Protein 1MG7 (pdb70)

Nearest PDB structures (foldseek):
  1mg7-assembly1_B  TM=1.003E+00  e=4.770E-79  Caenorhabditis elegans
  1mg7-assembly1_A  TM=1.002E+00  e=6.577E-77  Caenorhabditis elegans
  5wat-assembly1_B  TM=5.831E-01  e=3.145E-06  Corynebacterium glutamicum
  6cyz-assembly1_B  TM=5.630E-01  e=4.790E-06  Mycobacteroides abscessus ATCC 19977
  5wat-assembly1_A-4  TM=5.206E-01  e=3.275E-05  Corynebacterium glutamicum

Structure (mmCIF, N/CA/C/O backbone):
data_1MG7
#
_entry.id   1MG7
#
_cell.length_a   116.071
_cell.length_b   86.023
_cell.length_c   80.240
_cell.angle_alpha   90.00
_cell.angle_beta   90.00
_cell.angle_gamma   90.00
#
_symmetry.space_group_name_H-M   'P 21 21 2'
#
loop_
_entity.id
_entity.type
_entity.pdbx_description
1 polymer 'early switch protein xol-1 2.2k splice form'
2 water water
#
loop_
_atom_site.group_PDB
_atom_site.id
_atom_site.type_symbol
_atom_site.label_atom_id
_atom_site.label_alt_id
_atom_site.label_comp_id
_atom_site.label_asym_id
_atom_site.label_entity_id
_atom_site.label_seq_id
_atom_site.pdbx_PDB_ins_code
_atom_site.Cartn_x
_atom_site.Cartn_y
_atom_site.Cartn_z
_atom_site.occupancy
_atom_site.B_iso_or_equiv
_atom_site.auth_seq_id
_atom_site.auth_comp_id
_atom_site.auth_asym_id
_atom_site.auth_atom_id
_atom_site.pdbx_PDB_model_num
ATOM 1 N N . GLU A 1 8 ? 82.492 19.628 18.181 1.00 38.49 14 GLU A N 1
ATOM 2 C CA . GLU A 1 8 ? 81.097 19.140 18.381 1.00 37.05 14 GLU A CA 1
ATOM 3 C C . GLU A 1 8 ? 80.286 20.155 19.179 1.00 34.37 14 GLU A C 1
ATOM 4 O O . GLU A 1 8 ? 80.751 21.265 19.440 1.00 32.18 14 GLU A O 1
ATOM 10 N N . ARG A 1 9 ? 79.074 19.769 19.565 1.00 31.87 15 ARG A N 1
ATOM 11 C CA . ARG A 1 9 ? 78.201 20.654 20.328 1.00 30.28 15 ARG A CA 1
ATOM 12 C C . ARG A 1 9 ? 77.563 19.949 21.512 1.00 28.94 15 ARG A C 1
ATOM 13 O O . ARG A 1 9 ? 77.344 18.740 21.488 1.00 30.34 15 ARG A O 1
ATOM 21 N N . ARG A 1 10 ? 77.259 20.724 22.545 1.00 26.91 16 ARG A N 1
ATOM 22 C CA . ARG A 1 10 ? 76.628 20.198 23.744 1.00 26.37 16 ARG A CA 1
ATOM 23 C C . ARG A 1 10 ? 75.241 20.817 23.890 1.00 24.68 16 ARG A C 1
ATOM 24 O O . ARG A 1 10 ? 75.100 22.038 23.864 1.00 24.45 16 ARG A O 1
ATOM 32 N N . VAL A 1 11 ? 74.222 19.974 24.027 1.00 22.68 17 VAL A N 1
ATOM 33 C CA . VAL A 1 11 ? 72.852 20.452 24.199 1.00 21.49 17 VAL A CA 1
ATOM 34 C C . VAL A 1 11 ? 72.486 20.317 25.669 1.00 21.28 17 VAL A C 1
ATOM 35 O O . VAL A 1 11 ? 72.605 19.238 26.253 1.00 21.05 17 VAL A O 1
ATOM 39 N N . LYS A 1 12 ? 72.047 21.413 26.271 1.00 20.37 18 LYS A N 1
ATOM 40 C CA . LYS A 1 12 ? 71.685 21.388 27.679 1.00 21.53 18 LYS A CA 1
ATOM 41 C C . LYS A 1 12 ? 70.325 22.020 27.905 1.00 19.70 18 LYS A C 1
ATOM 42 O O . LYS A 1 12 ? 70.030 23.082 27.361 1.00 19.34 18 LYS A O 1
ATOM 48 N N . ILE A 1 13 ? 69.492 21.355 28.698 1.00 18.86 19 ILE A N 1
ATOM 49 C CA . ILE A 1 13 ? 68.167 21.875 29.010 1.00 18.76 19 ILE A CA 1
ATOM 50 C C . ILE A 1 13 ? 68.308 22.786 30.230 1.00 19.00 19 ILE A C 1
ATOM 51 O O . ILE A 1 13 ? 68.737 22.346 31.300 1.00 19.72 19 ILE A O 1
ATOM 56 N N . LEU A 1 14 ? 67.952 24.056 30.056 1.00 18.64 20 LEU A N 1
ATOM 57 C CA . LEU A 1 14 ? 68.069 25.053 31.117 1.00 19.60 20 LEU A CA 1
ATOM 58 C C . LEU A 1 14 ? 66.751 25.360 31.806 1.00 18.83 20 LEU A C 1
ATOM 59 O O . LEU A 1 14 ? 66.704 26.169 32.729 1.00 20.43 20 LEU A O 1
ATOM 64 N N . GLY A 1 15 ? 65.679 24.729 31.347 1.00 18.64 21 GLY A N 1
ATOM 65 C CA . GLY A 1 15 ? 64.390 24.973 31.956 1.00 17.80 21 GLY A CA 1
ATOM 66 C C . GLY A 1 15 ? 63.254 24.262 31.260 1.00 17.74 21 GLY A C 1
ATOM 67 O O . GLY A 1 15 ? 63.282 24.046 30.050 1.00 16.62 21 GLY A O 1
ATOM 68 N N . ILE A 1 16 ? 62.256 23.876 32.045 1.00 16.83 22 ILE A N 1
ATOM 69 C CA . ILE A 1 16 ? 61.070 23.210 31.534 1.00 15.81 22 ILE A CA 1
ATOM 70 C C . ILE A 1 16 ? 59.924 23.932 32.216 1.00 16.27 22 ILE A C 1
ATOM 71 O O . ILE A 1 16 ? 59.700 23.779 33.418 1.00 16.74 22 ILE A O 1
ATOM 76 N N . ASP A 1 17 ? 59.209 24.740 31.451 1.00 15.37 23 ASP A N 1
ATOM 77 C CA . ASP A 1 17 ? 58.119 25.507 32.010 1.00 15.02 23 ASP A CA 1
ATOM 78 C C . ASP A 1 17 ? 56.781 25.191 31.366 1.00 14.84 23 ASP A C 1
ATOM 79 O O . ASP A 1 17 ? 56.541 25.514 30.200 1.00 14.91 23 ASP A O 1
ATOM 84 N N . ARG A 1 18 ? 55.915 24.541 32.135 1.00 12.17 24 ARG A N 1
ATOM 85 C CA . ARG A 1 18 ? 54.580 24.199 31.667 1.00 12.55 24 ARG A CA 1
ATOM 86 C C . ARG A 1 18 ? 53.588 25.236 32.159 1.00 13.18 24 ARG A C 1
ATOM 87 O O . ARG A 1 18 ? 53.774 25.847 33.217 1.00 13.58 24 ARG A O 1
ATOM 95 N N . SER A 1 19 ? 52.535 25.442 31.381 1.00 13.47 25 SER A N 1
ATOM 96 C CA . SER A 1 19 ? 51.503 26.388 31.762 1.00 14.12 25 SER A CA 1
ATOM 97 C C . SER A 1 19 ? 50.159 25.965 31.198 1.00 14.33 25 SER A C 1
ATOM 98 O O . SER A 1 19 ? 50.079 25.243 30.208 1.00 14.00 25 SER A O 1
ATOM 101 N N . GLU A 1 20 ? 49.106 26.403 31.872 1.00 13.74 26 GLU A N 1
ATOM 102 C CA . GLU A 1 20 ? 47.737 26.151 31.454 1.00 14.81 26 GLU A CA 1
ATOM 103 C C . GLU A 1 20 ? 47.019 27.423 31.847 1.00 15.61 26 GLU A C 1
ATOM 104 O O . GLU A 1 20 ? 47.104 27.853 32.997 1.00 15.36 26 GLU A O 1
ATOM 110 N N . ASN A 1 21 ? 46.337 28.047 30.895 1.00 13.96 27 ASN A N 1
ATOM 111 C CA . ASN A 1 21 ? 45.625 29.280 31.188 1.00 14.05 27 ASN A CA 1
ATOM 112 C C . ASN A 1 21 ? 44.275 29.320 30.490 1.00 14.17 27 ASN A C 1
ATOM 113 O O . ASN A 1 21 ? 44.074 28.653 29.474 1.00 14.53 27 ASN A O 1
ATOM 118 N N . SER A 1 22 ? 43.356 30.101 31.051 1.00 13.93 28 SER A N 1
ATOM 119 C CA . SER A 1 22 ? 42.014 30.264 30.498 1.00 14.73 28 SER A CA 1
ATOM 120 C C . SER A 1 22 ? 41.839 31.764 30.262 1.00 15.47 28 SER A C 1
ATOM 121 O O . SER A 1 22 ? 41.159 32.460 31.018 1.00 14.31 28 SER A O 1
ATOM 124 N N . PRO A 1 23 ? 42.451 32.281 29.188 1.00 16.56 29 PRO A N 1
ATOM 125 C CA . PRO A 1 23 ? 42.409 33.699 28.812 1.00 16.56 29 PRO A CA 1
ATOM 126 C C . PRO A 1 23 ? 41.051 34.394 28.741 1.00 17.96 29 PRO A C 1
ATOM 127 O O . PRO A 1 23 ? 40.938 35.563 29.107 1.00 19.22 29 PRO A O 1
ATOM 131 N N . VAL A 1 24 ? 40.023 33.686 28.291 1.00 15.74 30 VAL A N 1
ATOM 132 C CA . VAL A 1 24 ? 38.706 34.298 28.176 1.00 16.81 30 VAL A CA 1
ATOM 133 C C . VAL A 1 24 ? 38.168 34.804 29.516 1.00 18.32 30 VAL A C 1
ATOM 134 O O . VAL A 1 24 ? 37.500 35.838 29.571 1.00 19.27 30 VAL A O 1
ATOM 138 N N . LEU A 1 25 ? 38.472 34.089 30.595 1.00 19.87 31 LEU A N 1
ATOM 139 C CA . LEU A 1 25 ? 38.002 34.472 31.925 1.00 20.01 31 LEU A CA 1
ATOM 140 C C . LEU A 1 25 ? 38.538 35.832 32.361 1.00 21.77 31 LEU A C 1
ATOM 141 O O . LEU A 1 25 ? 37.893 36.554 33.122 1.00 22.34 31 LEU A O 1
ATOM 146 N N . THR A 1 26 ? 39.723 36.174 31.873 1.00 23.48 32 THR A N 1
ATOM 147 C CA . THR A 1 26 ? 40.360 37.437 32.217 1.00 26.98 32 THR A CA 1
ATOM 148 C C . THR A 1 26 ? 39.540 38.649 31.789 1.00 29.64 32 THR A C 1
ATOM 149 O O . THR A 1 26 ? 39.583 39.694 32.439 1.00 29.55 32 THR A O 1
ATOM 153 N N . TYR A 1 27 ? 38.790 38.509 30.702 1.00 32.23 33 TYR A N 1
ATOM 154 C CA . TYR A 1 27 ? 37.986 39.616 30.202 1.00 36.05 33 TYR A CA 1
ATOM 155 C C . TYR A 1 27 ? 36.504 39.453 30.510 1.00 39.24 33 TYR A C 1
ATOM 156 O O . TYR A 1 27 ? 35.656 40.076 29.872 1.00 40.21 33 TYR A O 1
ATOM 165 N N . MET A 1 28 ? 36.199 38.623 31.501 1.00 42.73 34 MET A N 1
ATOM 166 C CA . MET A 1 28 ? 34.819 38.381 31.906 1.00 45.78 34 MET A CA 1
ATOM 167 C C . MET A 1 28 ? 34.501 39.118 33.201 1.00 46.65 34 MET A C 1
ATOM 168 O O . MET A 1 28 ? 35.350 39.231 34.085 1.00 48.49 34 MET A O 1
ATOM 173 N N . SER A 1 39 ? 29.499 46.769 27.489 1.00 27.78 45 SER A N 1
ATOM 174 C CA . SER A 1 39 ? 30.297 46.445 26.310 1.00 27.01 45 SER A CA 1
ATOM 175 C C . SER A 1 39 ? 30.076 44.999 25.881 1.00 25.04 45 SER A C 1
ATOM 176 O O . SER A 1 39 ? 29.399 44.235 26.568 1.00 26.64 45 SER A O 1
ATOM 179 N N . LYS A 1 40 ? 30.650 44.627 24.742 1.00 20.46 46 LYS A N 1
ATOM 180 C CA . LYS A 1 40 ? 30.509 43.270 24.232 1.00 17.61 46 LYS A CA 1
ATOM 181 C C . LYS A 1 40 ? 31.881 42.662 23.973 1.00 15.39 46 LYS A C 1
ATOM 182 O O . LYS A 1 40 ? 32.817 43.365 23.593 1.00 15.87 46 LYS A O 1
ATOM 188 N N . LEU A 1 41 ? 31.993 41.355 24.194 1.00 14.29 47 LEU A N 1
ATOM 189 C CA . LEU A 1 41 ? 33.245 40.628 23.988 1.00 13.85 47 LEU A CA 1
ATOM 190 C C . LEU A 1 41 ? 32.962 39.461 23.053 1.00 13.86 47 LEU A C 1
ATOM 191 O O . LEU A 1 41 ? 32.050 38.673 23.300 1.00 13.08 47 LEU A O 1
ATOM 196 N N . ALA A 1 42 ? 33.738 39.350 21.978 1.00 11.98 48 ALA A N 1
ATOM 197 C CA . ALA A 1 42 ? 33.542 38.265 21.029 1.00 13.24 48 ALA A CA 1
ATOM 198 C C . ALA A 1 42 ? 34.858 37.554 20.777 1.00 12.58 48 ALA A C 1
ATOM 199 O O . ALA A 1 42 ? 35.931 38.127 20.962 1.00 13.10 48 ALA A O 1
ATOM 201 N N . ALA A 1 43 ? 34.761 36.300 20.354 1.00 11.58 49 ALA A N 1
ATOM 202 C CA . ALA A 1 43 ? 35.942 35.493 20.090 1.00 12.23 49 ALA A CA 1
ATOM 203 C C . ALA A 1 43 ? 35.878 34.840 18.722 1.00 11.89 49 ALA A C 1
ATOM 204 O O . ALA A 1 43 ? 34.805 34.493 18.241 1.00 13.43 49 ALA A O 1
ATOM 206 N N . ALA A 1 44 ? 37.044 34.674 18.102 1.00 10.76 50 ALA A N 1
ATOM 207 C CA . ALA A 1 44 ? 37.141 33.999 16.811 1.00 10.49 50 ALA A CA 1
ATOM 208 C C . ALA A 1 44 ? 38.373 33.115 16.941 1.00 10.66 50 ALA A C 1
ATOM 209 O O . ALA A 1 44 ? 39.448 33.588 17.312 1.00 11.52 50 ALA A O 1
ATOM 211 N N . PRO A 1 45 ? 38.238 31.817 16.637 1.00 11.11 51 PRO A N 1
ATOM 212 C CA . PRO A 1 45 ? 39.376 30.906 16.752 1.00 10.93 51 PRO A CA 1
ATOM 213 C C . PRO A 1 45 ? 40.463 31.066 15.711 1.00 11.29 51 PRO A C 1
ATOM 214 O O . PRO A 1 45 ? 40.211 31.467 14.571 1.00 11.97 51 PRO A O 1
ATOM 218 N N . HIS A 1 46 ? 41.678 30.748 16.134 1.00 10.67 52 HIS A N 1
ATOM 219 C CA . HIS A 1 46 ? 42.830 30.749 15.253 1.00 11.49 52 HIS A CA 1
ATOM 220 C C . HIS A 1 46 ? 42.778 29.379 14.601 1.00 11.75 52 HIS A C 1
ATOM 221 O O . HIS A 1 46 ? 42.030 28.504 15.047 1.00 11.11 52 HIS A O 1
ATOM 228 N N . THR A 1 47 ? 43.568 29.185 13.553 1.00 11.00 53 THR A N 1
ATOM 229 C CA . THR A 1 47 ? 43.588 27.901 12.865 1.00 11.41 53 THR A CA 1
ATOM 230 C C . THR A 1 47 ? 45.002 27.435 12.579 1.00 10.00 53 THR A C 1
ATOM 231 O O . THR A 1 47 ? 45.964 28.206 12.677 1.00 11.41 53 THR A O 1
ATOM 235 N N . VAL A 1 48 ? 45.111 26.151 12.262 1.00 10.30 54 VAL A N 1
ATOM 236 C CA . VAL A 1 48 ? 46.368 25.560 11.823 1.00 9.64 54 VAL A CA 1
ATOM 237 C C . VAL A 1 48 ? 45.945 24.788 10.580 1.00 11.09 54 VAL A C 1
ATOM 238 O O . VAL A 1 48 ? 44.758 24.502 10.389 1.00 11.25 54 VAL A O 1
ATOM 242 N N . HIS A 1 49 ? 46.901 24.465 9.723 1.00 10.28 55 HIS A N 1
ATOM 243 C CA . HIS A 1 49 ? 46.578 23.745 8.503 1.00 11.74 55 HIS A CA 1
ATOM 244 C C . HIS A 1 49 ? 47.384 22.468 8.350 1.00 11.71 55 HIS A C 1
ATOM 245 O O . HIS A 1 49 ? 48.474 22.331 8.915 1.00 11.79 55 HIS A O 1
ATOM 252 N N . MET A 1 50 ? 46.820 21.529 7.594 1.00 12.05 56 MET A N 1
ATOM 253 C CA . MET A 1 50 ? 47.464 20.247 7.324 1.00 10.90 56 MET A CA 1
ATOM 254 C C . MET A 1 50 ? 47.465 20.022 5.823 1.00 11.30 56 MET A C 1
ATOM 255 O O . MET A 1 50 ? 46.475 20.308 5.147 1.00 11.37 56 MET A O 1
ATOM 260 N N . MET A 1 51 ? 48.580 19.505 5.321 1.00 12.38 57 MET A N 1
ATOM 261 C CA . MET A 1 51 ? 48.744 19.201 3.906 1.00 13.31 57 MET A CA 1
ATOM 262 C C . MET A 1 51 ? 48.374 20.369 2.993 1.00 12.85 57 MET A C 1
ATOM 263 O O . MET A 1 51 ? 47.966 20.165 1.848 1.00 14.14 57 MET A O 1
ATOM 268 N N . ASP A 1 52 ? 48.547 21.583 3.515 1.00 13.41 58 ASP A N 1
ATOM 269 C CA . ASP A 1 52 ? 48.256 22.833 2.806 1.00 13.30 58 ASP A CA 1
ATOM 270 C C . ASP A 1 52 ? 46.846 22.901 2.232 1.00 13.69 58 ASP A C 1
ATOM 271 O O . ASP A 1 52 ? 46.536 23.817 1.468 1.00 14.30 58 ASP A O 1
ATOM 276 N N . SER A 1 53 ? 45.980 21.971 2.626 1.00 12.51 59 SER A N 1
ATOM 277 C CA . SER A 1 53 ? 44.643 21.919 2.052 1.00 13.77 59 SER A CA 1
ATOM 278 C C . SER A 1 53 ? 43.474 21.801 3.018 1.00 14.42 59 SER A C 1
ATOM 279 O O . SER A 1 53 ? 42.318 21.816 2.593 1.00 14.22 59 SER A O 1
ATOM 282 N N . GLY A 1 54 ? 43.766 21.666 4.306 1.00 12.95 60 GLY A N 1
ATOM 283 C CA . GLY A 1 54 ? 42.702 21.546 5.289 1.00 13.43 60 GLY A CA 1
ATOM 284 C C . GLY A 1 54 ? 43.002 22.429 6.478 1.00 13.15 60 GLY A C 1
ATOM 285 O O . GLY A 1 54 ? 44.167 22.597 6.841 1.00 12.46 60 GLY A O 1
ATOM 286 N N . PHE A 1 55 ? 41.960 22.985 7.091 1.00 12.36 61 PHE A N 1
ATOM 287 C CA . PHE A 1 55 ? 42.148 23.874 8.226 1.00 12.86 61 PHE A CA 1
ATOM 288 C C . PHE A 1 55 ? 41.340 23.494 9.447 1.00 12.52 61 PHE A C 1
ATOM 289 O O . PHE A 1 55 ? 40.156 23.168 9.350 1.00 12.94 61 PHE A O 1
ATOM 297 N N . LEU A 1 56 ? 42.003 23.543 10.598 1.00 11.09 62 LEU A N 1
ATOM 298 C CA . LEU A 1 56 ? 41.384 23.211 11.873 1.00 11.82 62 LEU A CA 1
ATOM 299 C C . LEU A 1 56 ? 41.344 24.423 12.788 1.00 10.86 62 LEU A C 1
ATOM 300 O O . LEU A 1 56 ? 42.372 25.053 13.029 1.00 11.05 62 LEU A O 1
ATOM 305 N N . ALA A 1 57 ? 40.155 24.748 13.287 1.00 11.62 63 ALA A N 1
ATOM 306 C CA . ALA A 1 57 ? 40.008 25.840 14.242 1.00 10.73 63 ALA A CA 1
ATOM 307 C C . ALA A 1 57 ? 40.473 25.211 15.553 1.00 12.58 63 ALA A C 1
ATOM 308 O O . ALA A 1 57 ? 40.064 24.097 15.885 1.00 13.10 63 ALA A O 1
ATOM 310 N N . ILE A 1 58 ? 41.329 25.917 16.287 1.00 11.37 64 ILE A N 1
ATOM 311 C CA . ILE A 1 58 ? 41.884 25.398 17.534 1.00 12.72 64 ILE A CA 1
ATOM 312 C C . ILE A 1 58 ? 41.479 26.199 18.764 1.00 11.42 64 ILE A C 1
ATOM 313 O O . ILE A 1 58 ? 40.831 27.235 18.648 1.00 10.92 64 ILE A O 1
ATOM 318 N N . ASN A 1 59 ? 41.885 25.721 19.941 1.00 11.98 65 ASN A N 1
ATOM 319 C CA . ASN A 1 59 ? 41.547 26.399 21.186 1.00 12.22 65 ASN A CA 1
ATOM 320 C C . ASN A 1 59 ? 42.486 27.547 21.565 1.00 12.82 65 ASN A C 1
ATOM 321 O O . ASN A 1 59 ? 43.049 27.590 22.655 1.00 13.58 65 ASN A O 1
ATOM 326 N N . ARG A 1 60 ? 42.653 28.465 20.621 1.00 11.93 66 ARG A N 1
ATOM 327 C CA . ARG A 1 60 ? 43.427 29.687 20.794 1.00 11.64 66 ARG A CA 1
ATOM 328 C C . ARG A 1 60 ? 42.505 30.623 20.031 1.00 11.60 66 ARG A C 1
ATOM 329 O O . ARG A 1 60 ? 41.976 30.242 18.986 1.00 12.64 66 ARG A O 1
ATOM 337 N N . GLN A 1 61 ? 42.284 31.829 20.536 1.00 11.19 67 GLN A N 1
ATOM 338 C CA . GLN A 1 61 ? 41.374 32.724 19.841 1.00 12.99 67 GLN A CA 1
ATOM 339 C C . GLN A 1 61 ? 41.662 34.199 20.004 1.00 12.85 67 GLN A C 1
ATOM 340 O O . GLN A 1 61 ? 42.245 34.631 20.992 1.00 14.25 67 GLN A O 1
ATOM 346 N N . CYS A 1 62 ? 41.249 34.967 19.005 1.00 12.04 68 CYS A N 1
ATOM 347 C CA . CYS A 1 62 ? 41.403 36.407 19.050 1.00 12.32 68 CYS A CA 1
ATOM 348 C C . CYS A 1 62 ? 40.153 36.882 19.776 1.00 13.23 68 CYS A C 1
ATOM 349 O O . CYS A 1 62 ? 39.053 36.396 19.509 1.00 12.95 68 CYS A O 1
ATOM 352 N N . LEU A 1 63 ? 40.324 37.807 20.708 1.00 12.83 69 LEU A N 1
ATOM 353 C CA . LEU A 1 63 ? 39.193 38.330 21.451 1.00 13.98 69 LEU A CA 1
ATOM 354 C C . LEU A 1 63 ? 39.076 39.810 21.142 1.00 13.99 69 LEU A C 1
ATOM 355 O O . LEU A 1 63 ? 40.080 40.516 21.056 1.00 15.28 69 LEU A O 1
ATOM 360 N N . VAL A 1 64 ? 37.847 40.278 20.956 1.00 12.91 70 VAL A N 1
ATOM 361 C CA . VAL A 1 64 ? 37.622 41.682 20.676 1.00 13.10 70 VAL A CA 1
ATOM 362 C C . VAL A 1 64 ? 36.580 42.218 21.637 1.00 13.67 70 VAL A C 1
ATOM 363 O O . VAL A 1 64 ? 35.490 41.660 21.762 1.00 15.20 70 VAL A O 1
ATOM 367 N N . LYS A 1 65 ? 36.930 43.293 22.327 1.00 14.18 71 LYS A N 1
ATOM 368 C CA . LYS A 1 65 ? 36.017 43.930 23.263 1.00 15.39 71 LYS A CA 1
ATOM 369 C C . LYS A 1 65 ? 35.643 45.275 22.657 1.00 15.15 71 LYS A C 1
ATOM 370 O O . LYS A 1 65 ? 36.512 46.032 22.229 1.00 16.08 71 LYS A O 1
ATOM 376 N N . GLY A 1 66 ? 34.349 45.571 22.612 1.00 14.02 72 GLY A N 1
ATOM 377 C CA . GLY A 1 66 ? 33.912 46.827 22.034 1.00 15.34 72 GLY A CA 1
ATOM 378 C C . GLY A 1 66 ? 32.861 47.528 22.866 1.00 16.32 72 GLY A C 1
ATOM 379 O O . GLY A 1 66 ? 31.943 46.899 23.394 1.00 15.61 72 GLY A O 1
ATOM 380 N N . LYS A 1 67 ? 33.005 48.840 22.991 1.00 17.10 73 LYS A N 1
ATOM 381 C CA . LYS A 1 67 ? 32.054 49.636 23.751 1.00 19.06 73 LYS A CA 1
ATOM 382 C C . LYS A 1 67 ? 31.787 50.920 22.990 1.00 18.10 73 LYS A C 1
ATOM 383 O O . LYS A 1 67 ? 32.718 51.560 22.504 1.00 17.23 73 LYS A O 1
ATOM 389 N N . ALA A 1 68 ? 30.517 51.296 22.870 1.00 17.41 74 ALA A N 1
ATOM 390 C CA . ALA A 1 68 ? 30.183 52.523 22.168 1.00 19.19 74 ALA A CA 1
ATOM 391 C C . ALA A 1 68 ? 30.521 53.683 23.094 1.00 20.04 74 ALA A C 1
ATOM 392 O O . ALA A 1 68 ? 30.154 53.668 24.272 1.00 21.36 74 ALA A O 1
ATOM 394 N N . ILE A 1 69 ? 31.238 54.674 22.574 1.00 19.49 75 ILE A N 1
ATOM 395 C CA . ILE A 1 69 ? 31.605 55.832 23.376 1.00 20.21 75 ILE A CA 1
ATOM 396 C C . ILE A 1 69 ? 30.796 57.067 22.984 1.00 20.77 75 ILE A C 1
ATOM 397 O O . ILE A 1 69 ? 30.705 58.025 23.751 1.00 22.11 75 ILE A O 1
ATOM 402 N N . LEU A 1 70 ? 30.210 57.037 21.788 1.00 20.07 76 LEU A N 1
ATOM 403 C CA . LEU A 1 70 ? 29.369 58.133 21.300 1.00 20.24 76 LEU A CA 1
ATOM 404 C C . LEU A 1 70 ? 28.226 57.561 20.477 1.00 20.78 76 LEU A C 1
ATOM 405 O O . LEU A 1 70 ? 28.448 56.783 19.549 1.00 18.92 76 LEU A O 1
ATOM 410 N N . ALA A 1 71 ? 27.000 57.955 20.815 1.00 20.02 77 ALA A N 1
ATOM 411 C CA . ALA A 1 71 ? 25.824 57.476 20.102 1.00 20.74 77 ALA A CA 1
ATOM 412 C C . ALA A 1 71 ? 25.517 58.325 18.874 1.00 21.79 77 ALA A C 1
ATOM 413 O O . ALA A 1 71 ? 24.433 58.904 18.760 1.00 22.26 77 ALA A O 1
ATOM 415 N N . ARG A 1 72 ? 26.476 58.412 17.960 1.00 20.58 78 ARG A N 1
ATOM 416 C CA . ARG A 1 72 ? 26.270 59.169 16.738 1.00 21.82 78 ARG A CA 1
ATOM 417 C C . ARG A 1 72 ? 27.077 58.566 15.606 1.00 20.78 78 ARG A C 1
ATOM 418 O O . ARG A 1 72 ? 28.034 57.824 15.831 1.00 19.98 78 ARG A O 1
ATOM 426 N N . GLU A 1 73 ? 26.665 58.884 14.386 1.00 21.54 79 GLU A N 1
ATOM 427 C CA . GLU A 1 73 ? 27.324 58.419 13.175 1.00 22.76 79 GLU A CA 1
ATOM 428 C C . GLU A 1 73 ? 28.798 58.824 13.189 1.00 21.50 79 GLU A C 1
ATOM 429 O O . GLU A 1 73 ? 29.124 59.986 13.410 1.00 20.05 79 GLU A O 1
ATOM 435 N N . PRO A 1 74 ? 29.710 57.867 12.960 1.00 21.06 80 PRO A N 1
ATOM 436 C CA . PRO A 1 74 ? 31.132 58.231 12.965 1.00 22.18 80 PRO A CA 1
ATOM 437 C C . PRO A 1 74 ? 31.464 59.170 11.809 1.00 22.37 80 PRO A C 1
ATOM 438 O O . PRO A 1 74 ? 30.926 59.022 10.712 1.00 24.10 80 PRO A O 1
ATOM 442 N N . LYS A 1 75 ? 32.352 60.128 12.056 1.00 23.55 81 LYS A N 1
ATOM 443 C CA . LYS A 1 75 ? 32.759 61.079 11.025 1.00 25.15 81 LYS A CA 1
ATOM 444 C C . LYS A 1 75 ? 33.554 60.352 9.942 1.00 23.93 81 LYS A C 1
ATOM 445 O O . LYS A 1 75 ? 33.573 60.762 8.782 1.00 24.93 81 LYS A O 1
ATOM 451 N N . SER A 1 76 ? 34.209 59.268 10.343 1.00 20.85 82 SER A N 1
ATOM 452 C CA . SER A 1 76 ? 34.997 58.427 9.445 1.00 18.68 82 SER A CA 1
ATOM 453 C C . SER A 1 76 ? 35.452 57.254 10.299 1.00 17.86 82 SER A C 1
ATOM 454 O O . SER A 1 76 ? 35.292 57.283 11.521 1.00 15.13 82 SER A O 1
ATOM 457 N N . SER A 1 77 ? 36.012 56.228 9.668 1.00 16.20 83 SER A N 1
ATOM 458 C CA . SER A 1 77 ? 36.476 55.064 10.412 1.00 15.64 83 SER A CA 1
ATOM 459 C C . SER A 1 77 ? 37.663 55.394 11.320 1.00 15.58 83 SER A C 1
ATOM 460 O O . SER A 1 77 ? 38.008 54.607 12.202 1.00 15.89 83 SER A O 1
ATOM 463 N N . ASN A 1 78 ? 38.283 56.553 11.113 1.00 15.28 84 ASN A N 1
ATOM 464 C CA . ASN A 1 78 ? 39.416 56.953 11.946 1.00 15.04 84 ASN A CA 1
ATOM 465 C C . ASN A 1 78 ? 38.984 57.458 13.314 1.00 15.59 84 ASN A C 1
ATOM 466 O O . ASN A 1 78 ? 39.821 57.655 14.194 1.00 15.47 84 ASN A O 1
ATOM 471 N N . GLU A 1 79 ? 37.685 57.672 13.498 1.00 14.75 85 GLU A N 1
ATOM 472 C CA . GLU A 1 79 ? 37.207 58.194 14.771 1.00 15.47 85 GLU A CA 1
ATOM 473 C C . GLU A 1 79 ? 37.216 57.189 15.916 1.00 14.49 85 GLU A C 1
ATOM 474 O O . GLU A 1 79 ? 37.396 57.565 17.078 1.00 15.81 85 GLU A O 1
ATOM 480 N N . HIS A 1 80 ? 37.022 55.915 15.595 1.00 13.35 86 HIS A N 1
ATOM 481 C CA . HIS A 1 80 ? 37.000 54.878 16.621 1.00 12.16 86 HIS A CA 1
ATOM 482 C C . HIS A 1 80 ? 38.341 54.765 17.320 1.00 13.47 86 HIS A C 1
ATOM 483 O O . HIS A 1 80 ? 39.392 54.908 16.699 1.00 14.72 86 HIS A O 1
ATOM 490 N N . MET A 1 81 ? 38.300 54.517 18.622 1.00 14.03 87 MET A N 1
ATOM 491 C CA . MET A 1 81 ? 39.524 54.359 19.382 1.00 16.09 87 MET A CA 1
ATOM 492 C C . MET A 1 81 ? 39.910 52.888 19.363 1.00 16.79 87 MET A C 1
ATOM 493 O O . MET A 1 81 ? 39.185 52.038 19.872 1.00 18.56 87 MET A O 1
ATOM 498 N N . ILE A 1 82 ? 41.042 52.589 18.739 1.00 16.42 88 ILE A N 1
ATOM 499 C CA . ILE A 1 82 ? 41.526 51.221 18.680 1.00 19.31 88 ILE A CA 1
ATOM 500 C C . ILE A 1 82 ? 42.695 51.185 19.649 1.00 22.31 88 ILE A C 1
ATOM 501 O O . ILE A 1 82 ? 43.775 51.690 19.349 1.00 22.55 88 ILE A O 1
ATOM 506 N N . ASP A 1 83 ? 42.461 50.609 20.824 1.00 27.10 89 ASP A N 1
ATOM 507 C CA . ASP A 1 83 ? 43.487 50.542 21.854 1.00 33.81 89 ASP A CA 1
ATOM 508 C C . ASP A 1 83 ? 44.760 49.865 21.378 1.00 36.27 89 ASP A C 1
ATOM 509 O O . ASP A 1 83 ? 44.781 49.211 20.335 1.00 36.78 89 ASP A O 1
ATOM 514 N N . ASP A 1 84 ? 45.823 50.042 22.155 1.00 39.41 90 ASP A N 1
ATOM 515 C CA . ASP A 1 84 ? 47.122 49.472 21.836 1.00 41.56 90 ASP A CA 1
ATOM 516 C C . ASP A 1 84 ? 47.028 48.039 21.333 1.00 41.26 90 ASP A C 1
ATOM 517 O O . ASP A 1 84 ? 46.911 47.100 22.123 1.00 42.62 90 ASP A O 1
ATOM 522 N N . LEU A 1 85 ? 47.065 47.876 20.015 1.00 40.83 91 LEU A N 1
ATOM 523 C CA . LEU A 1 85 ? 47.022 46.549 19.419 1.00 39.21 91 LEU A CA 1
ATOM 524 C C . LEU A 1 85 ? 48.299 45.857 19.843 1.00 37.88 91 LEU A C 1
ATOM 525 O O . LEU A 1 85 ? 49.349 46.493 19.943 1.00 37.04 91 LEU A O 1
ATOM 530 N N . PRO A 1 86 ? 48.232 44.547 20.105 1.00 37.16 92 PRO A N 1
ATOM 531 C CA . PRO A 1 86 ? 49.439 43.831 20.513 1.00 36.11 92 PRO A CA 1
ATOM 532 C C . PRO A 1 86 ? 50.564 44.144 19.533 1.00 35.85 92 PRO A C 1
ATOM 533 O O . PRO A 1 86 ? 50.353 44.161 18.320 1.00 34.87 92 PRO A O 1
ATOM 537 N N . LYS A 1 87 ? 51.752 44.401 20.067 1.00 35.14 93 LYS A N 1
ATOM 538 C CA . LYS A 1 87 ? 52.909 44.729 19.248 1.00 33.57 93 LYS A CA 1
ATOM 539 C C . LYS A 1 87 ? 53.278 43.614 18.272 1.00 31.82 93 LYS A C 1
ATOM 540 O O . LYS A 1 87 ? 53.393 42.453 18.658 1.00 32.81 93 LYS A O 1
ATOM 546 N N . HIS A 1 88 ? 53.452 43.973 17.003 1.00 28.01 94 HIS A N 1
ATOM 547 C CA . HIS A 1 88 ? 53.834 43.011 15.972 1.00 25.44 94 HIS A CA 1
ATOM 548 C C . HIS A 1 88 ? 54.364 43.740 14.742 1.00 24.92 94 HIS A C 1
ATOM 549 O O . HIS A 1 88 ? 54.186 44.950 14.601 1.00 24.93 94 HIS A O 1
ATOM 556 N N . ALA A 1 89 ? 55.018 43.001 13.854 1.00 24.54 95 ALA A N 1
ATOM 557 C CA . ALA A 1 89 ? 55.589 43.586 12.646 1.00 24.92 95 ALA A CA 1
ATOM 558 C C . ALA A 1 89 ? 54.560 44.313 11.784 1.00 25.48 95 ALA A C 1
ATOM 559 O O . ALA A 1 89 ? 53.471 43.799 11.529 1.00 25.84 95 ALA A O 1
ATOM 561 N N . HIS A 1 90 ? 54.927 45.508 11.331 1.00 25.59 96 HIS A N 1
ATOM 562 C CA . HIS A 1 90 ? 54.066 46.327 10.486 1.00 25.87 96 HIS A CA 1
ATOM 563 C C . HIS A 1 90 ? 52.666 46.503 11.063 1.00 24.26 96 HIS A C 1
ATOM 564 O O . HIS A 1 90 ? 51.671 46.405 10.340 1.00 23.04 96 HIS A O 1
ATOM 571 N N . ASP A 1 91 ? 52.590 46.775 12.361 1.00 23.17 97 ASP A N 1
ATOM 572 C CA . ASP A 1 91 ? 51.300 46.954 13.008 1.00 23.48 97 ASP A CA 1
ATOM 573 C C . ASP A 1 91 ? 50.519 48.168 12.512 1.00 22.28 97 ASP A C 1
ATOM 574 O O . ASP A 1 91 ? 49.318 48.260 12.749 1.00 21.97 97 ASP A O 1
ATOM 579 N N . GLN A 1 92 ? 51.182 49.105 11.836 1.00 21.71 98 GLN A N 1
ATOM 580 C CA . GLN A 1 92 ? 50.457 50.267 11.319 1.00 20.97 98 GLN A CA 1
ATOM 581 C C . GLN A 1 92 ? 49.625 49.803 10.131 1.00 20.15 98 GLN A C 1
ATOM 582 O O . GLN A 1 92 ? 48.537 50.327 9.873 1.00 20.27 98 GLN A O 1
ATOM 588 N N . HIS A 1 93 ? 50.148 48.818 9.407 1.00 19.43 99 HIS A N 1
ATOM 589 C CA . HIS A 1 93 ? 49.456 48.272 8.249 1.00 19.42 99 HIS A CA 1
ATOM 590 C C . HIS A 1 93 ? 48.211 47.559 8.751 1.00 18.72 99 HIS A C 1
ATOM 591 O O . HIS A 1 93 ? 47.146 47.639 8.140 1.00 18.01 99 HIS A O 1
ATOM 598 N N . THR A 1 94 ? 48.352 46.867 9.878 1.00 16.81 100 THR A N 1
ATOM 599 C CA . THR A 1 94 ? 47.227 46.155 10.470 1.00 16.28 100 THR A CA 1
ATOM 600 C C . THR A 1 94 ? 46.141 47.169 10.801 1.00 15.69 100 THR A C 1
ATOM 601 O O . THR A 1 94 ? 44.956 46.915 10.595 1.00 16.45 100 THR A O 1
ATOM 605 N N . LEU A 1 95 ? 46.549 48.323 11.315 1.00 16.49 101 LEU A N 1
ATOM 606 C CA . LEU A 1 95 ? 45.593 49.365 11.661 1.00 15.53 101 LEU A CA 1
ATOM 607 C C . LEU A 1 95 ? 44.841 49.822 10.412 1.00 16.00 101 LEU A C 1
ATOM 608 O O . LEU A 1 95 ? 43.629 50.028 10.457 1.00 16.03 101 LEU A O 1
ATOM 613 N N . SER A 1 96 ? 45.556 49.967 9.298 1.00 15.19 102 SER A N 1
ATOM 614 C CA . SER A 1 96 ? 44.926 50.390 8.048 1.00 15.69 102 SER A CA 1
ATOM 615 C C . SER A 1 96 ? 43.866 49.384 7.608 1.00 14.26 102 SER A C 1
ATOM 616 O O . SER A 1 96 ? 42.800 49.762 7.126 1.00 14.50 102 SER A O 1
ATOM 619 N N . ILE A 1 97 ? 44.170 48.100 7.773 1.00 13.54 103 ILE A N 1
ATOM 620 C CA . ILE A 1 97 ? 43.240 47.042 7.399 1.00 12.97 103 ILE A CA 1
ATOM 621 C C . ILE A 1 97 ? 41.983 47.143 8.255 1.00 12.75 103 ILE A C 1
ATOM 622 O O . ILE A 1 97 ? 40.865 47.055 7.745 1.00 11.77 103 ILE A O 1
ATOM 627 N N . LEU A 1 98 ? 42.168 47.329 9.560 1.00 12.55 104 LEU A N 1
ATOM 628 C CA . LEU A 1 98 ? 41.031 47.450 10.462 1.00 13.20 104 LEU A CA 1
ATOM 629 C C . LEU A 1 98 ? 40.158 48.648 10.103 1.00 13.40 104 LEU A C 1
ATOM 630 O O . LEU A 1 98 ? 38.929 48.541 10.096 1.00 14.88 104 LEU A O 1
ATOM 635 N N . ARG A 1 99 ? 40.787 49.786 9.809 1.00 14.84 105 ARG A N 1
ATOM 636 C CA . ARG A 1 99 ? 40.036 50.990 9.457 1.00 15.13 105 ARG A CA 1
ATOM 637 C C . ARG A 1 99 ? 39.176 50.739 8.221 1.00 15.78 105 ARG A C 1
ATOM 638 O O . ARG A 1 99 ? 38.023 51.169 8.161 1.00 15.06 105 ARG A O 1
ATOM 646 N N . ASP A 1 100 ? 39.732 50.038 7.237 1.00 14.71 106 ASP A N 1
ATOM 647 C CA . ASP A 1 100 ? 38.982 49.760 6.014 1.00 15.56 106 ASP A CA 1
ATOM 648 C C . ASP A 1 100 ? 37.822 48.806 6.274 1.00 14.88 106 ASP A C 1
ATOM 649 O O . ASP A 1 100 ? 36.712 49.011 5.776 1.00 16.10 106 ASP A O 1
ATOM 654 N N . PHE A 1 101 ? 38.083 47.755 7.043 1.00 13.08 107 PHE A N 1
ATOM 655 C CA . PHE A 1 101 ? 37.041 46.793 7.366 1.00 12.96 107 PHE A CA 1
ATOM 656 C C . PHE A 1 101 ? 35.906 47.496 8.106 1.00 14.13 107 PHE A C 1
ATOM 657 O O . PHE A 1 101 ? 34.731 47.300 7.792 1.00 14.89 107 PHE A O 1
ATOM 665 N N . ILE A 1 102 ? 36.264 48.309 9.097 1.00 13.82 108 ILE A N 1
ATOM 666 C CA . ILE A 1 102 ? 35.268 49.039 9.877 1.00 14.81 108 ILE A CA 1
ATOM 667 C C . ILE A 1 102 ? 34.437 49.949 8.972 1.00 14.98 108 ILE A C 1
ATOM 668 O O . ILE A 1 102 ? 33.223 50.058 9.138 1.00 15.55 108 ILE A O 1
ATOM 673 N N . ASP A 1 103 ? 35.095 50.593 8.016 1.00 15.70 109 ASP A N 1
ATOM 674 C CA . ASP A 1 103 ? 34.403 51.479 7.088 1.00 17.72 109 ASP A CA 1
ATOM 675 C C . ASP A 1 103 ? 33.327 50.701 6.334 1.00 18.47 109 ASP A C 1
ATOM 676 O O . ASP A 1 103 ? 32.220 51.199 6.114 1.00 18.39 109 ASP A O 1
ATOM 681 N N . GLN A 1 104 ? 33.647 49.469 5.953 1.00 17.81 110 GLN A N 1
ATOM 682 C CA . GLN A 1 104 ? 32.695 48.647 5.215 1.00 18.27 110 GLN A CA 1
ATOM 683 C C . GLN A 1 104 ? 31.545 48.108 6.065 1.00 18.83 110 GLN A C 1
ATOM 684 O O . GLN A 1 104 ? 30.510 47.717 5.526 1.00 18.58 110 GLN A O 1
ATOM 690 N N . LEU A 1 105 ? 31.716 48.098 7.386 1.00 18.09 111 LEU A N 1
ATOM 691 C CA . LEU A 1 105 ? 30.663 47.621 8.278 1.00 17.85 111 LEU A CA 1
ATOM 692 C C . LEU A 1 105 ? 29.562 48.668 8.442 1.00 18.66 111 LEU A C 1
ATOM 693 O O . LEU A 1 105 ? 28.480 48.366 8.945 1.00 18.74 111 LEU A O 1
ATOM 698 N N . LYS A 1 106 ? 29.851 49.898 8.025 1.00 19.12 112 LYS A N 1
ATOM 699 C CA . LYS A 1 106 ? 28.892 51.000 8.103 1.00 20.18 112 LYS A CA 1
ATOM 700 C C . LYS A 1 106 ? 28.269 51.140 9.489 1.00 19.93 112 LYS A C 1
ATOM 701 O O . LYS A 1 106 ? 27.050 51.061 9.650 1.00 20.38 112 LYS A O 1
ATOM 707 N N . LEU A 1 107 ? 29.120 51.357 10.484 1.00 18.37 113 LEU A N 1
ATOM 708 C CA . LEU A 1 107 ? 28.681 51.505 11.868 1.00 18.37 113 LEU A CA 1
ATOM 709 C C . LEU A 1 107 ? 27.942 52.815 12.094 1.00 18.25 113 LEU A C 1
ATOM 710 O O . LEU A 1 107 ? 28.195 53.805 11.407 1.00 18.02 113 LEU A O 1
ATOM 715 N N . HIS A 1 108 ? 27.039 52.822 13.070 1.00 17.61 114 HIS A N 1
ATOM 716 C CA . HIS A 1 108 ? 26.257 54.017 13.369 1.00 19.69 114 HIS A CA 1
ATOM 717 C C . HIS A 1 108 ? 26.556 54.614 14.737 1.00 19.67 114 HIS A C 1
ATOM 718 O O . HIS A 1 108 ? 25.823 55.474 15.225 1.00 19.27 114 HIS A O 1
ATOM 725 N N . ASN A 1 109 ? 27.641 54.148 15.350 1.00 16.70 115 ASN A N 1
ATOM 726 C CA . ASN A 1 109 ? 28.082 54.639 16.652 1.00 16.41 115 ASN A CA 1
ATOM 727 C C . ASN A 1 109 ? 29.607 54.677 16.622 1.00 15.19 115 ASN A C 1
ATOM 728 O O . ASN A 1 109 ? 30.224 54.054 15.756 1.00 14.71 115 ASN A O 1
ATOM 733 N N . VAL A 1 110 ? 30.204 55.429 17.543 1.00 15.40 116 VAL A N 1
ATOM 734 C CA . VAL A 1 110 ? 31.655 55.527 17.643 1.00 15.22 116 VAL A CA 1
ATOM 735 C C . VAL A 1 110 ? 32.050 54.594 18.778 1.00 15.15 116 VAL A C 1
ATOM 736 O O . VAL A 1 110 ? 31.470 54.652 19.860 1.00 14.24 116 VAL A O 1
ATOM 740 N N . TYR A 1 111 ? 33.035 53.737 18.532 1.00 12.03 117 TYR A N 1
ATOM 741 C CA . TYR A 1 111 ? 33.466 52.764 19.530 1.00 13.83 117 TYR A CA 1
ATOM 742 C C . TYR A 1 111 ? 34.903 52.860 20.005 1.00 13.96 117 TYR A C 1
ATOM 743 O O . TYR A 1 111 ? 35.751 53.493 19.378 1.00 15.42 117 TYR A O 1
ATOM 752 N N . GLU A 1 112 ? 35.145 52.204 21.136 1.00 15.03 118 GLU A N 1
ATOM 753 C CA . GLU A 1 112 ? 36.478 52.060 21.694 1.00 16.18 118 GLU A CA 1
ATOM 754 C C . GLU A 1 112 ? 36.603 50.542 21.533 1.00 16.73 118 GLU A C 1
ATOM 755 O O . GLU A 1 112 ? 35.760 49.779 22.016 1.00 17.87 118 GLU A O 1
ATOM 761 N N . ILE A 1 113 ? 37.624 50.109 20.806 1.00 13.78 119 ILE A N 1
ATOM 762 C CA . ILE A 1 113 ? 37.808 48.692 20.527 1.00 14.10 119 ILE A CA 1
ATOM 763 C C . ILE A 1 113 ? 39.152 48.173 21.022 1.00 14.15 119 ILE A C 1
ATOM 764 O O . ILE A 1 113 ? 40.179 48.817 20.828 1.00 16.51 119 ILE A O 1
ATOM 769 N N . ASN A 1 114 ? 39.134 47.010 21.663 1.00 14.54 120 ASN A N 1
ATOM 770 C CA . ASN A 1 114 ? 40.360 46.401 22.171 1.00 14.95 120 ASN A CA 1
ATOM 771 C C . ASN A 1 114 ? 40.526 45.010 21.584 1.00 14.86 120 ASN A C 1
ATOM 772 O O . ASN A 1 114 ? 39.575 44.233 21.543 1.00 15.74 120 ASN A O 1
ATOM 777 N N . PHE A 1 115 ? 41.733 44.701 21.118 1.00 15.48 121 PHE A N 1
ATOM 778 C CA . PHE A 1 115 ? 42.015 43.384 20.557 1.00 16.51 121 PHE A CA 1
ATOM 779 C C . PHE A 1 115 ? 42.947 42.629 21.496 1.00 16.39 121 PHE A C 1
ATOM 780 O O . PHE A 1 115 ? 43.890 43.209 22.039 1.00 18.11 121 PHE A O 1
ATOM 788 N N . TYR A 1 116 ? 42.676 41.341 21.685 1.00 16.14 122 TYR A N 1
ATOM 789 C CA . TYR A 1 116 ? 43.499 40.496 22.543 1.00 17.16 122 TYR A CA 1
ATOM 790 C C . TYR A 1 116 ? 43.858 39.204 21.813 1.00 17.51 122 TYR A C 1
ATOM 791 O O . TYR A 1 116 ? 43.030 38.622 21.111 1.00 16.71 122 TYR A O 1
ATOM 800 N N . ASP A 1 117 ? 45.102 38.766 21.983 1.00 17.78 123 ASP A N 1
ATOM 801 C CA . ASP A 1 117 ? 45.607 37.538 21.364 1.00 17.56 123 ASP A CA 1
ATOM 802 C C . ASP A 1 117 ? 45.351 37.390 19.864 1.00 17.61 123 ASP A C 1
ATOM 803 O O . ASP A 1 117 ? 44.789 36.387 19.423 1.00 17.72 123 ASP A O 1
ATOM 808 N N . PRO A 1 118 ? 45.781 38.372 19.056 1.00 16.06 124 PRO A N 1
ATOM 809 C CA . PRO A 1 118 ? 45.578 38.313 17.606 1.00 17.68 124 PRO A CA 1
ATOM 810 C C . PRO A 1 118 ? 46.646 37.526 16.849 1.00 15.95 124 PRO A C 1
ATOM 811 O O . PRO A 1 118 ? 46.545 37.353 15.638 1.00 15.62 124 PRO A O 1
ATOM 815 N N . LEU A 1 119 ? 47.668 37.051 17.557 1.00 16.18 125 LEU A N 1
ATOM 816 C CA . LEU A 1 119 ? 48.745 36.307 16.906 1.00 17.01 125 LEU A CA 1
ATOM 817 C C . LEU A 1 119 ? 48.468 34.806 16.893 1.00 16.19 125 LEU A C 1
ATOM 818 O O . LEU A 1 119 ? 47.997 34.249 17.883 1.00 17.74 125 LEU A O 1
ATOM 823 N N . ASP A 1 120 ? 48.772 34.156 15.773 1.00 15.62 126 ASP A N 1
ATOM 824 C CA . ASP A 1 120 ? 48.534 32.723 15.646 1.00 16.53 126 ASP A CA 1
ATOM 825 C C . ASP A 1 120 ? 49.656 31.891 16.260 1.00 16.94 126 ASP A C 1
ATOM 826 O O . ASP A 1 120 ? 50.549 32.424 16.923 1.00 16.34 126 ASP A O 1
ATOM 831 N N . SER A 1 121 ? 49.596 30.582 16.036 1.00 17.99 127 SER A N 1
ATOM 832 C CA . SER A 1 121 ? 50.584 29.658 16.584 1.00 18.77 127 SER A CA 1
ATOM 833 C C . SER A 1 121 ? 52.009 29.971 16.151 1.00 20.15 127 SER A C 1
ATOM 834 O O . SER A 1 121 ? 52.961 29.686 16.882 1.00 19.43 127 SER A O 1
ATOM 837 N N . SER A 1 122 ? 52.152 30.554 14.966 1.00 21.13 128 SER A N 1
ATOM 838 C CA . SER A 1 122 ? 53.466 30.897 14.437 1.00 23.27 128 SER A CA 1
ATOM 839 C C . SER A 1 122 ? 53.932 32.252 14.967 1.00 23.04 128 SER A C 1
ATOM 840 O O . SER A 1 122 ? 55.093 32.630 14.796 1.00 25.57 128 SER A O 1
ATOM 843 N N . GLY A 1 123 ? 53.024 32.976 15.617 1.00 21.62 129 GLY A N 1
ATOM 844 C CA . GLY A 1 123 ? 53.348 34.287 16.153 1.00 20.01 129 GLY A CA 1
ATOM 845 C C . GLY A 1 123 ? 53.030 35.368 15.136 1.00 19.77 129 GLY A C 1
ATOM 846 O O . GLY A 1 123 ? 53.344 36.542 15.334 1.00 21.57 129 GLY A O 1
ATOM 847 N N . LYS A 1 124 ? 52.397 34.952 14.044 1.00 19.15 130 LYS A N 1
ATOM 848 C CA . LYS A 1 124 ? 52.028 35.840 12.947 1.00 18.84 130 LYS A CA 1
ATOM 849 C C . LYS A 1 124 ? 50.628 36.413 13.142 1.00 18.59 130 LYS A C 1
ATOM 850 O O . LYS A 1 124 ? 49.729 35.727 13.627 1.00 18.53 130 LYS A O 1
ATOM 856 N N . LEU A 1 125 ? 50.454 37.675 12.767 1.00 17.76 131 LEU A N 1
ATOM 857 C CA . LEU A 1 125 ? 49.160 38.334 12.888 1.00 18.17 131 LEU A CA 1
ATOM 858 C C . LEU A 1 125 ? 48.164 37.599 11.992 1.00 17.22 131 LEU A C 1
ATOM 859 O O . LEU A 1 125 ? 48.434 37.365 10.811 1.00 18.81 131 LEU A O 1
ATOM 864 N N . ALA A 1 126 ? 47.022 37.221 12.558 1.00 15.33 132 ALA A N 1
ATOM 865 C CA . ALA A 1 126 ? 45.995 36.520 11.797 1.00 13.76 132 ALA A CA 1
ATOM 866 C C . ALA A 1 126 ? 44.844 37.484 11.572 1.00 13.80 132 ALA A C 1
ATOM 867 O O . ALA A 1 126 ? 44.041 37.735 12.468 1.00 15.07 132 ALA A O 1
ATOM 869 N N . VAL A 1 127 ? 44.778 38.025 10.361 1.00 14.07 133 VAL A N 1
ATOM 870 C CA . VAL A 1 127 ? 43.758 38.998 9.998 1.00 13.16 133 VAL A CA 1
ATOM 871 C C . VAL A 1 127 ? 42.329 38.463 10.019 1.00 11.87 133 VAL A C 1
ATOM 872 O O . VAL A 1 127 ? 41.424 39.125 10.522 1.00 12.78 133 VAL A O 1
ATOM 876 N N . ILE A 1 128 ? 42.120 37.267 9.489 1.00 12.35 134 ILE A N 1
ATOM 877 C CA . ILE A 1 128 ? 40.773 36.716 9.438 1.00 13.71 134 ILE A CA 1
ATOM 878 C C . ILE A 1 128 ? 40.062 36.616 10.793 1.00 13.73 134 ILE A C 1
ATOM 879 O O . ILE A 1 128 ? 38.931 37.089 10.929 1.00 13.98 134 ILE A O 1
ATOM 884 N N . PRO A 1 129 ? 40.704 36.020 11.812 1.00 14.15 135 PRO A N 1
ATOM 885 C CA . PRO A 1 129 ? 40.028 35.929 13.115 1.00 14.11 135 PRO A CA 1
ATOM 886 C C . PRO A 1 129 ? 39.806 37.314 13.739 1.00 13.39 135 PRO A C 1
ATOM 887 O O . PRO A 1 129 ? 38.824 37.538 14.449 1.00 13.52 135 PRO A O 1
ATOM 891 N N . MET A 1 130 ? 40.728 38.241 13.491 1.00 12.00 136 MET A N 1
ATOM 892 C CA . MET A 1 130 ? 40.589 39.586 14.033 1.00 13.39 136 MET A CA 1
ATOM 893 C C . MET A 1 130 ? 39.336 40.250 13.478 1.00 13.16 136 MET A C 1
ATOM 894 O O . MET A 1 130 ? 38.533 40.813 14.226 1.00 13.37 136 MET A O 1
ATOM 899 N N . LEU A 1 131 ? 39.166 40.179 12.162 1.00 13.62 137 LEU A N 1
ATOM 900 C CA . LEU A 1 131 ? 38.013 40.808 11.529 1.00 12.16 137 LEU A CA 1
ATOM 901 C C . LEU A 1 131 ? 36.692 40.124 11.877 1.00 11.60 137 LEU A C 1
ATOM 902 O O . LEU A 1 131 ? 35.678 40.794 12.071 1.00 12.64 137 LEU A O 1
ATOM 907 N N . ILE A 1 132 ? 36.695 38.798 11.962 1.00 11.26 138 ILE A N 1
ATOM 908 C CA . ILE A 1 132 ? 35.467 38.082 12.292 1.00 10.28 138 ILE A CA 1
ATOM 909 C C . ILE A 1 132 ? 35.069 38.318 13.750 1.00 12.41 138 ILE A C 1
ATOM 910 O O . ILE A 1 132 ? 33.884 38.471 14.053 1.00 12.71 138 ILE A O 1
ATOM 915 N N . ALA A 1 133 ? 36.047 38.370 14.652 1.00 11.20 139 ALA A N 1
ATOM 916 C CA . ALA A 1 133 ? 35.734 38.623 16.056 1.00 12.09 139 ALA A CA 1
ATOM 917 C C . ALA A 1 133 ? 35.141 40.026 16.191 1.00 13.42 139 ALA A C 1
ATOM 918 O O . ALA A 1 133 ? 34.198 40.235 16.954 1.00 12.89 139 ALA A O 1
ATOM 920 N N . LEU A 1 134 ? 35.692 40.984 15.446 1.00 12.96 140 LEU A N 1
ATOM 921 C CA . LEU A 1 134 ? 35.198 42.361 15.479 1.00 12.07 140 LEU A CA 1
ATOM 922 C C . LEU A 1 134 ? 33.771 42.411 14.943 1.00 12.72 140 LEU A C 1
ATOM 923 O O . LEU A 1 134 ? 32.915 43.100 15.493 1.00 13.16 140 LEU A O 1
ATOM 928 N N . TRP A 1 135 ? 33.523 41.685 13.859 1.00 12.30 141 TRP A N 1
ATOM 929 C CA . TRP A 1 135 ? 32.184 41.636 13.279 1.00 13.58 141 TRP A CA 1
ATOM 930 C C . TRP A 1 135 ? 31.194 41.053 14.291 1.00 14.14 141 TRP A C 1
ATOM 931 O O . TRP A 1 135 ? 30.093 41.577 14.464 1.00 13.93 141 TRP A O 1
ATOM 942 N N . LYS A 1 136 ? 31.577 39.967 14.957 1.00 13.59 142 LYS A N 1
ATOM 943 C CA . LYS A 1 136 ? 30.695 39.355 15.950 1.00 14.23 142 LYS A CA 1
ATOM 944 C C . LYS A 1 136 ? 30.420 40.338 17.080 1.00 15.04 142 LYS A C 1
ATOM 945 O O . LYS A 1 136 ? 29.313 40.389 17.621 1.00 16.30 142 LYS A O 1
ATOM 951 N N . CYS A 1 137 ? 31.435 41.114 17.439 1.00 13.89 143 CYS A N 1
ATOM 952 C CA . CYS A 1 137 ? 31.298 42.098 18.502 1.00 15.04 143 CYS A CA 1
ATOM 953 C C . CYS A 1 137 ? 30.270 43.157 18.096 1.00 15.52 143 CYS A C 1
ATOM 954 O O . CYS A 1 137 ? 29.373 43.490 18.868 1.00 16.83 143 CYS A O 1
ATOM 957 N N . MET A 1 138 ? 30.396 43.670 16.875 1.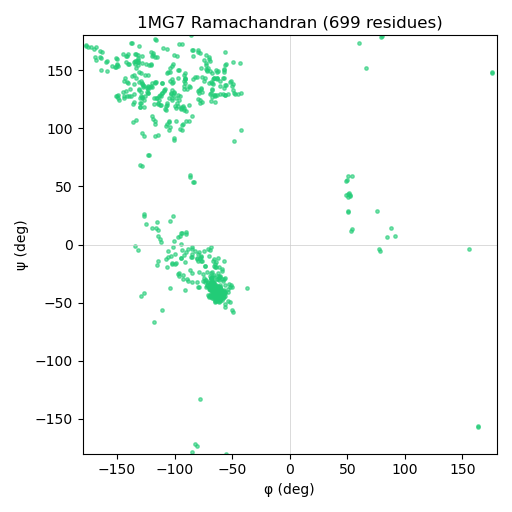00 15.30 144 MET A N 1
ATOM 958 C CA . MET A 1 138 ? 29.479 44.698 16.381 1.00 14.86 144 MET A CA 1
ATOM 959 C C . MET A 1 138 ? 28.067 44.158 16.173 1.00 15.92 144 MET A C 1
ATOM 960 O O . MET A 1 138 ? 27.078 44.860 16.423 1.00 15.60 144 MET A O 1
ATOM 965 N N . LEU A 1 139 ? 27.977 42.914 15.714 1.00 15.22 145 LEU A N 1
ATOM 966 C CA . LEU A 1 139 ? 26.692 42.265 15.468 1.00 16.31 145 LEU A CA 1
ATOM 967 C C . LEU A 1 139 ? 25.853 42.235 16.745 1.00 16.89 145 LEU A C 1
ATOM 968 O O . LEU A 1 139 ? 24.621 42.302 16.700 1.00 18.12 145 LEU A O 1
ATOM 973 N N . ALA A 1 140 ? 26.525 42.144 17.886 1.00 17.21 146 ALA A N 1
ATOM 974 C CA . ALA A 1 140 ? 25.842 42.107 19.173 1.00 17.36 146 ALA A CA 1
ATOM 975 C C . ALA A 1 140 ? 25.735 43.490 19.811 1.00 18.60 146 ALA A C 1
ATOM 976 O O . ALA A 1 140 ? 25.176 43.632 20.902 1.00 19.58 146 ALA A O 1
ATOM 978 N N . SER A 1 141 ? 26.258 44.507 19.132 1.00 18.49 147 SER A N 1
ATOM 979 C CA . SER A 1 141 ? 26.253 45.865 19.673 1.00 18.51 147 SER A CA 1
ATOM 980 C C . SER A 1 141 ? 25.230 46.812 19.069 1.00 18.84 147 SER A C 1
ATOM 981 O O . SER A 1 141 ? 24.669 47.650 19.777 1.00 19.17 147 SER A O 1
ATOM 984 N N . GLU A 1 142 ? 25.004 46.709 17.765 1.00 18.18 148 GLU A N 1
ATOM 985 C CA . GLU A 1 142 ? 24.032 47.578 17.123 1.00 19.04 148 GLU A CA 1
ATOM 986 C C . GLU A 1 142 ? 23.227 46.873 16.042 1.00 19.60 148 GLU A C 1
ATOM 987 O O . GLU A 1 142 ? 23.637 45.855 15.487 1.00 20.00 148 GLU A O 1
ATOM 993 N N . THR A 1 143 ? 22.058 47.428 15.756 1.00 19.93 149 THR A N 1
ATOM 994 C CA . THR A 1 143 ? 21.166 46.870 14.758 1.00 20.48 149 THR A CA 1
ATOM 995 C C . THR A 1 143 ? 21.639 47.188 13.341 1.00 21.91 149 THR A C 1
ATOM 996 O O . THR A 1 143 ? 22.318 48.185 13.113 1.00 23.04 149 THR A O 1
ATOM 1000 N N . ASP A 1 144 ? 21.291 46.314 12.400 1.00 24.79 150 ASP A N 1
ATOM 1001 C CA . ASP A 1 144 ? 21.618 46.487 10.985 1.00 25.78 150 ASP A CA 1
ATOM 1002 C C . ASP A 1 144 ? 22.996 46.010 10.523 1.00 24.07 150 ASP A C 1
ATOM 1003 O O . ASP A 1 144 ? 23.372 46.233 9.374 1.00 25.24 150 ASP A O 1
ATOM 1008 N N . ILE A 1 145 ? 23.754 45.355 11.396 1.00 21.14 151 ILE A N 1
ATOM 1009 C CA . ILE A 1 145 ? 25.067 44.853 10.992 1.00 20.13 151 ILE A CA 1
ATOM 1010 C C . ILE A 1 145 ? 24.863 43.731 9.969 1.00 19.52 151 ILE A C 1
ATOM 1011 O O . ILE A 1 145 ? 23.957 42.906 10.110 1.00 20.94 151 ILE A O 1
ATOM 1016 N N . CYS A 1 146 ? 25.703 43.713 8.938 1.00 18.95 152 CYS A N 1
ATOM 1017 C CA . CYS A 1 146 ? 25.601 42.725 7.864 1.00 19.75 152 CYS A CA 1
ATOM 1018 C C . CYS A 1 146 ? 25.621 41.268 8.316 1.00 19.05 152 CYS A C 1
ATOM 1019 O O . CYS A 1 146 ? 26.149 40.941 9.380 1.00 18.98 152 CYS A O 1
ATOM 1022 N N . ASP A 1 147 ? 25.042 40.394 7.491 1.00 19.66 153 ASP A N 1
ATOM 1023 C CA . ASP A 1 147 ? 25.009 38.971 7.793 1.00 21.43 153 ASP A CA 1
ATOM 1024 C C . ASP A 1 147 ? 26.283 38.295 7.302 1.00 20.87 153 ASP A C 1
ATOM 1025 O O . ASP A 1 147 ? 27.162 38.942 6.730 1.00 19.80 153 ASP A O 1
ATOM 1030 N N . GLN A 1 148 ? 26.365 36.988 7.525 1.00 21.74 154 GLN A N 1
ATOM 1031 C CA . GLN A 1 148 ? 27.527 36.194 7.147 1.00 23.12 154 GLN A CA 1
ATOM 1032 C C . GLN A 1 148 ? 27.900 36.264 5.667 1.00 23.42 154 GLN A C 1
ATOM 1033 O O . GLN A 1 148 ? 29.083 36.325 5.326 1.00 21.96 154 GLN A O 1
ATOM 1039 N N . GLU A 1 149 ? 26.903 36.249 4.787 1.00 24.03 155 GLU A N 1
ATOM 1040 C CA . GLU A 1 149 ? 27.171 36.310 3.351 1.00 24.72 155 GLU A CA 1
ATOM 1041 C C . GLU A 1 149 ? 27.847 37.616 2.961 1.00 23.17 155 GLU A C 1
ATOM 1042 O O . GLU A 1 149 ? 28.819 37.622 2.203 1.00 21.75 155 GLU A O 1
ATOM 1048 N N . VAL A 1 150 ? 27.324 38.723 3.473 1.00 20.76 156 VAL A N 1
ATOM 1049 C CA . VAL A 1 150 ? 27.890 40.031 3.178 1.00 19.98 156 VAL A CA 1
ATOM 1050 C C . VAL A 1 150 ? 29.264 40.157 3.824 1.00 18.44 156 VAL A C 1
ATOM 1051 O O . VAL A 1 150 ? 30.160 40.781 3.264 1.00 18.59 156 VAL A O 1
ATOM 1055 N N . LEU A 1 151 ? 29.427 39.563 5.003 1.00 17.02 157 LEU A N 1
ATOM 1056 C CA . LEU A 1 151 ? 30.711 39.615 5.695 1.00 16.85 157 LEU A CA 1
ATOM 1057 C C . LEU A 1 151 ? 31.809 39.030 4.817 1.00 16.71 157 LEU A C 1
ATOM 1058 O O . LEU A 1 151 ? 32.885 39.615 4.685 1.00 16.39 157 LEU A O 1
ATOM 1063 N N . LYS A 1 152 ? 31.534 37.875 4.217 1.00 17.30 158 LYS A N 1
ATOM 1064 C CA . LYS A 1 152 ? 32.508 37.222 3.351 1.00 18.01 158 LYS A CA 1
ATOM 1065 C C . LYS A 1 152 ? 32.877 38.108 2.168 1.00 18.60 158 LYS A C 1
ATOM 1066 O O . LYS A 1 152 ? 34.030 38.133 1.737 1.00 17.49 158 LYS A O 1
ATOM 1072 N N . SER A 1 153 ? 31.898 38.837 1.641 1.00 19.51 159 SER A N 1
ATOM 1073 C CA . SER A 1 153 ? 32.154 39.728 0.518 1.00 19.29 159 SER A CA 1
ATOM 1074 C C . SER A 1 153 ? 33.075 40.865 0.953 1.00 17.56 159 SER A C 1
ATOM 1075 O O . SER A 1 153 ? 34.004 41.238 0.237 1.00 19.65 159 SER A O 1
ATOM 1078 N N . ILE A 1 154 ? 32.814 41.417 2.133 1.00 17.19 160 ILE A N 1
ATOM 1079 C CA . ILE A 1 154 ? 33.634 42.504 2.655 1.00 16.18 160 ILE A CA 1
ATOM 1080 C C . ILE A 1 154 ? 35.053 42.017 2.912 1.00 16.98 160 ILE A C 1
ATOM 1081 O O . ILE A 1 154 ? 36.022 42.699 2.584 1.00 16.62 160 ILE A O 1
ATOM 1086 N N . MET A 1 155 ? 35.174 40.835 3.502 1.00 16.19 161 MET A N 1
ATOM 1087 C CA . MET A 1 155 ? 36.491 40.291 3.780 1.00 17.40 161 MET A CA 1
ATOM 1088 C C . MET A 1 155 ? 37.269 40.053 2.494 1.00 17.40 161 MET A C 1
ATOM 1089 O O . MET A 1 155 ? 38.463 40.331 2.434 1.00 17.51 161 MET A O 1
ATOM 1094 N N . ASN A 1 156 ? 36.599 39.559 1.459 1.00 17.84 162 ASN A N 1
ATOM 1095 C CA . ASN A 1 156 ? 37.289 39.342 0.194 1.00 19.92 162 ASN A CA 1
ATOM 1096 C C . ASN A 1 156 ? 37.789 40.668 -0.356 1.00 18.78 162 ASN A C 1
ATOM 1097 O O . ASN A 1 156 ? 38.886 40.745 -0.908 1.00 18.12 162 ASN A O 1
ATOM 1102 N N . SER A 1 157 ? 36.986 41.715 -0.198 1.00 19.32 163 SER A N 1
ATOM 1103 C CA . SER A 1 157 ? 37.359 43.038 -0.684 1.00 19.63 163 SER A CA 1
ATOM 1104 C C . SER A 1 157 ? 38.578 43.575 0.057 1.00 19.22 163 SER A C 1
ATOM 1105 O O . SER A 1 157 ? 39.490 44.128 -0.549 1.00 17.48 163 SER A O 1
ATOM 1108 N N . VAL A 1 158 ? 38.591 43.411 1.374 1.00 18.53 164 VAL A N 1
ATOM 1109 C CA . VAL A 1 158 ? 39.708 43.882 2.183 1.00 17.76 164 VAL A CA 1
ATOM 1110 C C . VAL A 1 158 ? 40.984 43.119 1.841 1.00 17.52 164 VAL A C 1
ATOM 1111 O O . VAL A 1 158 ? 42.054 43.708 1.690 1.00 18.49 164 VAL A O 1
ATOM 1115 N N . ILE A 1 159 ? 40.868 41.805 1.722 1.00 18.54 165 ILE A N 1
ATOM 1116 C CA . ILE A 1 159 ? 42.018 40.978 1.396 1.00 18.75 165 ILE A CA 1
ATOM 1117 C C . ILE A 1 159 ? 42.594 41.353 0.031 1.00 19.58 165 ILE A C 1
ATOM 1118 O O . ILE A 1 159 ? 43.810 41.416 -0.137 1.00 20.57 165 ILE A O 1
ATOM 1123 N N . ALA A 1 160 ? 41.721 41.620 -0.935 1.00 19.77 166 ALA A N 1
ATOM 1124 C CA . ALA A 1 160 ? 42.175 41.988 -2.272 1.00 20.72 166 ALA A CA 1
ATOM 1125 C C . ALA A 1 160 ? 42.801 43.382 -2.290 1.00 21.68 166 ALA A C 1
ATOM 1126 O O . ALA A 1 160 ? 43.868 43.582 -2.873 1.00 22.76 166 ALA A O 1
ATOM 1128 N N . LYS A 1 161 ? 42.145 44.341 -1.643 1.00 21.24 167 LYS A N 1
ATOM 1129 C CA . LYS A 1 161 ? 42.642 45.714 -1.607 1.00 22.07 167 LYS A CA 1
ATOM 1130 C C . LYS A 1 161 ? 44.031 45.840 -0.987 1.00 21.68 167 LYS A C 1
ATOM 1131 O O . LYS A 1 161 ? 44.851 46.637 -1.442 1.00 22.56 167 LYS A O 1
ATOM 1137 N N . PHE A 1 162 ? 44.296 45.060 0.055 1.00 20.58 168 PHE A N 1
ATOM 1138 C CA . PHE A 1 162 ? 45.592 45.117 0.717 1.00 19.59 168 PHE A CA 1
ATOM 1139 C C . PHE A 1 162 ? 46.547 44.029 0.225 1.00 20.04 168 PHE A C 1
ATOM 1140 O O . PHE A 1 162 ? 47.653 43.873 0.746 1.00 19.86 168 PHE A O 1
ATOM 1148 N N . GLU A 1 163 ? 46.113 43.296 -0.797 1.00 20.27 169 GLU A N 1
ATOM 1149 C CA . GLU A 1 163 ? 46.910 42.228 -1.390 1.00 22.02 169 GLU A CA 1
ATOM 1150 C C . GLU A 1 163 ? 47.446 41.270 -0.332 1.00 20.72 169 GLU A C 1
ATOM 1151 O O . GLU A 1 163 ? 48.607 40.867 -0.377 1.00 20.98 169 GLU A O 1
ATOM 1157 N N . LEU A 1 164 ? 46.595 40.909 0.619 1.00 19.15 170 LEU A N 1
ATOM 1158 C CA . LEU A 1 164 ? 47.001 39.998 1.679 1.00 18.24 170 LEU A CA 1
ATOM 1159 C C . LEU A 1 164 ? 47.240 38.612 1.108 1.00 18.89 170 LEU A C 1
ATOM 1160 O O . LEU A 1 164 ? 46.492 38.152 0.248 1.00 19.37 170 LEU A O 1
ATOM 1165 N N . GLN A 1 165 ? 48.289 37.953 1.585 1.00 19.05 171 GLN A N 1
ATOM 1166 C CA . GLN A 1 165 ? 48.622 36.619 1.115 1.00 19.53 171 GLN A CA 1
ATOM 1167 C C . GLN A 1 165 ? 48.140 35.590 2.128 1.00 18.76 171 GLN A C 1
ATOM 1168 O O . GLN A 1 165 ? 48.862 35.226 3.057 1.00 19.84 171 GLN A O 1
ATOM 1174 N N . ILE A 1 166 ? 46.903 35.141 1.943 1.00 17.83 172 ILE A N 1
ATOM 1175 C CA . ILE A 1 166 ? 46.297 34.157 2.826 1.00 16.92 172 ILE A CA 1
ATOM 1176 C C . ILE A 1 166 ? 45.789 32.992 1.988 1.00 16.70 172 ILE A C 1
ATOM 1177 O O . ILE A 1 166 ? 44.674 33.020 1.472 1.00 17.97 172 ILE A O 1
ATOM 1182 N N . PRO A 1 167 ? 46.612 31.950 1.832 1.00 17.02 173 PRO A N 1
ATOM 1183 C CA . PRO A 1 167 ? 46.206 30.785 1.041 1.00 17.45 173 PRO A CA 1
ATOM 1184 C C . PRO A 1 167 ? 44.910 30.159 1.559 1.00 17.36 173 PRO A C 1
ATOM 1185 O O . PRO A 1 167 ? 44.666 30.119 2.768 1.00 17.26 173 PRO A O 1
ATOM 1189 N N . CYS A 1 168 ? 44.077 29.687 0.635 1.00 16.39 174 CYS A N 1
ATOM 1190 C CA . CYS A 1 168 ? 42.813 29.040 0.985 1.00 15.36 174 CYS A CA 1
ATOM 1191 C C . CYS A 1 168 ? 41.943 29.883 1.921 1.00 16.20 174 CYS A C 1
ATOM 1192 O O . CYS A 1 168 ? 41.337 29.350 2.854 1.00 15.36 174 CYS A O 1
ATOM 1195 N N . LYS A 1 169 ? 41.866 31.186 1.664 1.00 16.08 175 LYS A N 1
ATOM 1196 C CA . LYS A 1 169 ? 41.084 32.079 2.514 1.00 16.97 175 LYS A CA 1
ATOM 1197 C C . LYS A 1 169 ? 39.651 31.623 2.757 1.00 16.58 175 LYS A C 1
ATOM 1198 O O . LYS A 1 169 ? 39.127 31.795 3.857 1.00 15.22 175 LYS A O 1
ATOM 1204 N N . ASN A 1 170 ? 39.008 31.037 1.750 1.00 14.72 176 ASN A N 1
ATOM 1205 C CA . ASN A 1 170 ? 37.631 30.592 1.936 1.00 16.39 176 ASN A CA 1
ATOM 1206 C C . ASN A 1 170 ? 37.512 29.495 2.985 1.00 15.87 176 ASN A C 1
ATOM 1207 O O . ASN A 1 170 ? 36.570 29.497 3.778 1.00 14.64 176 ASN A O 1
ATOM 1212 N N . ALA A 1 171 ? 38.458 28.559 2.989 1.00 14.34 177 ALA A N 1
ATOM 1213 C CA . ALA A 1 171 ? 38.436 27.473 3.961 1.00 14.41 177 ALA A CA 1
ATOM 1214 C C . ALA A 1 171 ? 38.789 28.013 5.345 1.00 13.76 177 ALA A C 1
ATOM 1215 O O . ALA A 1 171 ? 38.263 27.543 6.355 1.00 13.44 177 ALA A O 1
ATOM 1217 N N . VAL A 1 172 ? 39.689 28.991 5.392 1.00 12.49 178 VAL A N 1
ATOM 1218 C CA . VAL A 1 172 ? 40.078 29.586 6.666 1.00 13.80 178 VAL A CA 1
ATOM 1219 C C . VAL A 1 172 ? 38.868 30.299 7.260 1.00 14.96 178 VAL A C 1
ATOM 1220 O O . VAL A 1 172 ? 38.591 30.178 8.453 1.00 14.21 178 VAL A O 1
ATOM 1224 N N . ILE A 1 173 ? 38.141 31.036 6.423 1.00 14.31 179 ILE A N 1
ATOM 1225 C CA . ILE A 1 173 ? 36.960 31.750 6.889 1.00 15.14 179 ILE A CA 1
ATOM 1226 C C . ILE A 1 173 ? 35.906 30.766 7.388 1.00 15.16 179 ILE A C 1
ATOM 1227 O O . ILE A 1 173 ? 35.304 30.976 8.446 1.00 15.03 179 ILE A O 1
ATOM 1232 N N . ASP A 1 174 ? 35.693 29.680 6.647 1.00 15.32 180 ASP A N 1
ATOM 1233 C CA . ASP A 1 174 ? 34.708 28.686 7.063 1.00 17.69 180 ASP A CA 1
ATOM 1234 C C . ASP A 1 174 ? 35.076 28.063 8.406 1.00 16.11 180 ASP A C 1
ATOM 1235 O O . ASP A 1 174 ? 34.208 27.831 9.251 1.00 16.31 180 ASP A O 1
ATOM 1240 N N . ALA A 1 175 ? 36.364 27.793 8.603 1.00 13.76 181 ALA A N 1
ATOM 1241 C CA . ALA A 1 175 ? 36.834 27.198 9.848 1.00 11.44 181 ALA A CA 1
ATOM 1242 C C . ALA A 1 175 ? 36.637 28.161 11.010 1.00 13.07 181 ALA A C 1
ATOM 1243 O O . ALA A 1 175 ? 36.322 27.750 12.125 1.00 13.09 181 ALA A O 1
ATOM 1245 N N . THR A 1 176 ? 36.824 29.449 10.741 1.00 11.85 182 THR A N 1
ATOM 1246 C CA . THR A 1 176 ? 36.691 30.461 11.776 1.00 11.78 182 THR A CA 1
ATOM 1247 C C . THR A 1 176 ? 35.242 30.618 12.221 1.00 12.92 182 THR A C 1
ATOM 1248 O O . THR A 1 176 ? 34.965 30.802 13.409 1.00 13.26 182 THR A O 1
ATOM 1252 N N . LEU A 1 177 ? 34.322 30.530 11.268 1.00 12.71 183 LEU A N 1
ATOM 1253 C CA . LEU A 1 177 ? 32.903 30.677 11.571 1.00 13.24 183 LEU A CA 1
ATOM 1254 C C . LEU A 1 177 ? 32.266 29.424 12.159 1.00 15.01 183 LEU A C 1
ATOM 1255 O O . LEU A 1 177 ? 31.404 29.517 13.031 1.00 15.66 183 LEU A O 1
ATOM 1260 N N . SER A 1 178 ? 32.689 28.254 11.694 1.00 14.39 184 SER A N 1
ATOM 1261 C CA . SER A 1 178 ? 32.088 27.006 12.165 1.00 15.12 184 SER A CA 1
ATOM 1262 C C . SER A 1 178 ? 32.835 26.279 13.267 1.00 15.30 184 SER A C 1
ATOM 1263 O O . SER A 1 178 ? 32.235 25.519 14.027 1.00 15.74 184 SER A O 1
ATOM 1266 N N . GLY A 1 179 ? 34.141 26.506 13.353 1.00 14.33 185 GLY A N 1
ATOM 1267 C CA . GLY A 1 179 ? 34.931 25.812 14.351 1.00 12.87 185 GLY A CA 1
ATOM 1268 C C . GLY A 1 179 ? 35.225 24.416 13.832 1.00 13.90 185 GLY A C 1
ATOM 1269 O O . GLY A 1 179 ? 34.786 24.053 12.737 1.00 14.54 185 GLY A O 1
ATOM 1270 N N . SER A 1 180 ? 35.956 23.624 14.608 1.00 12.66 186 SER A N 1
ATOM 1271 C CA . SER A 1 180 ? 36.298 22.276 14.183 1.00 12.49 186 SER A CA 1
ATOM 1272 C C . SER A 1 180 ? 35.941 21.182 15.176 1.00 14.28 186 SER A C 1
ATOM 1273 O O . SER A 1 180 ? 36.538 20.112 15.157 1.00 14.36 186 SER A O 1
ATOM 1276 N N . ARG A 1 181 ? 34.968 21.435 16.040 1.00 15.32 187 ARG A N 1
ATOM 1277 C CA . ARG A 1 181 ? 34.593 20.404 16.989 1.00 17.63 187 ARG A CA 1
ATOM 1278 C C . ARG A 1 181 ? 33.896 19.266 16.260 1.00 18.35 187 ARG A C 1
ATOM 1279 O O . ARG A 1 181 ? 33.687 18.193 16.823 1.00 19.82 187 ARG A O 1
ATOM 1287 N N . GLU A 1 182 ? 33.573 19.495 14.989 1.00 19.01 188 GLU A N 1
ATOM 1288 C CA . GLU A 1 182 ? 32.933 18.472 14.172 1.00 20.25 188 GLU A CA 1
ATOM 1289 C C . GLU A 1 182 ? 33.674 18.199 12.868 1.00 19.02 188 GLU A C 1
ATOM 1290 O O . GLU A 1 182 ? 33.830 17.045 12.471 1.00 18.03 188 GLU A O 1
ATOM 1296 N N . GLU A 1 183 ? 34.151 19.252 12.208 1.00 18.31 189 GLU A N 1
ATOM 1297 C CA . GLU A 1 183 ? 34.826 19.060 10.928 1.00 18.03 189 GLU A CA 1
ATOM 1298 C C . GLU A 1 183 ? 36.133 19.802 10.719 1.00 16.57 189 GLU A C 1
ATOM 1299 O O . GLU A 1 183 ? 36.414 20.805 11.373 1.00 15.47 189 GLU A O 1
ATOM 1305 N N . VAL A 1 184 ? 36.924 19.276 9.786 1.00 15.08 190 VAL A N 1
ATOM 1306 C CA . VAL A 1 184 ? 38.169 19.903 9.375 1.00 14.59 190 VAL A CA 1
ATOM 1307 C C . VAL A 1 184 ? 37.751 20.526 8.041 1.00 14.07 190 VAL A C 1
ATOM 1308 O O . VAL A 1 184 ? 37.129 19.867 7.202 1.00 14.07 190 VAL A O 1
ATOM 1312 N N . HIS A 1 185 ? 38.063 21.803 7.856 1.00 13.01 191 HIS A N 1
ATOM 1313 C CA . HIS A 1 185 ? 37.661 22.514 6.653 1.00 12.63 191 HIS A CA 1
ATOM 1314 C C . HIS A 1 185 ? 38.643 22.379 5.520 1.00 14.13 191 HIS A C 1
ATOM 1315 O O . HIS A 1 185 ? 39.715 22.975 5.524 1.00 13.30 191 HIS A O 1
ATOM 1322 N N . ILE A 1 186 ? 38.241 21.579 4.541 1.00 14.05 192 ILE A N 1
ATOM 1323 C CA . ILE A 1 186 ? 39.064 21.276 3.382 1.00 15.86 192 ILE A CA 1
ATOM 1324 C C . ILE A 1 186 ? 38.612 22.072 2.167 1.00 17.21 192 ILE A C 1
ATOM 1325 O O . ILE A 1 186 ? 37.418 22.299 1.974 1.00 18.26 192 ILE A O 1
ATOM 1330 N N . ILE A 1 187 ? 39.572 22.513 1.361 1.00 17.58 193 ILE A N 1
ATOM 1331 C CA . ILE A 1 187 ? 39.251 23.306 0.183 1.00 20.29 193 ILE A CA 1
ATOM 1332 C C . ILE A 1 187 ? 38.159 22.648 -0.643 1.00 23.12 193 ILE A C 1
ATOM 1333 O O . ILE A 1 187 ? 38.152 21.429 -0.826 1.00 22.58 193 ILE A O 1
ATOM 1338 N N . ALA A 1 188 ? 37.230 23.469 -1.126 1.00 26.31 194 ALA A N 1
ATOM 1339 C CA . ALA A 1 188 ? 36.104 22.992 -1.920 1.00 29.26 194 ALA A CA 1
ATOM 1340 C C . ALA A 1 188 ? 36.556 22.222 -3.153 1.00 32.48 194 ALA A C 1
ATOM 1341 O O . ALA A 1 188 ? 37.627 22.479 -3.700 1.00 33.23 194 ALA A O 1
ATOM 1343 N N . GLU A 1 189 ? 35.726 21.279 -3.584 1.00 34.87 195 GLU A N 1
ATOM 1344 C CA . GLU A 1 189 ? 36.027 20.462 -4.752 1.00 38.01 195 GLU A CA 1
ATOM 1345 C C . GLU A 1 189 ? 35.103 20.792 -5.922 1.00 38.11 195 GLU A C 1
ATOM 1346 O O . GLU A 1 189 ? 33.892 20.931 -5.751 1.00 38.77 195 GLU A O 1
ATOM 1352 N N . SER A 1 196 ? 33.162 18.632 1.206 1.00 24.22 202 SER A N 1
ATOM 1353 C CA . SER A 1 196 ? 34.551 18.252 0.970 1.00 23.80 202 SER A CA 1
ATOM 1354 C C . SER A 1 196 ? 35.298 18.133 2.292 1.00 21.61 202 SER A C 1
ATOM 1355 O O . SER A 1 196 ? 36.468 17.755 2.323 1.00 21.56 202 SER A O 1
ATOM 1358 N N . ASN A 1 197 ? 34.610 18.461 3.381 1.00 21.39 203 ASN A N 1
ATOM 1359 C CA . ASN A 1 197 ? 35.193 18.410 4.717 1.00 20.01 203 ASN A CA 1
ATOM 1360 C C . ASN A 1 197 ? 35.270 16.991 5.265 1.00 19.85 203 ASN A C 1
ATOM 1361 O O . ASN A 1 197 ? 34.629 16.074 4.750 1.00 21.23 203 ASN A O 1
ATOM 1366 N N . GLY A 1 198 ? 36.065 16.821 6.316 1.00 18.70 204 GLY A N 1
ATOM 1367 C CA . GLY A 1 198 ? 36.197 15.524 6.951 1.00 19.06 204 GLY A CA 1
ATOM 1368 C C . GLY A 1 198 ? 35.767 15.676 8.397 1.00 19.05 204 GLY A C 1
ATOM 1369 O O . GLY A 1 198 ? 35.637 16.797 8.885 1.00 19.31 204 GLY A O 1
ATOM 1370 N N . THR A 1 199 ? 35.531 14.566 9.085 1.00 18.83 205 THR A N 1
ATOM 1371 C CA . THR A 1 199 ? 35.125 14.635 10.482 1.00 19.75 205 THR A CA 1
ATOM 1372 C C . THR A 1 199 ? 36.361 14.600 11.376 1.00 18.81 205 THR A C 1
ATOM 1373 O O . THR A 1 199 ? 37.328 13.893 11.086 1.00 19.63 205 THR A O 1
ATOM 1377 N N . THR A 1 200 ? 36.323 15.364 12.463 1.00 17.29 206 THR A N 1
ATOM 1378 C CA . THR A 1 200 ? 37.444 15.429 13.397 1.00 17.31 206 THR A CA 1
ATOM 1379 C C . THR A 1 200 ? 37.222 14.557 14.624 1.00 18.99 206 THR A C 1
ATOM 1380 O O . THR A 1 200 ? 38.129 14.379 15.434 1.00 17.76 206 THR A O 1
ATOM 1384 N N . GLU A 1 201 ? 36.019 14.014 14.758 1.00 20.33 207 GLU A N 1
ATOM 1385 C CA . GLU A 1 201 ? 35.676 13.196 15.918 1.00 22.57 207 GLU A CA 1
ATOM 1386 C C . GLU A 1 201 ? 36.671 12.093 16.267 1.00 21.96 207 GLU A C 1
ATOM 1387 O O . GLU A 1 201 ? 37.206 12.050 17.376 1.00 24.02 207 GLU A O 1
ATOM 1393 N N . HIS A 1 202 ? 36.916 11.203 15.315 1.00 20.97 208 HIS A N 1
ATOM 1394 C CA . HIS A 1 202 ? 37.809 10.075 15.530 1.00 22.09 208 HIS A CA 1
ATOM 1395 C C . HIS A 1 202 ? 39.268 10.468 15.711 1.00 20.35 208 HIS A C 1
ATOM 1396 O O . HIS A 1 202 ? 39.951 9.943 16.588 1.00 20.89 208 HIS A O 1
ATOM 1403 N N . PHE A 1 203 ? 39.747 11.396 14.890 1.00 18.73 209 PHE A N 1
ATOM 1404 C CA . PHE A 1 203 ? 41.125 11.848 15.002 1.00 17.94 209 PHE A CA 1
ATOM 1405 C C . PHE A 1 203 ? 41.387 12.399 16.401 1.00 17.25 209 PHE A C 1
ATOM 1406 O O . PHE A 1 203 ? 42.402 12.094 17.023 1.00 17.82 209 PHE A O 1
ATOM 1414 N N . ASN A 1 204 ? 40.460 13.216 16.885 1.00 16.65 210 ASN A N 1
ATOM 1415 C CA . ASN A 1 204 ? 40.602 13.844 18.191 1.00 17.26 210 ASN A CA 1
ATOM 1416 C C . ASN A 1 204 ? 40.707 12.876 19.359 1.00 18.64 210 ASN A C 1
ATOM 1417 O O . ASN A 1 204 ? 41.445 13.122 20.310 1.00 18.60 210 ASN A O 1
ATOM 1422 N N . LYS A 1 205 ? 39.971 11.774 19.293 1.00 18.86 211 LYS A N 1
ATOM 1423 C CA . LYS A 1 205 ? 40.005 10.805 20.380 1.00 20.45 211 LYS A CA 1
ATOM 1424 C C . LYS A 1 205 ? 41.338 10.081 20.482 1.00 19.73 211 LYS A C 1
ATOM 1425 O O . LYS A 1 205 ? 41.754 9.684 21.570 1.00 20.99 211 LYS A O 1
ATOM 1431 N N . LYS A 1 206 ? 42.017 9.931 19.350 1.00 19.64 212 LYS A N 1
ATOM 1432 C CA . LYS A 1 206 ? 43.273 9.196 19.299 1.00 19.97 212 LYS A CA 1
ATOM 1433 C C . LYS A 1 206 ? 44.588 9.975 19.318 1.00 18.18 212 LYS A C 1
ATOM 1434 O O . LYS A 1 206 ? 45.637 9.390 19.586 1.00 18.64 212 LYS A O 1
ATOM 1440 N N . HIS A 1 207 ? 44.553 11.277 19.054 1.00 16.87 213 HIS A N 1
ATOM 1441 C CA . HIS A 1 207 ? 45.800 12.037 19.007 1.00 17.06 213 HIS A CA 1
ATOM 1442 C C . HIS A 1 207 ? 45.818 13.381 19.723 1.00 17.05 213 HIS A C 1
ATOM 1443 O O . HIS A 1 207 ? 44.781 14.001 19.951 1.00 17.29 213 HIS A O 1
ATOM 1450 N N . ASP A 1 208 ? 47.031 13.811 20.064 1.00 16.33 214 ASP A N 1
ATOM 1451 C CA . ASP A 1 208 ? 47.288 15.118 20.658 1.00 16.41 214 ASP A CA 1
ATOM 1452 C C . ASP A 1 208 ? 47.893 15.874 19.477 1.00 16.13 214 ASP A C 1
ATOM 1453 O O . ASP A 1 208 ? 48.845 15.390 18.863 1.00 17.30 214 ASP A O 1
ATOM 1458 N N . LEU A 1 209 ? 47.344 17.033 19.136 1.00 13.98 215 LEU A N 1
ATOM 1459 C CA . LEU A 1 209 ? 47.905 17.824 18.041 1.00 13.15 215 LEU A CA 1
ATOM 1460 C C . LEU A 1 209 ? 48.753 18.878 18.739 1.00 12.29 215 LEU A C 1
ATOM 1461 O O . LEU A 1 209 ? 48.264 19.588 19.614 1.00 13.04 215 LEU A O 1
ATOM 1466 N N . VAL A 1 210 ? 50.022 18.979 18.356 1.00 10.76 216 VAL A N 1
ATOM 1467 C CA . VAL A 1 210 ? 50.929 19.912 19.007 1.00 11.06 216 VAL A CA 1
ATOM 1468 C C . VAL A 1 210 ? 51.703 20.773 18.022 1.00 10.22 216 VAL A C 1
ATOM 1469 O O . VAL A 1 210 ? 52.252 20.266 17.044 1.00 12.38 216 VAL A O 1
ATOM 1473 N N . PHE A 1 211 ? 51.744 22.077 18.276 1.00 9.97 217 PHE A N 1
ATOM 1474 C CA . PHE A 1 211 ? 52.500 22.968 17.413 1.00 10.13 217 PHE A CA 1
ATOM 1475 C C . PHE A 1 211 ? 53.827 23.233 18.107 1.00 10.75 217 PHE A C 1
ATOM 1476 O O . PHE A 1 211 ? 53.866 23.739 19.230 1.00 11.86 217 PHE A O 1
ATOM 1484 N N . VAL A 1 212 ? 54.909 22.855 17.433 1.00 9.75 218 VAL A N 1
ATOM 1485 C CA . VAL A 1 212 ? 56.261 22.997 17.959 1.00 10.15 218 VAL A CA 1
ATOM 1486 C C . VAL A 1 212 ? 57.004 24.089 17.206 1.00 10.72 218 VAL A C 1
ATOM 1487 O O . VAL A 1 212 ? 56.983 24.127 15.975 1.00 12.83 218 VAL A O 1
ATOM 1491 N N . LYS A 1 213 ? 57.669 24.972 17.944 1.00 11.06 219 LYS A N 1
ATOM 1492 C CA . LYS A 1 213 ? 58.384 26.087 17.334 1.00 11.51 219 LYS A CA 1
ATOM 1493 C C . LYS A 1 213 ? 59.682 26.374 18.077 1.00 13.34 219 LYS A C 1
ATOM 1494 O O . LYS A 1 213 ? 59.742 26.246 19.296 1.00 14.06 219 LYS A O 1
ATOM 1500 N N . THR A 1 214 ? 60.726 26.743 17.344 1.00 12.03 220 THR A N 1
ATOM 1501 C CA . THR A 1 214 ? 61.992 27.099 17.971 1.00 11.99 220 THR A CA 1
ATOM 1502 C C . THR A 1 214 ? 62.145 28.601 17.788 1.00 13.21 220 THR A C 1
ATOM 1503 O O . THR A 1 214 ? 61.396 29.222 17.019 1.00 12.93 220 THR A O 1
ATOM 1507 N N . ASP A 1 215 ? 63.115 29.194 18.476 1.00 12.52 221 ASP A N 1
ATOM 1508 C CA . ASP A 1 215 ? 63.325 30.626 18.349 1.00 14.10 221 ASP A CA 1
ATOM 1509 C C . ASP A 1 215 ? 63.900 30.990 16.983 1.00 14.16 221 ASP A C 1
ATOM 1510 O O . ASP A 1 215 ? 64.063 32.168 16.670 1.00 16.83 221 ASP A O 1
ATOM 1515 N N . LEU A 1 216 ? 64.190 29.979 16.167 1.00 12.93 222 LEU A N 1
ATOM 1516 C CA . LEU A 1 216 ? 64.733 30.217 14.831 1.00 14.70 222 LEU A CA 1
ATOM 1517 C C . LEU A 1 216 ? 63.638 30.243 13.766 1.00 14.62 222 LEU A C 1
ATOM 1518 O O . LEU A 1 216 ? 63.889 30.639 12.627 1.00 16.73 222 LEU A O 1
ATOM 1523 N N . HIS A 1 217 ? 62.429 29.816 14.125 1.00 13.33 223 HIS A N 1
ATOM 1524 C CA . HIS A 1 217 ? 61.325 29.842 13.172 1.00 12.45 223 HIS A CA 1
ATOM 1525 C C . HIS A 1 217 ? 60.827 31.272 13.066 1.00 13.04 223 HIS A C 1
ATOM 1526 O O . HIS A 1 217 ? 60.651 31.953 14.073 1.00 15.91 223 HIS A O 1
ATOM 1533 N N . PRO A 1 218 ? 60.592 31.751 11.839 1.00 12.13 224 PRO A N 1
ATOM 1534 C CA . PRO A 1 218 ? 60.109 33.121 11.644 1.00 13.50 224 PRO A CA 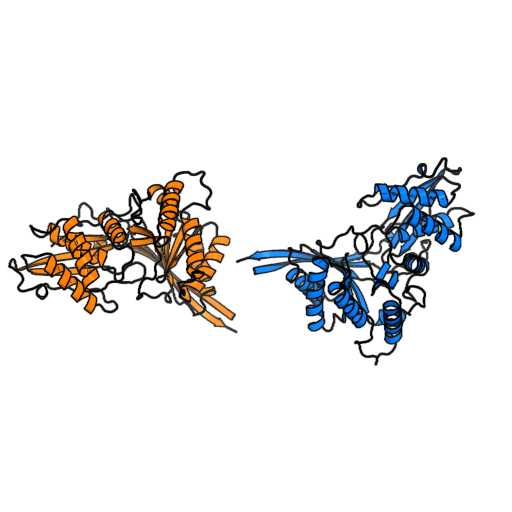1
ATOM 1535 C C . PRO A 1 218 ? 58.695 33.334 12.159 1.00 15.82 224 PRO A C 1
ATOM 1536 O O . PRO A 1 218 ? 57.867 32.426 12.127 1.00 15.30 224 PRO A O 1
ATOM 1540 N N . GLU A 1 219 ? 58.434 34.546 12.640 1.00 18.28 225 GLU A N 1
ATOM 1541 C CA . GLU A 1 219 ? 57.119 34.916 13.145 1.00 22.30 225 GLU A CA 1
ATOM 1542 C C . GLU A 1 219 ? 56.444 35.750 12.067 1.00 24.39 225 GLU A C 1
ATOM 1543 O O . GLU A 1 219 ? 55.233 35.956 12.083 1.00 25.57 225 GLU A O 1
ATOM 1549 N N . ASP A 1 220 ? 57.254 36.233 11.133 1.00 24.35 226 ASP A N 1
ATOM 1550 C CA . ASP A 1 220 ? 56.770 37.019 10.010 1.00 25.93 226 ASP A CA 1
ATOM 1551 C C . ASP A 1 220 ? 57.292 36.368 8.745 1.00 23.91 226 ASP A C 1
ATOM 1552 O O . ASP A 1 220 ? 58.495 36.163 8.590 1.00 25.00 226 ASP A O 1
ATOM 1557 N N . PHE A 1 221 ? 56.376 36.026 7.851 1.00 21.75 227 PHE A N 1
ATOM 1558 C CA . PHE A 1 221 ? 56.742 35.394 6.597 1.00 18.55 227 PHE A CA 1
ATOM 1559 C C . PHE A 1 221 ? 55.531 35.379 5.685 1.00 18.06 227 PHE A C 1
ATOM 1560 O O . PHE A 1 221 ? 54.402 35.550 6.139 1.00 18.86 227 PHE A O 1
ATOM 1568 N N . THR A 1 222 ? 55.781 35.191 4.397 1.00 17.67 228 THR A N 1
ATOM 1569 C CA . THR A 1 222 ? 54.720 35.112 3.408 1.00 18.49 228 THR A CA 1
ATOM 1570 C C . THR A 1 222 ? 54.451 33.618 3.268 1.00 16.92 228 THR A C 1
ATOM 1571 O O . THR A 1 222 ? 55.339 32.861 2.875 1.00 17.71 228 THR A O 1
ATOM 1575 N N . PRO A 1 223 ? 53.233 33.169 3.605 1.00 16.52 229 PRO A N 1
ATOM 1576 C CA . PRO A 1 223 ? 52.935 31.737 3.492 1.00 16.98 229 PRO A CA 1
ATOM 1577 C C . PRO A 1 223 ? 53.225 31.167 2.106 1.00 17.83 229 PRO A C 1
ATOM 1578 O O . PRO A 1 223 ? 52.808 31.730 1.097 1.00 18.47 229 PRO A O 1
ATOM 1582 N N . GLN A 1 224 ? 53.965 30.063 2.063 1.00 15.28 230 GLN A N 1
ATOM 1583 C CA . GLN A 1 224 ? 54.266 29.397 0.802 1.00 15.34 230 GLN A CA 1
ATOM 1584 C C . GLN A 1 224 ? 53.619 28.028 0.931 1.00 15.54 230 GLN A C 1
ATOM 1585 O O . GLN A 1 224 ? 54.209 27.084 1.475 1.00 15.41 230 GLN A O 1
ATOM 1591 N N . MET A 1 225 ? 52.384 27.943 0.446 1.00 14.36 231 MET A N 1
ATOM 1592 C CA . MET A 1 225 ? 51.603 26.721 0.532 1.00 14.67 231 MET A CA 1
ATOM 1593 C C . MET A 1 225 ? 51.198 26.207 -0.836 1.00 14.61 231 MET A C 1
ATOM 1594 O O . MET A 1 225 ? 51.090 26.972 -1.794 1.00 14.83 231 MET A O 1
ATOM 1599 N N . PHE A 1 226 ? 50.965 24.903 -0.915 1.00 13.07 232 PHE A N 1
ATOM 1600 C CA . PHE A 1 226 ? 50.614 24.276 -2.176 1.00 13.85 232 PHE A CA 1
ATOM 1601 C C . PHE A 1 226 ? 49.364 23.416 -2.110 1.00 13.26 232 PHE A C 1
ATOM 1602 O O . PHE A 1 226 ? 49.424 22.195 -2.235 1.00 13.99 232 PHE A O 1
ATOM 1610 N N . PRO A 1 227 ? 48.203 24.054 -1.913 1.00 13.10 233 PRO A N 1
ATOM 1611 C CA . PRO A 1 227 ? 46.936 23.325 -1.839 1.00 13.07 233 PRO A CA 1
ATOM 1612 C C . PRO A 1 227 ? 46.643 22.626 -3.157 1.00 13.98 233 PRO A C 1
ATOM 1613 O O . PRO A 1 227 ? 47.022 23.115 -4.221 1.00 14.67 233 PRO A O 1
ATOM 1617 N N . SER A 1 228 ? 45.976 21.481 -3.090 1.00 13.42 234 SER A N 1
ATOM 1618 C CA . SER A 1 228 ? 45.623 20.759 -4.301 1.00 13.35 234 SER A CA 1
ATOM 1619 C C . SER A 1 228 ? 44.466 19.820 -4.013 1.00 14.95 234 SER A C 1
ATOM 1620 O O . SER A 1 228 ? 44.229 19.438 -2.863 1.00 13.54 234 SER A O 1
ATOM 1623 N N . GLN A 1 229 ? 43.741 19.449 -5.063 1.00 15.67 235 GLN A N 1
ATOM 1624 C CA . GLN A 1 229 ? 42.623 18.539 -4.896 1.00 17.64 235 GLN A CA 1
ATOM 1625 C C . GLN A 1 229 ? 43.108 17.149 -4.506 1.00 15.75 235 GLN A C 1
ATOM 1626 O O . GLN A 1 229 ? 42.398 16.416 -3.821 1.00 14.82 235 GLN A O 1
ATOM 1632 N N . ALA A 1 230 ? 44.320 16.791 -4.926 1.00 15.58 236 ALA A N 1
ATOM 1633 C CA . ALA A 1 230 ? 44.872 15.482 -4.586 1.00 14.27 236 ALA A CA 1
ATOM 1634 C C . ALA A 1 230 ? 45.135 15.418 -3.085 1.00 14.65 236 ALA A C 1
ATOM 1635 O O . ALA A 1 230 ? 44.788 14.435 -2.425 1.00 14.95 236 ALA A O 1
ATOM 1637 N N . LYS A 1 231 ? 45.742 16.472 -2.547 1.00 13.43 237 LYS A N 1
ATOM 1638 C CA . LYS A 1 231 ? 46.036 16.518 -1.119 1.00 12.46 237 LYS A CA 1
ATOM 1639 C C . LYS A 1 231 ? 44.745 16.615 -0.316 1.00 13.74 237 LYS A C 1
ATOM 1640 O O . LYS A 1 231 ? 44.620 15.997 0.741 1.00 13.76 237 LYS A O 1
ATOM 1646 N N . ALA A 1 232 ? 43.783 17.381 -0.823 1.00 13.46 238 ALA A N 1
ATOM 1647 C CA . ALA A 1 232 ? 42.495 17.532 -0.149 1.00 13.66 238 ALA A CA 1
ATOM 1648 C C . ALA A 1 232 ? 41.805 16.174 -0.005 1.00 14.66 238 ALA A C 1
ATOM 1649 O O . ALA A 1 232 ? 41.271 15.845 1.054 1.00 14.62 238 ALA A O 1
ATOM 1651 N N . LYS A 1 233 ? 41.811 15.382 -1.070 1.00 14.46 239 LYS A N 1
ATOM 1652 C CA . LYS A 1 233 ? 41.172 14.075 -1.012 1.00 15.31 239 LYS A CA 1
ATOM 1653 C C . LYS A 1 233 ? 41.888 13.149 -0.034 1.00 14.60 239 LYS A C 1
ATOM 1654 O O . LYS A 1 233 ? 41.247 12.425 0.729 1.00 14.57 239 LYS A O 1
ATOM 1660 N N . LEU A 1 234 ? 43.216 13.171 -0.048 1.00 14.30 240 LEU A N 1
ATOM 1661 C CA . LEU A 1 234 ? 43.977 12.325 0.862 1.00 13.74 240 LEU A CA 1
ATOM 1662 C C . LEU A 1 234 ? 43.649 12.683 2.304 1.00 15.21 240 LEU A C 1
ATOM 1663 O O . LEU A 1 234 ? 43.417 11.804 3.136 1.00 15.93 240 LEU A O 1
ATOM 1668 N N . LEU A 1 235 ? 43.619 13.981 2.590 1.00 13.75 241 LEU A N 1
ATOM 1669 C CA . LEU A 1 235 ? 43.340 14.458 3.940 1.00 13.58 241 LEU A CA 1
ATOM 1670 C C . LEU A 1 235 ? 41.935 14.074 4.392 1.00 14.03 241 LEU A C 1
ATOM 1671 O O . LEU A 1 235 ? 41.744 13.582 5.508 1.00 13.14 241 LEU A O 1
ATOM 1676 N N . ARG A 1 236 ? 40.960 14.294 3.516 1.00 14.41 242 ARG A N 1
ATOM 1677 C CA . ARG A 1 236 ? 39.565 13.982 3.812 1.00 15.76 242 ARG A CA 1
ATOM 1678 C C . ARG A 1 236 ? 39.390 12.503 4.127 1.00 16.42 242 ARG A C 1
ATOM 1679 O O . ARG A 1 236 ? 38.762 12.145 5.124 1.00 16.14 242 ARG A O 1
ATOM 1687 N N . ASP A 1 237 ? 39.955 11.644 3.287 1.00 17.12 243 ASP A N 1
ATOM 1688 C CA . ASP A 1 237 ? 39.837 10.206 3.507 1.00 17.79 243 ASP A CA 1
ATOM 1689 C C . ASP A 1 237 ? 40.563 9.745 4.767 1.00 17.98 243 ASP A C 1
ATOM 1690 O O . ASP A 1 237 ? 40.084 8.858 5.472 1.00 19.28 243 ASP A O 1
ATOM 1695 N N . ALA A 1 238 ? 41.709 10.353 5.057 1.00 17.60 244 ALA A N 1
ATOM 1696 C CA . ALA A 1 238 ? 42.471 9.987 6.247 1.00 17.02 244 ALA A CA 1
ATOM 1697 C C . ALA A 1 238 ? 41.660 10.282 7.505 1.00 16.55 244 ALA A C 1
ATOM 1698 O O . ALA A 1 238 ? 41.610 9.466 8.425 1.00 17.38 244 ALA A O 1
ATOM 1700 N N . PHE A 1 239 ? 41.030 11.453 7.553 1.00 16.02 245 PHE A N 1
ATOM 1701 C CA . PHE A 1 239 ? 40.220 11.816 8.712 1.00 16.88 245 PHE A CA 1
ATOM 1702 C C . PHE A 1 239 ? 39.046 10.863 8.855 1.00 20.26 245 PHE A C 1
ATOM 1703 O O . PHE A 1 239 ? 38.659 10.495 9.965 1.00 19.36 245 PHE A O 1
ATOM 1711 N N . ASN A 1 240 ? 38.480 10.454 7.728 1.00 22.40 246 ASN A N 1
ATOM 1712 C CA . ASN A 1 240 ? 37.350 9.540 7.781 1.00 25.79 246 ASN A CA 1
ATOM 1713 C C . ASN A 1 240 ? 37.792 8.122 8.121 1.00 26.97 246 ASN A C 1
ATOM 1714 O O . ASN A 1 240 ? 37.013 7.344 8.671 1.00 28.53 246 ASN A O 1
ATOM 1719 N N . ASN A 1 241 ? 39.044 7.789 7.817 1.00 27.53 247 ASN A N 1
ATOM 1720 C CA . ASN A 1 241 ? 39.560 6.453 8.108 1.00 28.68 247 ASN A CA 1
ATOM 1721 C C . ASN A 1 241 ? 39.962 6.279 9.575 1.00 28.27 247 ASN A C 1
ATOM 1722 O O . ASN A 1 241 ? 40.170 5.156 10.031 1.00 27.16 247 ASN A O 1
ATOM 1727 N N . GLU A 1 242 ? 40.073 7.383 10.308 1.00 28.42 248 GLU A N 1
ATOM 1728 C CA . GLU A 1 242 ? 40.448 7.329 11.720 1.00 30.32 248 GLU A CA 1
ATOM 1729 C C . GLU A 1 242 ? 39.407 6.558 12.536 1.00 32.35 248 GLU A C 1
ATOM 1730 O O . GLU A 1 242 ? 39.714 6.011 13.595 1.00 33.15 248 GLU A O 1
ATOM 1736 N N . GLU A 1 243 ? 38.178 6.518 12.031 1.00 35.69 249 GLU A N 1
ATOM 1737 C CA . GLU A 1 243 ? 37.075 5.840 12.711 1.00 40.47 249 GLU A CA 1
ATOM 1738 C C . GLU A 1 243 ? 37.329 4.359 13.005 1.00 42.86 249 GLU A C 1
ATOM 1739 O O . GLU A 1 243 ? 36.986 3.868 14.080 1.00 41.90 249 GLU A O 1
ATOM 1745 N N . ASP A 1 244 ? 37.929 3.653 12.052 1.00 46.52 250 ASP A N 1
ATOM 1746 C CA . ASP A 1 244 ? 38.217 2.232 12.215 1.00 46.74 250 ASP A CA 1
ATOM 1747 C C . ASP A 1 244 ? 39.470 2.011 13.061 1.00 45.19 250 ASP A C 1
ATOM 1748 O O . ASP A 1 244 ? 40.536 2.548 12.753 1.00 44.53 250 ASP A O 1
ATOM 1753 N N . GLU A 1 245 ? 39.331 1.225 14.128 1.00 48.33 251 GLU A N 1
ATOM 1754 C CA . GLU A 1 245 ? 40.443 0.921 15.023 1.00 48.14 251 GLU A CA 1
ATOM 1755 C C . GLU A 1 245 ? 41.377 -0.119 14.411 1.00 46.99 251 GLU A C 1
ATOM 1756 O O . GLU A 1 245 ? 42.458 -0.380 14.934 1.00 47.36 251 GLU A O 1
ATOM 1762 N N . ASP A 1 246 ? 40.944 -0.709 13.302 1.00 46.60 252 ASP A N 1
ATOM 1763 C CA . ASP A 1 246 ? 41.719 -1.723 12.592 1.00 45.52 252 ASP A CA 1
ATOM 1764 C C . ASP A 1 246 ? 42.564 -1.079 11.493 1.00 44.92 252 ASP A C 1
ATOM 1765 O O . ASP A 1 246 ? 43.603 -1.614 11.102 1.00 45.08 252 ASP A O 1
ATOM 1770 N N . THR A 1 247 ? 42.104 0.071 11.002 1.00 44.51 253 THR A N 1
ATOM 1771 C CA . THR A 1 247 ? 42.792 0.809 9.948 1.00 42.58 253 THR A CA 1
ATOM 1772 C C . THR A 1 247 ? 44.274 0.951 10.249 1.00 42.38 253 THR A C 1
ATOM 1773 O O . THR A 1 247 ? 44.660 1.368 11.342 1.00 42.85 253 THR A O 1
ATOM 1777 N N . PHE A 1 248 ? 45.108 0.607 9.273 1.00 41.22 254 PHE A N 1
ATOM 1778 C CA . PHE A 1 248 ? 46.553 0.707 9.454 1.00 40.72 254 PHE A CA 1
ATOM 1779 C C . PHE A 1 248 ? 47.068 2.135 9.292 1.00 39.57 254 PHE A C 1
ATOM 1780 O O . PHE A 1 248 ? 46.752 2.819 8.318 1.00 39.85 254 PHE A O 1
ATOM 1788 N N . PRO A 1 249 ? 47.877 2.592 10.259 1.00 39.87 255 PRO A N 1
ATOM 1789 C CA . PRO A 1 249 ? 48.492 3.918 10.345 1.00 39.16 255 PRO A CA 1
ATOM 1790 C C . PRO A 1 249 ? 48.974 4.560 9.049 1.00 37.45 255 PRO A C 1
ATOM 1791 O O . PRO A 1 249 ? 48.845 5.775 8.883 1.00 38.50 255 PRO A O 1
ATOM 1795 N N . ASP A 1 250 ? 49.528 3.765 8.136 1.00 36.21 256 ASP A N 1
ATOM 1796 C CA . ASP A 1 250 ? 50.049 4.315 6.884 1.00 35.69 256 ASP A CA 1
ATOM 1797 C C . ASP A 1 250 ? 49.031 5.099 6.069 1.00 33.96 256 ASP A C 1
ATOM 1798 O O . ASP A 1 250 ? 49.404 5.823 5.152 1.00 32.80 256 ASP A O 1
ATOM 1803 N N . ILE A 1 251 ? 47.752 4.956 6.400 1.00 29.73 257 ILE A N 1
ATOM 1804 C CA . ILE A 1 251 ? 46.705 5.676 5.683 1.00 28.74 257 ILE A CA 1
ATOM 1805 C C . ILE A 1 251 ? 45.912 6.605 6.600 1.00 26.93 257 ILE A C 1
ATOM 1806 O O . ILE A 1 251 ? 44.840 7.086 6.232 1.00 26.18 257 ILE A O 1
ATOM 1811 N N . LEU A 1 252 ? 46.442 6.855 7.792 1.00 24.63 258 LEU A N 1
ATOM 1812 C CA . LEU A 1 252 ? 45.777 7.738 8.743 1.00 21.33 258 LEU A CA 1
ATOM 1813 C C . LEU A 1 252 ? 46.360 9.145 8.621 1.00 18.19 258 LEU A C 1
ATOM 1814 O O . LEU A 1 252 ? 47.343 9.353 7.911 1.00 17.60 258 LEU A O 1
ATOM 1819 N N . VAL A 1 253 ? 45.762 10.107 9.313 1.00 16.12 259 VAL A N 1
ATOM 1820 C CA . VAL A 1 253 ? 46.220 11.488 9.226 1.00 15.15 259 VAL A CA 1
ATOM 1821 C C . VAL A 1 253 ? 47.709 11.728 9.507 1.00 15.59 259 VAL A C 1
ATOM 1822 O O . VAL A 1 253 ? 48.380 12.401 8.732 1.00 13.70 259 VAL A O 1
ATOM 1826 N N . PRO A 1 254 ? 48.248 11.181 10.612 1.00 14.99 260 PRO A N 1
ATOM 1827 C CA . PRO A 1 254 ? 49.672 11.407 10.891 1.00 15.64 260 PRO A CA 1
ATOM 1828 C C . PRO A 1 254 ? 50.591 10.955 9.754 1.00 15.86 260 PRO A C 1
ATOM 1829 O O . PRO A 1 254 ? 51.565 11.632 9.425 1.00 15.36 260 PRO A O 1
ATOM 1833 N N . ALA A 1 255 ? 50.272 9.812 9.155 1.00 15.43 261 ALA A N 1
ATOM 1834 C CA . ALA A 1 255 ? 51.072 9.278 8.061 1.00 16.24 261 ALA A CA 1
ATOM 1835 C C . ALA A 1 255 ? 51.021 10.183 6.837 1.00 14.85 261 ALA A C 1
ATOM 1836 O O . ALA A 1 255 ? 52.042 10.417 6.190 1.00 16.03 261 ALA A O 1
ATOM 1838 N N . TYR A 1 256 ? 49.834 10.687 6.513 1.00 15.15 262 TYR A N 1
ATOM 1839 C CA . TYR A 1 256 ? 49.694 11.565 5.358 1.00 16.10 262 TYR A CA 1
ATOM 1840 C C . TYR A 1 256 ? 50.360 12.921 5.589 1.00 15.03 262 TYR A C 1
ATOM 1841 O O . TYR A 1 256 ? 50.894 13.521 4.654 1.00 14.88 262 TYR A O 1
ATOM 1850 N N . MET A 1 257 ? 50.334 13.403 6.829 1.00 14.14 263 MET A N 1
ATOM 1851 C CA . MET A 1 257 ? 50.985 14.670 7.145 1.00 14.10 263 MET A CA 1
ATOM 1852 C C . MET A 1 257 ? 52.475 14.486 6.877 1.00 13.62 263 MET A C 1
ATOM 1853 O O . MET A 1 257 ? 53.130 15.337 6.266 1.00 12.30 263 MET A O 1
ATOM 1858 N N . THR A 1 258 ? 53.004 13.361 7.347 1.00 13.23 264 THR A N 1
ATOM 1859 C CA . THR A 1 258 ? 54.417 13.062 7.187 1.00 12.46 264 THR A CA 1
ATOM 1860 C C . THR A 1 258 ? 54.814 12.938 5.722 1.00 12.99 264 THR A C 1
ATOM 1861 O O . THR A 1 258 ? 55.853 13.456 5.322 1.00 12.74 264 THR A O 1
ATOM 1865 N N . ALA A 1 259 ? 53.989 12.254 4.930 1.00 13.12 265 ALA A N 1
ATOM 1866 C CA . ALA A 1 259 ? 54.275 12.078 3.508 1.00 14.83 265 ALA A CA 1
ATOM 1867 C C . ALA A 1 259 ? 54.316 13.445 2.831 1.00 14.12 265 ALA A C 1
ATOM 1868 O O . ALA A 1 259 ? 55.191 13.725 2.010 1.00 14.59 265 ALA A O 1
ATOM 1870 N N . HIS A 1 260 ? 53.363 14.296 3.188 1.00 13.73 266 HIS A N 1
ATOM 1871 C CA . HIS A 1 260 ? 53.297 15.644 2.634 1.00 12.91 266 HIS A CA 1
ATOM 1872 C C . HIS A 1 260 ? 54.547 16.438 3.013 1.00 14.51 266 HIS A C 1
ATOM 1873 O O . HIS A 1 260 ? 55.114 17.161 2.195 1.00 14.67 266 HIS A O 1
ATOM 1880 N N . SER A 1 261 ? 54.979 16.286 4.260 1.00 13.08 267 SER A N 1
ATOM 1881 C CA . SER A 1 261 ? 56.145 17.005 4.751 1.00 13.38 267 SER A CA 1
ATOM 1882 C C . SER A 1 261 ? 57.413 16.578 4.019 1.00 13.50 267 SER A C 1
ATOM 1883 O O . SER A 1 261 ? 58.252 17.412 3.672 1.00 13.87 267 SER A O 1
ATOM 1886 N N . LYS A 1 262 ? 57.553 15.278 3.782 1.00 13.81 268 LYS A N 1
ATOM 1887 C CA . LYS A 1 262 ? 58.723 14.779 3.074 1.00 15.39 268 LYS A CA 1
ATOM 1888 C C . LYS A 1 262 ? 58.782 15.381 1.675 1.00 17.45 268 LYS A C 1
ATOM 1889 O O . LYS A 1 262 ? 59.850 15.769 1.210 1.00 19.39 268 LYS A O 1
ATOM 1895 N N . ASN A 1 263 ? 57.637 15.469 1.010 1.00 19.11 269 ASN A N 1
ATOM 1896 C CA . ASN A 1 263 ? 57.619 16.041 -0.331 1.00 22.21 269 ASN A CA 1
ATOM 1897 C C . ASN A 1 263 ? 57.814 17.549 -0.308 1.00 21.74 269 ASN A C 1
ATOM 1898 O O . ASN A 1 263 ? 58.364 18.118 -1.249 1.00 22.67 269 ASN A O 1
ATOM 1903 N N . ARG A 1 264 ? 57.365 18.202 0.759 1.00 18.83 270 ARG A N 1
ATOM 1904 C CA . ARG A 1 264 ? 57.516 19.650 0.850 1.00 18.73 270 ARG A CA 1
ATOM 1905 C C . ARG A 1 264 ? 58.986 20.041 0.856 1.00 19.70 270 ARG A C 1
ATOM 1906 O O . ARG A 1 264 ? 59.378 21.026 0.231 1.00 21.58 270 ARG A O 1
ATOM 1914 N N . VAL A 1 265 ? 59.804 19.271 1.567 1.00 20.06 271 VAL A N 1
ATOM 1915 C CA . VAL A 1 265 ? 61.228 19.559 1.636 1.00 23.78 271 VAL A CA 1
ATOM 1916 C C . VAL A 1 265 ? 61.944 19.033 0.394 1.00 27.03 271 VAL A C 1
ATOM 1917 O O . VAL A 1 265 ? 63.104 19.359 0.159 1.00 28.27 271 VAL A O 1
ATOM 1921 N N . ARG A 1 266 ? 61.241 18.223 -0.393 1.00 30.57 272 ARG A N 1
ATOM 1922 C CA . ARG A 1 266 ? 61.796 17.653 -1.619 1.00 34.93 272 ARG A CA 1
ATOM 1923 C C . ARG A 1 266 ? 61.213 18.334 -2.852 1.00 36.16 272 ARG A C 1
ATOM 1924 O O . ARG A 1 266 ? 61.625 18.050 -3.976 1.00 37.56 272 ARG A O 1
ATOM 1932 N N . GLN A 1 267 ? 60.249 19.225 -2.638 1.00 38.18 273 GLN A N 1
ATOM 1933 C CA . GLN A 1 267 ? 59.601 19.932 -3.736 1.00 39.37 273 GLN A CA 1
ATOM 1934 C C . GLN A 1 267 ? 60.586 20.547 -4.716 1.00 39.69 273 GLN A C 1
ATOM 1935 O O . GLN A 1 267 ? 61.741 20.813 -4.381 1.00 39.97 273 GLN A O 1
ATOM 1941 N N . GLU A 1 268 ? 60.108 20.776 -5.931 1.00 39.55 274 GLU A N 1
ATOM 1942 C CA . GLU A 1 268 ? 60.928 21.350 -6.982 1.00 39.24 274 GLU A CA 1
ATOM 1943 C C . GLU A 1 268 ? 60.514 22.787 -7.263 1.00 36.30 274 GLU A C 1
ATOM 1944 O O . GLU A 1 268 ? 61.222 23.521 -7.950 1.00 37.31 274 GLU A O 1
ATOM 1950 N N . ASP A 1 269 ? 59.362 23.187 -6.731 1.00 32.89 275 ASP A N 1
ATOM 1951 C CA . ASP A 1 269 ? 58.884 24.548 -6.918 1.00 30.27 275 ASP A CA 1
ATOM 1952 C C . ASP A 1 269 ? 58.839 25.281 -5.579 1.00 27.56 275 ASP A C 1
ATOM 1953 O O . ASP A 1 269 ? 58.149 26.289 -5.424 1.00 28.07 275 ASP A O 1
ATOM 1958 N N . TYR A 1 270 ? 59.578 24.754 -4.607 1.00 24.36 276 TYR A N 1
ATOM 1959 C CA . TYR A 1 270 ? 59.668 25.371 -3.290 1.00 20.89 276 TYR A CA 1
ATOM 1960 C C . TYR A 1 270 ? 61.032 25.111 -2.674 1.00 19.72 276 TYR A C 1
ATOM 1961 O O . TYR A 1 270 ? 61.459 23.965 -2.547 1.00 19.57 276 TYR A O 1
ATOM 1970 N N . THR A 1 271 ? 61.717 26.185 -2.307 1.00 19.25 277 THR A N 1
ATOM 1971 C CA . THR A 1 271 ? 63.014 26.070 -1.658 1.00 20.58 277 THR A CA 1
ATOM 1972 C C . THR A 1 271 ? 62.692 26.245 -0.177 1.00 19.14 277 THR A C 1
ATOM 1973 O O . THR A 1 271 ? 62.387 27.352 0.275 1.00 19.57 277 THR A O 1
ATOM 1977 N N . CYS A 1 272 ? 62.738 25.153 0.575 1.00 18.21 278 CYS A N 1
ATOM 1978 C CA . CYS A 1 272 ? 62.402 25.226 1.989 1.00 17.57 278 CYS A CA 1
ATOM 1979 C C . CYS A 1 272 ? 63.422 25.984 2.817 1.00 17.57 278 CYS A C 1
ATOM 1980 O O . CYS A 1 272 ? 64.579 26.154 2.416 1.00 18.31 278 CYS A O 1
ATOM 1983 N N . LEU A 1 273 ? 62.970 26.464 3.969 1.00 14.97 279 LEU A N 1
ATOM 1984 C CA . LEU A 1 273 ? 63.832 27.188 4.882 1.00 14.64 279 LEU A CA 1
ATOM 1985 C C . LEU A 1 273 ? 64.777 26.192 5.529 1.00 15.42 279 LEU A C 1
ATOM 1986 O O . LEU A 1 273 ? 64.493 25.000 5.621 1.00 15.20 279 LEU A O 1
ATOM 1991 N N . GLU A 1 274 ? 65.908 26.706 5.976 1.00 17.14 280 GLU A N 1
ATOM 1992 C CA . GLU A 1 274 ? 66.918 25.913 6.643 1.00 17.53 280 GLU A CA 1
ATOM 1993 C C . GLU A 1 274 ? 66.298 25.262 7.884 1.00 16.67 280 GLU A C 1
ATOM 1994 O O . GLU A 1 274 ? 66.547 24.091 8.184 1.00 15.73 280 GLU A O 1
ATOM 2000 N N . VAL A 1 275 ? 65.462 26.019 8.586 1.00 17.05 281 VAL A N 1
ATOM 2001 C CA . VAL A 1 275 ? 64.820 25.504 9.787 1.00 16.84 281 VAL A CA 1
ATOM 2002 C C . VAL A 1 275 ? 63.797 24.406 9.463 1.00 15.76 281 VAL A C 1
ATOM 2003 O O . VAL A 1 275 ? 63.556 23.516 10.278 1.00 15.63 281 VAL A O 1
ATOM 2007 N N . GLU A 1 276 ? 63.195 24.469 8.278 1.00 15.50 282 GLU A N 1
ATOM 2008 C CA . GLU A 1 276 ? 62.236 23.444 7.868 1.00 14.47 282 GLU A CA 1
ATOM 2009 C C . GLU A 1 276 ? 62.990 22.150 7.578 1.00 13.79 282 GLU A C 1
ATOM 2010 O O . GLU A 1 276 ? 62.562 21.066 7.971 1.00 14.91 282 GLU A O 1
ATOM 2016 N N . PHE A 1 277 ? 64.123 22.271 6.890 1.00 13.21 283 PHE A N 1
ATOM 2017 C CA . PHE A 1 277 ? 64.923 21.100 6.561 1.00 14.00 283 PHE A CA 1
ATOM 2018 C C . PHE A 1 277 ? 65.452 20.429 7.822 1.00 14.30 283 PHE A C 1
ATOM 2019 O O . PHE A 1 277 ? 65.326 19.212 7.985 1.00 13.21 283 PHE A O 1
ATOM 2027 N N . ASP A 1 278 ? 66.038 21.218 8.719 1.00 12.88 284 ASP A N 1
ATOM 2028 C CA . ASP A 1 278 ? 66.571 20.657 9.955 1.00 15.63 284 ASP A CA 1
ATOM 2029 C C . ASP A 1 278 ? 65.465 20.059 10.831 1.00 14.93 284 ASP A C 1
ATOM 2030 O O . ASP A 1 278 ? 65.676 19.040 11.491 1.00 15.25 284 ASP A O 1
ATOM 2035 N N . SER A 1 279 ? 64.287 20.683 10.834 1.00 13.48 285 SER A N 1
ATOM 2036 C CA . SER A 1 279 ? 63.163 20.172 11.621 1.00 12.81 285 SER A CA 1
ATOM 2037 C C . SER A 1 279 ? 62.702 18.831 11.061 1.00 12.63 285 SER A C 1
ATOM 2038 O O . SER A 1 279 ? 62.345 17.917 11.809 1.00 13.12 285 SER A O 1
ATOM 2041 N N . GLN A 1 280 ? 62.701 18.725 9.736 1.00 12.74 286 GLN A N 1
ATOM 2042 C CA . GLN A 1 280 ? 62.290 17.499 9.062 1.00 12.11 286 GLN A CA 1
ATOM 2043 C C . GLN A 1 280 ? 63.193 16.333 9.472 1.00 12.83 286 GLN A C 1
ATOM 2044 O O . GLN A 1 280 ? 62.716 15.249 9.806 1.00 13.80 286 GLN A O 1
ATOM 2050 N N . VAL A 1 281 ? 64.502 16.569 9.450 1.00 13.12 287 VAL A N 1
ATOM 2051 C CA . VAL A 1 281 ? 65.462 15.540 9.815 1.00 14.32 287 VAL A CA 1
ATOM 2052 C C . VAL A 1 281 ? 65.240 15.091 11.257 1.00 14.68 287 VAL A C 1
ATOM 2053 O O . VAL A 1 281 ? 65.219 13.894 11.543 1.00 16.18 287 VAL A O 1
ATOM 2057 N N . ALA A 1 282 ? 65.058 16.051 12.158 1.00 15.02 288 ALA A N 1
ATOM 2058 C CA . ALA A 1 282 ? 64.857 15.730 13.567 1.00 14.45 288 ALA A CA 1
ATOM 2059 C C . ALA A 1 282 ? 63.589 14.922 13.802 1.00 13.78 288 ALA A C 1
ATOM 2060 O O . ALA A 1 282 ? 63.605 13.925 14.524 1.00 14.96 288 ALA A O 1
ATOM 2062 N N . LEU A 1 283 ? 62.487 15.348 13.195 1.00 13.46 289 LEU A N 1
ATOM 2063 C CA . LEU A 1 283 ? 61.232 14.643 13.388 1.00 13.14 289 LEU A CA 1
ATOM 2064 C C . LEU A 1 283 ? 61.224 13.250 12.773 1.00 14.01 289 LEU A C 1
ATOM 2065 O O . LEU A 1 283 ? 60.577 12.346 13.299 1.00 14.77 289 LEU A O 1
ATOM 2070 N N . GLU A 1 284 ? 61.937 13.061 11.667 1.00 14.16 290 GLU A N 1
ATOM 2071 C CA . GLU A 1 284 ? 61.971 11.734 11.057 1.00 16.15 290 GLU A CA 1
ATOM 2072 C C . GLU A 1 284 ? 62.673 10.778 12.016 1.00 17.02 290 GLU A C 1
ATOM 2073 O O . GLU A 1 284 ? 62.258 9.627 12.174 1.00 18.10 290 GLU A O 1
ATOM 2079 N N . LYS A 1 285 ? 63.727 11.263 12.667 1.00 16.49 291 LYS A N 1
ATOM 2080 C CA . LYS A 1 285 ? 64.469 10.439 13.618 1.00 17.61 291 LYS A CA 1
ATOM 2081 C C . LYS A 1 285 ? 63.613 10.126 14.842 1.00 17.57 291 LYS A C 1
ATOM 2082 O O . LYS A 1 285 ? 63.580 8.988 15.314 1.00 18.00 291 LYS A O 1
ATOM 2088 N N . LEU A 1 286 ? 62.912 11.138 15.346 1.00 16.97 292 LEU A N 1
ATOM 2089 C CA . LEU A 1 286 ? 62.049 10.968 16.511 1.00 16.39 292 LEU A CA 1
ATOM 2090 C C . LEU A 1 286 ? 60.905 10.012 16.206 1.00 18.74 292 LEU A C 1
ATOM 2091 O O . LEU A 1 286 ? 60.538 9.177 17.031 1.00 18.81 292 LEU A O 1
ATOM 2096 N N . MET A 1 287 ? 60.341 10.139 15.011 1.00 19.92 293 MET A N 1
ATOM 2097 C CA . MET A 1 287 ? 59.224 9.298 14.607 1.00 23.76 293 MET A CA 1
ATOM 2098 C C . MET A 1 287 ? 59.626 7.829 14.560 1.00 26.29 293 MET A C 1
ATOM 2099 O O . MET A 1 287 ? 58.844 6.947 14.915 1.00 27.97 293 MET A O 1
ATOM 2104 N N . ASN A 1 288 ? 60.853 7.568 14.129 1.00 27.70 294 ASN A N 1
ATOM 2105 C CA . ASN A 1 288 ? 61.341 6.199 14.044 1.00 30.11 294 ASN A CA 1
ATOM 2106 C C . ASN A 1 288 ? 61.636 5.597 15.412 1.00 30.25 294 ASN A C 1
ATOM 2107 O O . ASN A 1 288 ? 61.396 4.411 15.635 1.00 31.01 294 ASN A O 1
ATOM 2112 N N . GLU A 1 289 ? 62.139 6.414 16.332 1.00 28.83 295 GLU A N 1
ATOM 2113 C CA . GLU A 1 289 ? 62.480 5.926 17.663 1.00 28.94 295 GLU A CA 1
ATOM 2114 C C . GLU A 1 289 ? 61.348 5.884 18.684 1.00 26.94 295 GLU A C 1
ATOM 2115 O O . GLU A 1 289 ? 61.327 5.006 19.546 1.00 26.31 295 GLU A O 1
ATOM 2121 N N . HIS A 1 290 ? 60.407 6.818 18.594 1.00 24.84 296 HIS A N 1
ATOM 2122 C CA . HIS A 1 290 ? 59.312 6.861 19.558 1.00 22.93 296 HIS A CA 1
ATOM 2123 C C . HIS A 1 290 ? 57.927 6.572 18.994 1.00 22.66 296 HIS A C 1
ATOM 2124 O O . HIS A 1 290 ? 57.443 7.277 18.111 1.00 21.15 296 HIS A O 1
ATOM 2131 N N . GLU A 1 291 ? 57.288 5.535 19.527 1.00 22.98 297 GLU A N 1
ATOM 2132 C CA . GLU A 1 291 ? 55.951 5.153 19.091 1.00 23.66 297 GLU A CA 1
ATOM 2133 C C . GLU A 1 291 ? 54.946 6.276 19.335 1.00 21.20 297 GLU A C 1
ATOM 2134 O O . GLU A 1 291 ? 53.950 6.390 18.621 1.00 21.65 297 GLU A O 1
ATOM 2140 N N . GLN A 1 292 ? 55.210 7.100 20.347 1.00 18.36 298 GLN A N 1
ATOM 2141 C CA . GLN A 1 292 ? 54.319 8.204 20.688 1.00 17.25 298 GLN A CA 1
ATOM 2142 C C . GLN A 1 292 ? 54.284 9.306 19.629 1.00 17.07 298 GLN A C 1
ATOM 2143 O O . GLN A 1 292 ? 53.316 10.061 19.558 1.00 15.74 298 GLN A O 1
ATOM 2149 N N . VAL A 1 293 ? 55.339 9.409 18.825 1.00 15.82 299 VAL A N 1
ATOM 2150 C CA . VAL A 1 293 ? 55.394 10.416 17.761 1.00 15.01 299 VAL A CA 1
ATOM 2151 C C . VAL A 1 293 ? 54.868 9.724 16.507 1.00 15.45 299 VAL A C 1
ATOM 2152 O O . VAL A 1 293 ? 55.577 8.946 15.873 1.00 16.45 299 VAL A O 1
ATOM 2156 N N . GLU A 1 294 ? 53.620 10.016 16.156 1.00 14.67 300 GLU A N 1
ATOM 2157 C CA . GLU A 1 294 ? 52.971 9.358 15.024 1.00 15.73 300 GLU A CA 1
ATOM 2158 C C . GLU A 1 294 ? 53.139 9.994 13.654 1.00 15.60 300 GLU A C 1
ATOM 2159 O O . GLU A 1 294 ? 53.119 9.296 12.635 1.00 16.83 300 GLU A O 1
ATOM 2165 N N . GLY A 1 295 ? 53.296 11.311 13.618 1.00 14.24 301 GLY A N 1
ATOM 2166 C CA . GLY A 1 295 ? 53.448 11.983 12.344 1.00 12.96 301 GLY A CA 1
ATOM 2167 C C . GLY A 1 295 ? 53.678 13.461 12.549 1.00 12.94 301 GLY A C 1
ATOM 2168 O O . GLY A 1 295 ? 53.536 13.971 13.658 1.00 12.57 301 GLY A O 1
ATOM 2169 N N . PHE A 1 296 ? 54.018 14.158 11.476 1.00 12.14 302 PHE A N 1
ATOM 2170 C CA . PHE A 1 296 ? 54.291 15.578 11.582 1.00 11.46 302 PHE A CA 1
ATOM 2171 C C . PHE A 1 296 ? 54.371 16.204 10.212 1.00 11.96 302 PHE A C 1
ATOM 2172 O O . PHE A 1 296 ? 54.389 15.515 9.194 1.00 11.16 302 PHE A O 1
ATOM 2180 N N . GLU A 1 297 ? 54.407 17.528 10.198 1.00 11.94 303 GLU A N 1
ATOM 2181 C CA . GLU A 1 297 ? 54.616 18.241 8.956 1.00 11.58 303 GLU A CA 1
ATOM 2182 C C . GLU A 1 297 ? 55.307 19.552 9.284 1.00 12.09 303 GLU A C 1
ATOM 2183 O O . GLU A 1 297 ? 54.883 20.296 10.176 1.00 11.17 303 GLU A O 1
ATOM 2189 N N . VAL A 1 298 ? 56.420 19.805 8.603 1.00 10.68 304 VAL A N 1
ATOM 2190 C CA . VAL A 1 298 ? 57.146 21.042 8.829 1.00 10.44 304 VAL A CA 1
ATOM 2191 C C . VAL A 1 298 ? 56.485 22.169 8.055 1.00 11.04 304 VAL A C 1
ATOM 2192 O O . VAL A 1 298 ? 55.958 21.964 6.954 1.00 11.93 304 VAL A O 1
ATOM 2196 N N . GLN A 1 299 ? 56.495 23.355 8.655 1.00 10.63 305 GLN A N 1
ATOM 2197 C CA . GLN A 1 299 ? 55.913 24.542 8.052 1.00 10.78 305 GLN A CA 1
ATOM 2198 C C . GLN A 1 299 ? 56.872 25.691 8.299 1.00 10.98 305 GLN A C 1
ATOM 2199 O O . GLN A 1 299 ? 57.864 25.550 9.021 1.00 10.95 305 GLN A O 1
ATOM 2205 N N . GLN A 1 300 ? 56.588 26.836 7.703 1.00 11.35 306 GLN A N 1
ATOM 2206 C CA . GLN A 1 300 ? 57.466 27.979 7.878 1.00 10.39 306 GLN A CA 1
ATOM 2207 C C . GLN A 1 300 ? 57.501 28.479 9.311 1.00 11.29 306 GLN A C 1
ATOM 2208 O O . GLN A 1 300 ? 58.560 28.861 9.806 1.00 12.47 306 GLN A O 1
ATOM 2214 N N . GLY A 1 301 ? 56.352 28.455 9.979 1.00 12.14 307 GLY A N 1
ATOM 2215 C CA . GLY A 1 301 ? 56.280 28.956 11.342 1.00 11.95 307 GLY A CA 1
ATOM 2216 C C . GLY A 1 301 ? 56.538 27.957 12.450 1.00 11.49 307 GLY A C 1
ATOM 2217 O O . GLY A 1 301 ? 56.612 28.343 13.616 1.00 11.69 307 GLY A O 1
ATOM 2218 N N . GLY A 1 302 ? 56.682 26.685 12.098 1.00 11.61 308 GLY A N 1
ATOM 2219 C CA . GLY A 1 302 ? 56.920 25.671 13.107 1.00 11.39 308 GLY A CA 1
ATOM 2220 C C . GLY A 1 302 ? 56.652 24.278 12.583 1.00 11.67 308 GLY A C 1
ATOM 2221 O O . GLY A 1 302 ? 56.685 24.046 11.374 1.00 13.62 308 GLY A O 1
ATOM 2222 N N . ILE A 1 303 ? 56.373 23.351 13.494 1.00 10.61 309 ILE A N 1
ATOM 2223 C CA . ILE A 1 303 ? 56.115 21.969 13.123 1.00 11.17 309 ILE A CA 1
ATOM 2224 C C . ILE A 1 303 ? 54.808 21.510 13.750 1.00 11.05 309 ILE A C 1
ATOM 2225 O O . ILE A 1 303 ? 54.618 21.654 14.956 1.00 11.26 309 ILE A O 1
ATOM 2230 N N . LEU A 1 304 ? 53.900 20.982 12.936 1.00 9.90 310 LEU A N 1
ATOM 2231 C CA . LEU A 1 304 ? 52.634 20.478 13.448 1.00 10.17 310 LEU A CA 1
ATOM 2232 C C . LEU A 1 304 ? 52.880 18.989 13.673 1.00 10.82 310 LEU A C 1
ATOM 2233 O O . LEU A 1 304 ? 53.158 18.243 12.727 1.00 11.89 310 LEU A O 1
ATOM 2238 N N . VAL A 1 305 ? 52.800 18.567 14.932 1.00 12.08 311 VAL A N 1
ATOM 2239 C CA . VAL A 1 305 ? 53.070 17.185 15.299 1.00 12.03 311 VAL A CA 1
ATOM 2240 C C . VAL A 1 305 ? 51.866 16.444 15.871 1.00 13.51 311 VAL A C 1
ATOM 2241 O O . VAL A 1 305 ? 51.090 17.004 16.646 1.00 14.39 311 VAL A O 1
ATOM 2245 N N . ALA A 1 306 ? 51.718 15.183 15.475 1.00 12.68 312 ALA A N 1
ATOM 2246 C CA . ALA A 1 306 ? 50.634 14.344 15.972 1.00 13.65 312 ALA A CA 1
ATOM 2247 C C . ALA A 1 306 ? 51.247 13.340 16.943 1.00 13.89 312 ALA A C 1
ATOM 2248 O O . ALA A 1 306 ? 52.123 12.560 16.574 1.00 14.81 312 ALA A O 1
ATOM 2250 N N . LEU A 1 307 ? 50.799 13.377 18.191 1.00 13.79 313 LEU A N 1
ATOM 2251 C CA . LEU A 1 307 ? 51.305 12.455 19.203 1.00 15.08 313 LEU A CA 1
ATOM 2252 C C . LEU A 1 307 ? 50.154 11.587 19.670 1.00 14.72 313 LEU A C 1
ATOM 2253 O O . LEU A 1 307 ? 48.990 11.929 19.465 1.00 16.27 313 LEU A O 1
ATOM 2258 N N . LYS A 1 308 ? 50.477 10.461 20.294 1.00 16.49 314 LYS A N 1
ATOM 2259 C CA . LYS A 1 308 ? 49.441 9.595 20.828 1.00 16.92 314 LYS A CA 1
ATOM 2260 C C . LYS A 1 308 ? 48.724 10.403 21.905 1.00 16.68 314 LYS A C 1
ATOM 2261 O O . LYS A 1 308 ? 49.352 11.180 22.627 1.00 16.93 314 LYS A O 1
ATOM 2267 N N . LYS A 1 309 ? 47.415 10.223 22.014 1.00 16.71 315 LYS A N 1
ATOM 2268 C CA . LYS A 1 309 ? 46.627 10.967 22.992 1.00 17.15 315 LYS A CA 1
ATOM 2269 C C . LYS A 1 309 ? 47.284 11.029 24.373 1.00 18.05 315 LYS A C 1
ATOM 2270 O O . LYS A 1 309 ? 47.697 10.004 24.924 1.00 18.83 315 LYS A O 1
ATOM 2276 N N . ASP A 1 310 ? 47.376 12.248 24.907 1.00 18.08 316 ASP A N 1
ATOM 2277 C CA . ASP A 1 310 ? 47.950 12.544 26.222 1.00 19.63 316 ASP A CA 1
ATOM 2278 C C . ASP A 1 310 ? 49.476 12.564 26.314 1.00 17.94 316 ASP A C 1
ATOM 2279 O O . ASP A 1 310 ? 50.026 12.920 27.357 1.00 17.51 316 ASP A O 1
ATOM 2284 N N . SER A 1 311 ? 50.161 12.196 25.237 1.00 16.13 317 SER A N 1
ATOM 2285 C CA . SER A 1 311 ? 51.623 12.185 25.236 1.00 16.47 317 SER A CA 1
ATOM 2286 C C . SER A 1 311 ? 52.231 13.575 25.419 1.00 14.98 317 SER A C 1
ATOM 2287 O O . SER A 1 311 ? 53.401 13.705 25.783 1.00 14.80 317 SER A O 1
ATOM 2290 N N . PHE A 1 312 ? 51.443 14.613 25.159 1.00 15.17 318 PHE A N 1
ATOM 2291 C CA . PHE A 1 312 ? 51.918 15.983 25.321 1.00 13.96 318 PHE A CA 1
ATOM 2292 C C . PHE A 1 312 ? 52.318 16.244 26.775 1.00 15.11 318 PHE A C 1
ATOM 2293 O O . PHE A 1 312 ? 53.172 17.087 27.058 1.00 14.04 318 PHE A O 1
ATOM 2301 N N . PHE A 1 313 ? 51.703 15.506 27.690 1.00 15.25 319 PHE A N 1
ATOM 2302 C CA . PHE A 1 313 ? 51.965 15.683 29.111 1.00 15.51 319 PHE A CA 1
ATOM 2303 C C . PHE A 1 313 ? 53.099 14.816 29.648 1.00 15.43 319 PHE A C 1
ATOM 2304 O O . PHE A 1 313 ? 53.331 14.758 30.858 1.00 18.94 319 PHE A O 1
ATOM 2312 N N . ASP A 1 314 ? 53.819 14.171 28.736 1.00 15.48 320 ASP A N 1
ATOM 2313 C CA . ASP A 1 314 ? 54.946 13.307 29.077 1.00 15.67 320 ASP A CA 1
ATOM 2314 C C . ASP A 1 314 ? 56.221 14.149 29.007 1.00 16.27 320 ASP A C 1
ATOM 2315 O O . ASP A 1 314 ? 56.766 14.371 27.926 1.00 16.62 320 ASP A O 1
ATOM 2320 N N . ASP A 1 315 ? 56.692 14.616 30.161 1.00 16.72 321 ASP A N 1
ATOM 2321 C CA . ASP A 1 315 ? 57.897 15.445 30.225 1.00 17.05 321 ASP A CA 1
ATOM 2322 C C . ASP A 1 315 ? 59.110 14.819 29.548 1.00 17.72 321 ASP A C 1
ATOM 2323 O O . ASP A 1 315 ? 59.876 15.509 28.876 1.00 17.51 321 ASP A O 1
ATOM 2328 N N . GLU A 1 316 ? 59.289 13.515 29.727 1.00 16.74 322 GLU A N 1
ATOM 2329 C CA . GLU A 1 316 ? 60.429 12.834 29.128 1.00 18.22 322 GLU A CA 1
ATOM 2330 C C . GLU A 1 316 ? 60.390 12.912 27.606 1.00 16.08 322 GLU A C 1
ATOM 2331 O O . GLU A 1 316 ? 61.401 13.212 26.970 1.00 16.83 322 GLU A O 1
ATOM 2337 N N . LEU A 1 317 ? 59.227 12.638 27.026 1.00 15.46 323 LEU A N 1
ATOM 2338 C CA . LEU A 1 317 ? 59.080 12.688 25.574 1.00 14.70 323 LEU A CA 1
ATOM 2339 C C . LEU A 1 317 ? 59.310 14.104 25.062 1.00 14.45 323 LEU A C 1
ATOM 2340 O O . LEU A 1 317 ? 60.007 14.317 24.063 1.00 13.22 323 LEU A O 1
ATOM 2345 N N . ILE A 1 318 ? 58.714 15.076 25.741 1.00 14.22 324 ILE A N 1
ATOM 2346 C CA . ILE A 1 318 ? 58.862 16.468 25.335 1.00 15.42 324 ILE A CA 1
ATOM 2347 C C . ILE A 1 318 ? 60.335 16.873 25.306 1.00 13.81 324 ILE A C 1
ATOM 2348 O O . ILE A 1 318 ? 60.794 17.511 24.357 1.00 11.93 324 ILE A O 1
ATOM 2353 N N . GLU A 1 319 ? 61.084 16.490 26.334 1.00 14.55 325 GLU A N 1
ATOM 2354 C CA . GLU A 1 319 ? 62.495 16.842 26.380 1.00 14.83 325 GLU A CA 1
ATOM 2355 C C . GLU A 1 319 ? 63.257 16.183 25.237 1.00 15.29 325 GLU A C 1
ATOM 2356 O O . GLU A 1 319 ? 64.127 16.804 24.627 1.00 15.62 325 GLU A O 1
ATOM 2362 N N . LYS A 1 320 ? 62.931 14.927 24.948 1.00 15.26 326 LYS A N 1
ATOM 2363 C CA . LYS A 1 320 ? 63.607 14.212 23.873 1.00 14.74 326 LYS A CA 1
ATOM 2364 C C . LYS A 1 320 ? 63.345 14.867 22.525 1.00 14.14 326 LYS A C 1
ATOM 2365 O O . LYS A 1 320 ? 64.243 14.946 21.684 1.00 14.60 326 LYS A O 1
ATOM 2371 N N . ILE A 1 321 ? 62.119 15.340 22.319 1.00 12.97 327 ILE A N 1
ATOM 2372 C CA . ILE A 1 321 ? 61.786 16.001 21.065 1.00 12.68 327 ILE A CA 1
ATOM 2373 C C . ILE A 1 321 ? 62.588 17.292 20.955 1.00 12.22 327 ILE A C 1
ATOM 2374 O O . ILE A 1 321 ? 63.160 17.587 19.903 1.00 12.63 327 ILE A O 1
ATOM 2379 N N . ALA A 1 322 ? 62.640 18.057 22.044 1.00 13.27 328 ALA A N 1
ATOM 2380 C CA . ALA A 1 322 ? 63.379 19.317 22.051 1.00 13.30 328 ALA A CA 1
ATOM 2381 C C . ALA A 1 322 ? 64.865 19.093 21.778 1.00 12.92 328 ALA A C 1
ATOM 2382 O O . ALA A 1 322 ? 65.486 19.830 21.015 1.00 13.04 328 ALA A O 1
ATOM 2384 N N . ILE A 1 323 ? 65.432 18.074 22.413 1.00 13.09 329 ILE A N 1
ATOM 2385 C CA . ILE A 1 323 ? 66.846 17.761 22.235 1.00 13.43 329 ILE A CA 1
ATOM 2386 C C . ILE A 1 323 ? 67.166 17.363 20.791 1.00 12.74 329 ILE A C 1
ATOM 2387 O O . ILE A 1 323 ? 68.201 17.757 20.252 1.00 14.11 329 ILE A O 1
ATOM 2392 N N . ALA A 1 324 ? 66.282 16.586 20.171 1.00 13.10 330 ALA A N 1
ATOM 2393 C CA . ALA A 1 324 ? 66.491 16.145 18.791 1.00 12.95 330 ALA A CA 1
ATOM 2394 C C . ALA A 1 324 ? 66.461 17.336 17.839 1.00 13.73 330 ALA A C 1
ATOM 2395 O O . ALA A 1 324 ? 67.277 17.435 16.928 1.00 13.61 330 ALA A O 1
ATOM 2397 N N . ILE A 1 325 ? 65.500 18.232 18.039 1.00 11.90 331 ILE A N 1
ATOM 2398 C CA . ILE A 1 325 ? 65.402 19.415 17.196 1.00 13.01 331 ILE A CA 1
ATOM 2399 C C . ILE A 1 325 ? 66.648 20.284 17.368 1.00 14.10 331 ILE A C 1
ATOM 2400 O O . ILE A 1 325 ? 67.248 20.730 16.388 1.00 14.42 331 ILE A O 1
ATOM 2405 N N . ALA A 1 326 ? 67.052 20.512 18.613 1.00 13.17 332 ALA A N 1
ATOM 2406 C CA . ALA A 1 326 ? 68.231 21.325 18.887 1.00 13.37 332 ALA A CA 1
ATOM 2407 C C . ALA A 1 326 ? 69.495 20.694 18.308 1.00 13.75 332 ALA A C 1
ATOM 2408 O O . ALA A 1 326 ? 70.371 21.394 17.803 1.00 15.76 332 ALA A O 1
ATOM 2410 N N . THR A 1 327 ? 69.582 19.369 18.379 1.00 14.96 333 THR A N 1
ATOM 2411 C CA . THR A 1 327 ? 70.744 18.651 17.864 1.00 15.84 333 THR A CA 1
ATOM 2412 C C . THR A 1 327 ? 70.888 18.766 16.343 1.00 16.81 333 THR A C 1
ATOM 2413 O O . THR A 1 327 ? 72.005 18.875 15.836 1.00 16.33 333 THR A O 1
ATOM 2417 N N . GLU A 1 328 ? 69.770 18.755 15.618 1.00 15.54 334 GLU A N 1
ATOM 2418 C CA . GLU A 1 328 ? 69.814 18.847 14.155 1.00 18.00 334 GLU A CA 1
ATOM 2419 C C . GLU A 1 328 ? 69.893 20.265 13.593 1.00 17.91 334 GLU A C 1
ATOM 2420 O O . GLU A 1 328 ? 70.350 20.461 12.466 1.00 18.56 334 GLU A O 1
ATOM 2426 N N . SER A 1 329 ? 69.430 21.249 14.355 1.00 16.09 335 SER A N 1
ATOM 2427 C CA . SER A 1 329 ? 69.449 22.632 13.885 1.00 16.42 335 SER A CA 1
ATOM 2428 C C . SER A 1 329 ? 70.882 23.118 13.694 1.00 15.85 335 SER A C 1
ATOM 2429 O O . SER A 1 329 ? 71.675 23.097 14.632 1.00 16.75 335 SER A O 1
ATOM 2432 N N . ARG A 1 330 ? 71.211 23.568 12.485 1.00 15.69 336 ARG A N 1
ATOM 2433 C CA . ARG A 1 330 ? 72.572 24.020 12.205 1.00 15.87 336 ARG A CA 1
ATOM 2434 C C . ARG A 1 330 ? 72.976 25.265 12.982 1.00 16.22 336 ARG A C 1
ATOM 2435 O O . ARG A 1 330 ? 74.163 25.490 13.218 1.00 16.61 336 ARG A O 1
ATOM 2443 N N . GLN A 1 331 ? 71.996 26.079 13.367 1.00 14.73 337 GLN A N 1
ATOM 2444 C CA . GLN A 1 331 ? 72.269 27.259 14.181 1.00 13.95 337 GLN A CA 1
ATOM 2445 C C . GLN A 1 331 ? 71.822 26.868 15.586 1.00 15.14 337 GLN A C 1
ATOM 2446 O O . GLN A 1 331 ? 70.929 26.037 15.742 1.00 14.72 337 GLN A O 1
ATOM 2452 N N . SER A 1 332 ? 72.441 27.456 16.603 1.00 14.19 338 SER A N 1
ATOM 2453 C CA . SER A 1 332 ? 72.072 27.152 17.982 1.00 14.38 338 SER A CA 1
ATOM 2454 C C . SER A 1 332 ? 70.663 27.614 18.332 1.00 14.89 338 SER A C 1
ATOM 2455 O O . SER A 1 332 ? 70.308 28.769 18.119 1.00 15.84 338 SER A O 1
ATOM 2458 N N . VAL A 1 333 ? 69.871 26.701 18.882 1.00 15.61 339 VAL A N 1
ATOM 2459 C CA . VAL A 1 333 ? 68.509 27.008 19.301 1.00 16.69 339 VAL A CA 1
ATOM 2460 C C . VAL A 1 333 ? 68.581 27.420 20.767 1.00 17.37 339 VAL A C 1
ATOM 2461 O O . VAL A 1 333 ? 69.409 26.900 21.511 1.00 18.30 339 VAL A O 1
ATOM 2465 N N . SER A 1 334 ? 67.732 28.356 21.184 1.00 16.12 340 SER A N 1
ATOM 2466 C CA . SER A 1 334 ? 67.743 28.794 22.575 1.00 16.32 340 SER A CA 1
ATOM 2467 C C . SER A 1 334 ? 66.445 28.417 23.288 1.00 15.36 340 SER A C 1
ATOM 2468 O O . SER A 1 334 ? 66.359 28.475 24.510 1.00 13.27 340 SER A O 1
ATOM 2471 N N . SER A 1 335 ? 65.426 28.040 22.525 1.00 13.66 341 SER A N 1
ATOM 2472 C CA . SER A 1 335 ? 64.165 27.635 23.131 1.00 14.12 341 SER A CA 1
ATOM 2473 C C . SER A 1 335 ? 63.293 26.885 22.145 1.00 13.25 341 SER A C 1
ATOM 2474 O O . SER A 1 335 ? 63.376 27.097 20.933 1.00 12.94 341 SER A O 1
ATOM 2477 N N . VAL A 1 336 ? 62.474 25.984 22.676 1.00 12.60 342 VAL A N 1
ATOM 2478 C CA . VAL A 1 336 ? 61.541 25.212 21.865 1.00 12.65 342 VAL A CA 1
ATOM 2479 C C . VAL A 1 336 ? 60.217 25.219 22.614 1.00 13.18 342 VAL A C 1
ATOM 2480 O O . VAL A 1 336 ? 60.152 24.820 23.782 1.00 12.38 342 VAL A O 1
ATOM 2484 N N . SER A 1 337 ? 59.169 25.708 21.959 1.00 11.87 343 SER A N 1
ATOM 2485 C CA . SER A 1 337 ? 57.853 25.753 22.580 1.00 12.57 343 SER A CA 1
ATOM 2486 C C . SER A 1 337 ? 56.958 24.685 21.984 1.00 11.75 343 SER A C 1
ATOM 2487 O O . SER A 1 337 ? 57.098 24.321 20.811 1.00 11.59 343 SER A O 1
ATOM 2490 N N . PHE A 1 338 ? 56.047 24.183 22.810 1.00 10.52 344 PHE A N 1
ATOM 2491 C CA . PHE A 1 338 ? 55.090 23.155 22.421 1.00 10.09 344 PHE A CA 1
ATOM 2492 C C . PHE A 1 338 ? 53.697 23.615 22.842 1.00 11.18 344 PHE A C 1
ATOM 2493 O O . PHE A 1 338 ? 53.445 23.817 24.029 1.00 11.59 344 PHE A O 1
ATOM 2501 N N . ASP A 1 339 ? 52.796 23.784 21.881 1.00 10.81 345 ASP A N 1
ATOM 2502 C CA . ASP A 1 339 ? 51.432 24.199 22.190 1.00 10.54 345 ASP A CA 1
ATOM 2503 C C . ASP A 1 339 ? 50.454 23.074 21.891 1.00 10.29 345 ASP A C 1
ATOM 2504 O O . ASP A 1 339 ? 50.371 22.598 20.759 1.00 11.30 345 ASP A O 1
ATOM 2509 N N . LEU A 1 340 ? 49.733 22.625 22.911 1.00 10.75 346 LEU A N 1
ATOM 2510 C CA . LEU A 1 340 ? 48.743 21.576 22.718 1.00 10.96 346 LEU A CA 1
ATOM 2511 C C . LEU A 1 340 ? 47.516 22.233 22.107 1.00 11.32 346 LEU A C 1
ATOM 2512 O O . LEU A 1 340 ? 46.942 23.173 22.676 1.00 11.46 346 LEU A O 1
ATOM 2517 N N . LEU A 1 341 ? 47.122 21.752 20.935 1.00 11.27 347 LEU A N 1
ATOM 2518 C CA . LEU A 1 341 ? 45.977 22.320 20.247 1.00 12.04 347 LEU A CA 1
ATOM 2519 C C . LEU A 1 341 ? 44.759 21.411 20.289 1.00 12.68 347 LEU A C 1
ATOM 2520 O O . LEU A 1 341 ? 44.773 20.303 19.753 1.00 15.41 347 LEU A O 1
ATOM 2525 N N . LYS A 1 342 ? 43.711 21.886 20.948 1.00 12.18 348 LYS A N 1
ATOM 2526 C CA . LYS A 1 342 ? 42.457 21.154 21.031 1.00 13.59 348 LYS A CA 1
ATOM 2527 C C . LYS A 1 342 ? 41.562 21.768 19.957 1.00 13.87 348 LYS A C 1
ATOM 2528 O O . LYS A 1 342 ? 41.836 22.870 19.478 1.00 13.42 348 LYS A O 1
ATOM 2534 N N . LEU A 1 343 ? 40.506 21.057 19.573 1.00 14.85 349 LEU A N 1
ATOM 2535 C CA . LEU A 1 343 ? 39.571 21.560 18.567 1.00 15.98 349 LEU A CA 1
ATOM 2536 C C . LEU A 1 343 ? 38.779 22.735 19.146 1.00 16.35 349 LEU A C 1
ATOM 2537 O O . LEU A 1 343 ? 38.221 22.634 20.240 1.00 17.40 349 LEU A O 1
ATOM 2542 N N . GLY A 1 344 ? 38.730 23.842 18.410 1.00 13.72 350 GLY A N 1
ATOM 2543 C CA . GLY A 1 344 ? 38.029 25.019 18.894 1.00 13.74 350 GLY A CA 1
ATOM 2544 C C . GLY A 1 344 ? 36.649 25.245 18.307 1.00 13.45 350 GLY A C 1
ATOM 2545 O O . GLY A 1 344 ? 36.353 24.789 17.204 1.00 13.15 350 GLY A O 1
ATOM 2546 N N . PRO A 1 345 ? 35.775 25.957 19.030 1.00 13.97 351 PRO A N 1
ATOM 2547 C CA . PRO A 1 345 ? 34.419 26.239 18.560 1.00 13.98 351 PRO A CA 1
ATOM 2548 C C . PRO A 1 345 ? 34.424 27.394 17.555 1.00 14.56 351 PRO A C 1
ATOM 2549 O O . PRO A 1 345 ? 35.431 28.091 17.405 1.00 13.86 351 PRO A O 1
ATOM 2553 N N . GLY A 1 346 ? 33.304 27.587 16.866 1.00 14.93 352 GLY A N 1
ATOM 2554 C CA . GLY A 1 346 ? 33.210 28.662 15.896 1.00 15.43 352 GLY A CA 1
ATOM 2555 C C . GLY A 1 346 ? 33.114 30.013 16.577 1.00 14.91 352 GLY A C 1
ATOM 2556 O O . GLY A 1 346 ? 32.808 30.090 17.771 1.00 15.18 352 GLY A O 1
ATOM 2557 N N . ALA A 1 347 ? 33.380 31.076 15.820 1.00 12.54 353 ALA A N 1
ATOM 2558 C CA . ALA A 1 347 ? 33.333 32.440 16.339 1.00 12.66 353 ALA A CA 1
ATOM 2559 C C . ALA A 1 347 ? 32.017 32.705 17.053 1.00 13.69 353 ALA A C 1
ATOM 2560 O O . ALA A 1 347 ? 30.953 32.260 16.610 1.00 14.18 353 ALA A O 1
ATOM 2562 N N . SER A 1 348 ? 32.084 33.435 18.159 1.00 13.76 354 SER A N 1
ATOM 2563 C CA . SER A 1 348 ? 30.873 33.713 18.915 1.00 15.83 354 SER A CA 1
ATOM 2564 C C . SER A 1 348 ? 31.021 34.837 19.921 1.00 14.61 354 SER A C 1
ATOM 2565 O O . SER A 1 348 ? 32.127 35.222 20.294 1.00 14.95 354 SER A O 1
ATOM 2568 N N . LEU A 1 349 ? 29.883 35.375 20.340 1.00 14.87 355 LEU A N 1
ATOM 2569 C CA . LEU A 1 349 ? 29.861 36.409 21.353 1.00 15.14 355 LEU A CA 1
ATOM 2570 C C . LEU A 1 349 ? 30.160 35.636 22.633 1.00 16.52 355 LEU A C 1
ATOM 2571 O O . LEU A 1 349 ? 29.688 34.509 22.799 1.00 19.00 355 LEU A O 1
ATOM 2576 N N . VAL A 1 350 ? 30.950 36.220 23.524 1.00 15.73 356 VAL A N 1
ATOM 2577 C CA . VAL A 1 350 ? 31.267 35.557 24.781 1.00 17.00 356 VAL A CA 1
ATOM 2578 C C . VAL A 1 350 ? 30.338 36.087 25.860 1.00 19.09 356 VAL A C 1
ATOM 2579 O O . VAL A 1 350 ? 30.207 37.296 26.031 1.00 18.95 356 VAL A O 1
ATOM 2583 N N . THR A 1 351 ? 29.687 35.178 26.576 1.00 21.17 357 THR A N 1
ATOM 2584 C CA . THR A 1 351 ? 28.779 35.569 27.644 1.00 25.84 357 THR A CA 1
ATOM 2585 C C . THR A 1 351 ? 29.157 34.809 28.904 1.00 29.22 357 THR A C 1
ATOM 2586 O O . THR A 1 351 ? 29.865 33.801 28.838 1.00 28.54 357 THR A O 1
ATOM 2590 N N . LEU A 1 352 ? 28.690 35.295 30.049 1.00 32.76 358 LEU A N 1
ATOM 2591 C CA . LEU A 1 352 ? 28.992 34.657 31.324 1.00 36.56 358 LEU A CA 1
ATOM 2592 C C . LEU A 1 352 ? 28.434 33.241 31.360 1.00 37.48 358 LEU A C 1
ATOM 2593 O O . LEU A 1 352 ? 28.760 32.459 32.251 1.00 40.35 358 LEU A O 1
ATOM 2598 N N . ALA A 1 353 ? 27.599 32.914 30.380 1.00 37.65 359 ALA A N 1
ATOM 2599 C CA . ALA A 1 353 ? 26.982 31.597 30.305 1.00 38.03 359 ALA A CA 1
ATOM 2600 C C . ALA A 1 353 ? 27.764 30.600 29.453 1.00 37.96 359 ALA A C 1
ATOM 2601 O O . ALA A 1 353 ? 27.715 29.395 29.704 1.00 38.83 359 ALA A O 1
ATOM 2603 N N . ASN A 1 354 ? 28.481 31.096 28.447 1.00 35.86 360 ASN A N 1
ATOM 2604 C CA . ASN A 1 354 ? 29.249 30.222 27.565 1.00 33.87 360 ASN A CA 1
ATOM 2605 C C . ASN A 1 354 ? 30.756 30.394 27.720 1.00 32.73 360 ASN A C 1
ATOM 2606 O O . ASN A 1 354 ? 31.537 29.755 27.013 1.00 32.35 360 ASN A O 1
ATOM 2611 N N . SER A 1 355 ? 31.160 31.255 28.647 1.00 31.61 361 SER A N 1
ATOM 2612 C CA . SER A 1 355 ? 32.574 31.527 28.882 1.00 31.62 361 SER A CA 1
ATOM 2613 C C . SER A 1 355 ? 33.380 30.293 29.273 1.00 32.45 361 SER A C 1
ATOM 2614 O O . SER A 1 355 ? 34.599 30.267 29.105 1.00 31.36 361 SER A O 1
ATOM 2617 N N . ARG A 1 356 ? 32.707 29.274 29.796 1.00 32.73 362 ARG A N 1
ATOM 2618 C CA . ARG A 1 356 ? 33.401 28.062 30.211 1.00 33.97 362 ARG A CA 1
ATOM 2619 C C . ARG A 1 356 ? 33.395 26.997 29.120 1.00 34.75 362 ARG A C 1
ATOM 2620 O O . ARG A 1 356 ? 33.785 25.852 29.351 1.00 37.11 362 ARG A O 1
ATOM 2628 N N . ARG A 1 357 ? 32.957 27.380 27.927 1.00 34.25 363 ARG A N 1
ATOM 2629 C CA . ARG A 1 357 ? 32.922 26.458 26.800 1.00 33.33 363 ARG A CA 1
ATOM 2630 C C . ARG A 1 357 ? 34.310 26.405 26.166 1.00 32.36 363 ARG A C 1
ATOM 2631 O O . ARG A 1 357 ? 34.554 25.618 25.251 1.00 34.13 363 ARG A O 1
ATOM 2633 N N . PHE A 1 358 ? 35.211 27.254 26.656 1.00 29.53 364 PHE A N 1
ATOM 2634 C CA . PHE A 1 358 ? 36.578 27.308 26.145 1.00 26.36 364 PHE A CA 1
ATOM 2635 C C . PHE A 1 358 ? 37.511 26.465 27.004 1.00 25.89 364 PHE A C 1
ATOM 2636 O O . PHE A 1 358 ? 37.598 26.666 28.215 1.00 25.85 364 PHE A O 1
ATOM 2644 N N . GLU A 1 359 ? 38.208 25.528 26.371 1.00 23.97 365 GLU A N 1
ATOM 2645 C CA . GLU A 1 359 ? 39.147 24.663 27.077 1.00 23.60 365 GLU A CA 1
ATOM 2646 C C . GLU A 1 359 ? 40.440 25.401 27.391 1.00 20.57 365 GLU A C 1
ATOM 2647 O O . GLU A 1 359 ? 40.901 26.222 26.601 1.00 20.87 365 GLU A O 1
ATOM 2653 N N . PRO A 1 360 ? 41.045 25.115 28.553 1.00 18.99 366 PRO A N 1
ATOM 2654 C CA . PRO A 1 360 ? 42.297 25.779 28.919 1.00 18.17 366 PRO A CA 1
ATOM 2655 C C . PRO A 1 360 ? 43.342 25.544 27.837 1.00 16.66 366 PRO A C 1
ATOM 2656 O O . PRO A 1 360 ? 43.328 24.512 27.161 1.00 16.37 366 PRO A O 1
ATOM 2660 N N . GLU A 1 361 ? 44.245 26.502 27.682 1.00 14.80 367 GLU A N 1
ATOM 2661 C CA . GLU A 1 361 ? 45.300 26.401 26.688 1.00 14.91 367 GLU A CA 1
ATOM 2662 C C . GLU A 1 361 ? 46.576 25.923 27.364 1.00 14.41 367 GLU A C 1
ATOM 2663 O O . GLU A 1 361 ? 47.109 26.599 28.248 1.00 14.15 367 GLU A O 1
ATOM 2669 N N . CYS A 1 362 ? 47.057 24.753 26.946 1.00 13.28 368 CYS A N 1
ATOM 2670 C CA . CYS A 1 362 ? 48.256 24.161 27.528 1.00 12.53 368 CYS A CA 1
ATOM 2671 C C . CYS A 1 362 ? 49.485 24.356 26.665 1.00 11.28 368 CYS A C 1
ATOM 2672 O O . CYS A 1 362 ? 49.436 24.223 25.440 1.00 11.33 368 CYS A O 1
ATOM 2675 N N . ARG A 1 363 ? 50.599 24.641 27.325 1.00 11.36 369 A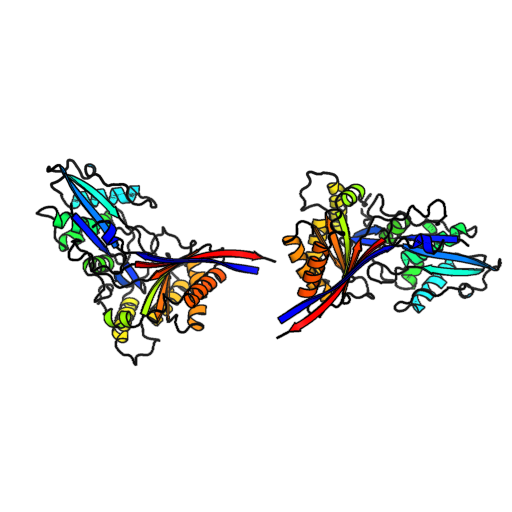RG A N 1
ATOM 2676 C CA . ARG A 1 363 ? 51.843 24.901 26.633 1.00 12.07 369 ARG A CA 1
ATOM 2677 C C . ARG A 1 363 ? 53.019 24.474 27.493 1.00 12.75 369 ARG A C 1
ATOM 2678 O O . ARG A 1 363 ? 52.909 24.382 28.715 1.00 11.89 369 ARG A O 1
ATOM 2686 N N . VAL A 1 364 ? 54.136 24.170 26.849 1.00 10.74 370 VAL A N 1
ATOM 2687 C CA . VAL A 1 364 ? 55.349 23.837 27.575 1.00 12.29 370 VAL A CA 1
ATOM 2688 C C . VAL A 1 364 ? 56.490 24.403 26.757 1.00 13.14 370 VAL A C 1
ATOM 2689 O O . VAL A 1 364 ? 56.543 24.226 25.537 1.00 12.46 370 VAL A O 1
ATOM 2693 N N . VAL A 1 365 ? 57.373 25.127 27.436 1.00 11.77 371 VAL A N 1
ATOM 2694 C CA . VAL A 1 365 ? 58.513 25.763 26.802 1.00 13.38 371 VAL A CA 1
ATOM 2695 C C . VAL A 1 365 ? 59.806 25.299 27.453 1.00 14.70 371 VAL A C 1
ATOM 2696 O O . VAL A 1 365 ? 59.925 25.293 28.677 1.00 13.90 371 VAL A O 1
ATOM 2700 N N . LEU A 1 366 ? 60.765 24.890 26.634 1.00 13.48 372 LEU A N 1
ATOM 2701 C CA . LEU A 1 366 ? 62.055 24.458 27.148 1.00 13.69 372 LEU A CA 1
ATOM 2702 C C . LEU A 1 366 ? 63.136 25.450 26.755 1.00 14.81 372 LEU A C 1
ATOM 2703 O O . LEU A 1 366 ? 63.258 25.821 25.586 1.00 15.52 372 LEU A O 1
ATOM 2708 N N . GLN A 1 367 ? 63.898 25.904 27.743 1.00 13.60 373 GLN A N 1
ATOM 2709 C CA . GLN A 1 367 ? 65.001 26.815 27.489 1.00 14.83 373 GLN A CA 1
ATOM 2710 C C . GLN A 1 367 ? 66.179 25.886 27.243 1.00 14.78 373 GLN A C 1
ATOM 2711 O O . GLN A 1 367 ? 66.389 24.931 27.991 1.00 15.88 373 GLN A O 1
ATOM 2717 N N . ILE A 1 368 ? 66.942 26.159 26.194 1.00 15.26 374 ILE A N 1
ATOM 2718 C CA . ILE A 1 368 ? 68.062 25.304 25.845 1.00 16.67 374 ILE A CA 1
ATOM 2719 C C . ILE A 1 368 ? 69.331 26.091 25.542 1.00 16.91 374 ILE A C 1
ATOM 2720 O O . ILE A 1 368 ? 69.290 27.280 25.222 1.00 17.93 374 ILE A O 1
ATOM 2725 N N . GLU A 1 369 ? 70.464 25.413 25.673 1.00 18.35 375 GLU A N 1
ATOM 2726 C CA . GLU A 1 369 ? 71.757 25.998 25.354 1.00 19.43 375 GLU A CA 1
ATOM 2727 C C . GLU A 1 369 ? 72.452 24.990 24.456 1.00 17.84 375 GLU A C 1
ATOM 2728 O O . GLU A 1 369 ? 72.624 23.832 24.840 1.00 19.50 375 GLU A O 1
ATOM 2734 N N . VAL A 1 370 ? 72.819 25.419 23.253 1.00 16.44 376 VAL A N 1
ATOM 2735 C CA . VAL A 1 370 ? 73.527 24.550 22.318 1.00 16.92 376 VAL A CA 1
ATOM 2736 C C . VAL A 1 370 ? 74.876 25.236 22.129 1.00 17.02 376 VAL A C 1
ATOM 2737 O O . VAL A 1 370 ? 74.982 26.263 21.457 1.00 17.24 376 VAL A O 1
ATOM 2741 N N . LYS A 1 371 ? 75.910 24.662 22.731 1.00 17.70 377 LYS A N 1
ATOM 2742 C CA . LYS A 1 371 ? 77.226 25.278 22.685 1.00 19.42 377 LYS A CA 1
ATOM 2743 C C . LYS A 1 371 ? 78.347 24.464 22.062 1.00 18.85 377 LYS A C 1
ATOM 2744 O O . LYS A 1 371 ? 78.470 23.265 22.304 1.00 19.07 377 LYS A O 1
ATOM 2750 N N . PRO A 1 372 ? 79.176 25.114 21.230 1.00 17.94 378 PRO A N 1
ATOM 2751 C CA . PRO A 1 372 ? 80.295 24.411 20.598 1.00 19.87 378 PRO A CA 1
ATOM 2752 C C . PRO A 1 372 ? 81.254 24.037 21.728 1.00 20.29 378 PRO A C 1
ATOM 2753 O O . PRO A 1 372 ? 81.484 24.833 22.638 1.00 21.23 378 PRO A O 1
ATOM 2757 N N . VAL A 1 373 ? 81.802 22.830 21.682 1.00 23.09 379 VAL A N 1
ATOM 2758 C CA . VAL A 1 373 ? 82.725 22.398 22.727 1.00 24.42 379 VAL A CA 1
ATOM 2759 C C . VAL A 1 373 ? 83.880 21.601 22.141 1.00 26.23 379 VAL A C 1
ATOM 2760 O O . VAL A 1 373 ? 83.817 21.151 20.999 1.00 24.84 379 VAL A O 1
ATOM 2764 N N . SER A 1 374 ? 84.938 21.436 22.930 1.00 27.92 380 SER A N 1
ATOM 2765 C CA . SER A 1 374 ? 86.105 20.681 22.488 1.00 31.09 380 SER A CA 1
ATOM 2766 C C . SER A 1 374 ? 85.800 19.188 22.556 1.00 32.25 380 SER A C 1
ATOM 2767 O O . SER A 1 374 ? 85.266 18.704 23.556 1.00 34.22 380 SER A O 1
ATOM 2770 N N . GLU B 1 8 ? 82.095 2.152 30.968 1.00 36.11 14 GLU B N 1
ATOM 2771 C CA . GLU B 1 8 ? 82.798 3.422 31.115 1.00 34.41 14 GLU B CA 1
ATOM 2772 C C . GLU B 1 8 ? 84.155 3.194 31.777 1.00 32.62 14 GLU B C 1
ATOM 2773 O O . GLU B 1 8 ? 84.571 2.052 31.991 1.00 32.19 14 GLU B O 1
ATOM 2779 N N . ARG B 1 9 ? 84.840 4.287 32.098 1.00 30.83 15 ARG B N 1
ATOM 2780 C CA . ARG B 1 9 ? 86.140 4.200 32.752 1.00 28.41 15 ARG B CA 1
ATOM 2781 C C . ARG B 1 9 ? 86.222 5.156 33.930 1.00 27.73 15 ARG B C 1
ATOM 2782 O O . ARG B 1 9 ? 85.685 6.266 33.889 1.00 29.24 15 ARG B O 1
ATOM 2790 N N . ARG B 1 10 ? 86.893 4.714 34.985 1.00 25.17 16 ARG B N 1
ATOM 2791 C CA . ARG B 1 10 ? 87.071 5.534 36.167 1.00 24.34 16 ARG B CA 1
ATOM 2792 C C . ARG B 1 10 ? 88.544 5.888 36.290 1.00 22.39 16 ARG B C 1
ATOM 2793 O O . ARG B 1 10 ? 89.406 5.014 36.231 1.00 20.81 16 ARG B O 1
ATOM 2801 N N . VAL B 1 11 ? 88.820 7.175 36.451 1.00 20.28 17 VAL B N 1
ATOM 2802 C CA . VAL B 1 11 ? 90.185 7.655 36.591 1.00 19.81 17 VAL B CA 1
ATOM 2803 C C . VAL B 1 11 ? 90.415 8.039 38.047 1.00 19.78 17 VAL B C 1
ATOM 2804 O O . VAL B 1 11 ? 89.702 8.883 38.591 1.00 20.43 17 VAL B O 1
ATOM 2808 N N . LYS B 1 12 ? 91.408 7.412 38.670 1.00 19.32 18 LYS B N 1
ATOM 2809 C CA . LYS B 1 12 ? 91.733 7.674 40.069 1.00 21.20 18 LYS B CA 1
ATOM 2810 C C . LYS B 1 12 ? 93.175 8.112 40.253 1.00 19.93 18 LYS B C 1
ATOM 2811 O O . LYS B 1 12 ? 94.083 7.543 39.650 1.00 18.75 18 LYS B O 1
ATOM 2817 N N . ILE B 1 13 ? 93.379 9.126 41.088 1.00 20.01 19 ILE B N 1
ATOM 2818 C CA . ILE B 1 13 ? 94.719 9.612 41.377 1.00 19.50 19 ILE B CA 1
ATOM 2819 C C . ILE B 1 13 ? 95.190 8.856 42.614 1.00 19.45 19 ILE B C 1
ATOM 2820 O O . ILE B 1 13 ? 94.605 8.984 43.687 1.00 20.63 19 ILE B O 1
ATOM 2825 N N . LEU B 1 14 ? 96.240 8.059 42.451 1.00 17.57 20 LEU B N 1
ATOM 2826 C CA . LEU B 1 14 ? 96.769 7.255 43.545 1.00 18.55 20 LEU B CA 1
ATOM 2827 C C . LEU B 1 14 ? 98.008 7.854 44.190 1.00 17.75 20 LEU B C 1
ATOM 2828 O O . LEU B 1 14 ? 98.596 7.256 45.087 1.00 19.71 20 LEU B O 1
ATOM 2833 N N . GLY B 1 15 ? 98.413 9.031 43.733 1.00 16.95 21 GLY B N 1
ATOM 2834 C CA . GLY B 1 15 ? 99.582 9.655 44.315 1.00 16.41 21 GLY B CA 1
ATOM 2835 C C . GLY B 1 15 ? 99.979 10.937 43.622 1.00 16.28 21 GLY B C 1
ATOM 2836 O O . GLY B 1 15 ? 99.770 11.095 42.420 1.00 14.72 21 GLY B O 1
ATOM 2837 N N . ILE B 1 16 ? 100.537 11.859 44.398 1.00 16.11 22 ILE B N 1
ATOM 2838 C CA . ILE B 1 16 ? 101.010 13.141 43.896 1.00 16.09 22 ILE B CA 1
ATOM 2839 C C . ILE B 1 16 ? 102.355 13.335 44.574 1.00 16.29 22 ILE B C 1
ATOM 2840 O O . ILE B 1 16 ? 102.423 13.629 45.769 1.00 16.08 22 ILE B O 1
ATOM 2845 N N . ASP B 1 17 ? 103.429 13.155 43.817 1.00 16.33 23 ASP B N 1
ATOM 2846 C CA . ASP B 1 17 ? 104.758 13.276 44.385 1.00 15.44 23 ASP B CA 1
ATOM 2847 C C . ASP B 1 17 ? 105.570 14.381 43.741 1.00 15.18 23 ASP B C 1
ATOM 2848 O O . ASP B 1 17 ? 105.998 14.275 42.587 1.00 14.45 23 ASP B O 1
ATOM 2853 N N . ARG B 1 18 ? 105.766 15.454 44.497 1.00 12.81 24 ARG B N 1
ATOM 2854 C CA . ARG B 1 18 ? 106.540 16.587 44.022 1.00 12.92 24 ARG B CA 1
ATOM 2855 C C . ARG B 1 18 ? 107.958 16.452 44.518 1.00 13.61 24 ARG B C 1
ATOM 2856 O O . ARG B 1 18 ? 108.203 15.868 45.577 1.00 13.58 24 ARG B O 1
ATOM 2864 N N . SER B 1 19 ? 108.896 16.980 43.744 1.00 13.24 25 SER B N 1
ATOM 2865 C CA . SER B 1 19 ? 110.293 16.944 44.134 1.00 14.15 25 SER B CA 1
ATOM 2866 C C . SER B 1 19 ? 111.063 18.112 43.545 1.00 14.04 25 SER B C 1
ATOM 2867 O O . SER B 1 19 ? 110.695 18.662 42.503 1.00 13.73 25 SER B O 1
ATOM 2870 N N . GLU B 1 20 ? 112.126 18.495 44.240 1.00 13.57 26 GLU B N 1
ATOM 2871 C CA . GLU B 1 20 ? 113.032 19.542 43.789 1.00 14.49 26 GLU B CA 1
ATOM 2872 C C . GLU B 1 20 ? 114.393 19.017 44.198 1.00 14.85 26 GLU B C 1
ATOM 2873 O O . GLU B 1 20 ? 114.584 18.640 45.353 1.00 14.71 26 GLU B O 1
ATOM 2879 N N . ASN B 1 21 ? 115.335 18.966 43.262 1.00 14.12 27 ASN B N 1
ATOM 2880 C CA . ASN B 1 21 ? 116.666 18.470 43.573 1.00 14.57 27 ASN B CA 1
ATOM 2881 C C . ASN B 1 21 ? 117.722 19.303 42.869 1.00 14.02 27 ASN B C 1
ATOM 2882 O O . ASN B 1 21 ? 117.445 19.925 41.848 1.00 13.68 27 ASN B O 1
ATOM 2887 N N . SER B 1 22 ? 118.927 19.319 43.430 1.00 13.75 28 SER B N 1
ATOM 2888 C CA . SER B 1 22 ? 120.050 20.058 42.851 1.00 15.84 28 SER B CA 1
ATOM 2889 C C . SER B 1 22 ? 121.141 19.020 42.613 1.00 15.35 28 SER B C 1
ATOM 2890 O O . SER B 1 22 ? 122.109 18.939 43.369 1.00 16.15 28 SER B O 1
ATOM 2893 N N . PRO B 1 23 ? 120.999 18.212 41.550 1.00 15.13 29 PRO B N 1
ATOM 2894 C CA . PRO B 1 23 ? 121.952 17.155 41.197 1.00 14.97 29 PRO B CA 1
ATOM 2895 C C . PRO B 1 23 ? 123.428 17.518 41.107 1.00 15.57 29 PRO B C 1
ATOM 2896 O O . PRO B 1 23 ? 124.286 16.708 41.457 1.00 17.36 29 PRO B O 1
ATOM 2900 N N . VAL B 1 24 ? 123.740 18.724 40.651 1.00 15.05 30 VAL B N 1
ATOM 2901 C CA . VAL B 1 24 ? 125.141 19.103 40.526 1.00 16.68 30 VAL B CA 1
ATOM 2902 C C . VAL B 1 24 ? 125.870 19.074 41.867 1.00 18.14 30 VAL B C 1
ATOM 2903 O O . VAL B 1 24 ? 127.039 18.690 41.934 1.00 19.95 30 VAL B O 1
ATOM 2907 N N . LEU B 1 25 ? 125.181 19.454 42.938 1.00 18.70 31 LEU B N 1
ATOM 2908 C CA . LEU B 1 25 ? 125.804 19.459 44.262 1.00 19.53 31 LEU B CA 1
ATOM 2909 C C . LEU B 1 25 ? 126.223 18.061 44.711 1.00 22.10 31 LEU B C 1
ATOM 2910 O O . LEU B 1 25 ? 127.192 17.906 45.456 1.00 23.39 31 LEU B O 1
ATOM 2915 N N . THR B 1 26 ? 125.494 17.047 44.254 1.00 24.27 32 THR B N 1
ATOM 2916 C CA . THR B 1 26 ? 125.785 15.667 44.623 1.00 28.96 32 THR B CA 1
ATOM 2917 C C . THR B 1 26 ? 127.104 15.131 44.071 1.00 31.77 32 THR B C 1
ATOM 2918 O O . THR B 1 26 ? 127.833 14.424 44.766 1.00 32.32 32 THR B O 1
ATOM 2922 N N . TYR B 1 27 ? 127.415 15.47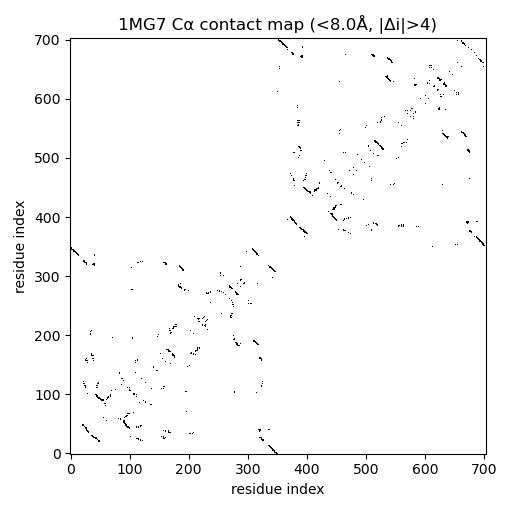8 42.827 1.00 34.41 33 TYR B N 1
ATOM 2923 C CA . TYR B 1 27 ? 128.625 14.979 42.184 1.00 38.16 33 TYR B CA 1
ATOM 2924 C C . TYR B 1 27 ? 129.900 15.783 42.385 1.00 40.25 33 TYR B C 1
ATOM 2925 O O . TYR B 1 27 ? 130.966 15.373 41.928 1.00 41.90 33 TYR B O 1
ATOM 2934 N N . MET B 1 28 ? 129.811 16.918 43.064 1.00 42.81 34 MET B N 1
ATOM 2935 C CA . MET B 1 28 ? 131.000 17.729 43.282 1.00 45.67 34 MET B CA 1
ATOM 2936 C C . MET B 1 28 ? 131.421 17.739 44.746 1.00 46.14 34 MET B C 1
ATOM 2937 O O . MET B 1 28 ? 132.531 18.155 45.076 1.00 47.69 34 MET B O 1
ATOM 2942 N N . SER B 1 39 ? 140.669 15.421 39.380 1.00 28.94 45 SER B N 1
ATOM 2943 C CA . SER B 1 39 ? 139.516 15.122 38.535 1.00 27.24 45 SER B CA 1
ATOM 2944 C C . SER B 1 39 ? 138.768 16.398 38.160 1.00 25.51 45 SER B C 1
ATOM 2945 O O . SER B 1 39 ? 138.784 17.381 38.900 1.00 25.72 45 SER B O 1
ATOM 2948 N N . LYS B 1 40 ? 138.111 16.369 37.007 1.00 20.63 46 LYS B N 1
ATOM 2949 C CA . LYS B 1 40 ? 137.353 17.515 36.522 1.00 18.91 46 LYS B CA 1
ATOM 2950 C C . LYS B 1 40 ? 135.900 17.117 36.286 1.00 17.30 46 LYS B C 1
ATOM 2951 O O . LYS B 1 40 ? 135.615 15.985 35.890 1.00 16.86 46 LYS B O 1
ATOM 2957 N N . LEU B 1 41 ? 134.989 18.053 36.541 1.00 14.48 47 LEU B N 1
ATOM 2958 C CA . LEU B 1 41 ? 133.557 17.824 36.346 1.00 14.12 47 LEU B CA 1
ATOM 2959 C C . LEU B 1 41 ? 133.037 18.891 35.391 1.00 14.33 47 LEU B C 1
ATOM 2960 O O . LEU B 1 41 ? 133.302 20.074 35.583 1.00 15.07 47 LEU B O 1
ATOM 2965 N N . ALA B 1 42 ? 132.310 18.472 34.357 1.00 13.00 48 ALA B N 1
ATOM 2966 C CA . ALA B 1 42 ? 131.748 19.413 33.392 1.00 12.82 48 ALA B CA 1
ATOM 2967 C C . ALA B 1 42 ? 130.273 19.112 33.156 1.00 12.56 48 ALA B C 1
ATOM 2968 O O . ALA B 1 42 ? 129.810 17.990 33.376 1.00 12.60 48 ALA B O 1
ATOM 2970 N N . ALA B 1 43 ? 129.542 20.127 32.707 1.00 11.29 49 ALA B N 1
ATOM 2971 C CA . ALA B 1 43 ? 128.116 19.990 32.453 1.00 11.52 49 ALA B CA 1
ATOM 2972 C C . ALA B 1 43 ? 127.756 20.529 31.084 1.00 11.27 49 ALA B C 1
ATOM 2973 O O . ALA B 1 43 ? 128.379 21.469 30.595 1.00 12.74 49 ALA B O 1
ATOM 2975 N N . ALA B 1 44 ? 126.742 19.927 30.476 1.00 10.98 50 ALA B N 1
ATOM 2976 C CA . ALA B 1 44 ? 126.243 20.366 29.176 1.00 11.50 50 ALA B CA 1
ATOM 2977 C C . ALA B 1 44 ? 124.731 20.249 29.301 1.00 11.22 50 ALA B C 1
ATOM 2978 O O . ALA B 1 44 ? 124.216 19.200 29.684 1.00 12.04 50 ALA B O 1
ATOM 2980 N N . PRO B 1 45 ? 123.996 21.323 28.987 1.00 10.42 51 PRO B N 1
ATOM 2981 C CA . PRO B 1 45 ? 122.537 21.262 29.105 1.00 10.05 51 PRO B CA 1
ATOM 2982 C C . PRO B 1 45 ? 121.796 20.425 28.080 1.00 10.33 51 PRO B C 1
ATOM 2983 O O . PRO B 1 45 ? 122.231 20.267 26.939 1.00 11.82 51 PRO B O 1
ATOM 2987 N N . HIS B 1 46 ? 120.664 19.888 28.515 1.00 10.03 52 HIS B N 1
ATOM 2988 C CA . HIS B 1 46 ? 119.781 19.150 27.629 1.00 9.34 52 HIS B CA 1
ATOM 2989 C C . HIS B 1 46 ? 118.932 20.229 26.969 1.00 10.55 52 HIS B C 1
ATOM 2990 O O . HIS B 1 46 ? 118.930 21.383 27.404 1.00 11.65 52 HIS B O 1
ATOM 2997 N N . THR B 1 47 ? 118.215 19.860 25.917 1.00 10.51 53 THR B N 1
ATOM 2998 C CA . THR B 1 47 ? 117.371 20.817 25.216 1.00 10.72 53 THR B CA 1
ATOM 2999 C C . THR B 1 47 ? 115.992 20.259 24.929 1.00 11.02 53 THR B C 1
ATOM 3000 O O . THR B 1 47 ? 115.755 19.053 25.020 1.00 11.38 53 THR B O 1
ATOM 3004 N N . VAL B 1 48 ? 115.080 21.166 24.600 1.00 10.57 54 VAL B N 1
ATOM 3005 C CA . VAL B 1 48 ? 113.736 20.802 24.169 1.00 11.10 54 VAL B CA 1
ATOM 3006 C C . VAL B 1 48 ? 113.554 21.649 22.916 1.00 11.20 54 VAL B C 1
ATOM 3007 O O . VAL B 1 48 ? 114.260 22.641 22.726 1.00 11.23 54 VAL B O 1
ATOM 3011 N N . HIS B 1 49 ? 112.640 21.250 22.042 1.00 11.69 55 HIS B N 1
ATOM 3012 C CA . HIS B 1 49 ? 112.429 22.008 20.819 1.00 11.61 55 HIS B CA 1
ATOM 3013 C C . HIS B 1 49 ? 110.996 22.489 20.678 1.00 11.13 55 HIS B C 1
ATOM 3014 O O . HIS B 1 49 ? 110.070 21.902 21.236 1.00 10.89 55 HIS B O 1
ATOM 3021 N N . MET B 1 50 ? 110.833 23.571 19.923 1.00 11.18 56 MET B N 1
ATOM 3022 C CA . MET B 1 50 ? 109.526 24.164 19.662 1.00 11.03 56 MET B CA 1
ATOM 3023 C C . MET B 1 50 ? 109.367 24.335 18.157 1.00 11.35 56 MET B C 1
ATOM 3024 O O . MET B 1 50 ? 110.306 24.745 17.474 1.00 10.55 56 MET B O 1
ATOM 3029 N N . MET B 1 51 ? 108.173 24.025 17.663 1.00 11.14 57 MET B N 1
ATOM 3030 C CA . MET B 1 51 ? 107.842 24.150 16.248 1.00 12.37 57 MET B CA 1
ATOM 3031 C C . MET B 1 51 ? 108.867 23.486 15.332 1.00 12.03 57 MET B C 1
ATOM 3032 O O . MET B 1 51 ? 109.037 23.893 14.177 1.00 11.96 57 MET B O 1
ATOM 3037 N N . ASP B 1 52 ? 109.528 22.458 15.863 1.00 12.28 58 ASP B N 1
ATOM 3038 C CA . ASP B 1 52 ? 110.548 21.688 15.151 1.00 13.02 58 ASP B CA 1
ATOM 3039 C C . ASP B 1 52 ? 111.660 22.546 14.564 1.00 13.82 58 ASP B C 1
ATOM 3040 O O . ASP B 1 52 ? 112.450 22.057 13.760 1.00 14.05 58 ASP B O 1
ATOM 3045 N N . SER B 1 53 ? 111.752 23.807 14.977 1.00 12.07 59 SER B N 1
ATOM 3046 C CA . SER B 1 53 ? 112.745 24.700 14.390 1.00 12.47 59 SER B CA 1
ATOM 3047 C C . SER B 1 53 ? 113.548 25.554 15.360 1.00 13.41 59 SER B C 1
ATOM 3048 O O . SER B 1 53 ? 114.418 26.322 14.943 1.00 14.79 59 SER B O 1
ATOM 3051 N N . GLY B 1 54 ? 113.253 25.437 16.648 1.00 11.84 60 GLY B N 1
ATOM 3052 C CA . GLY B 1 54 ? 113.966 26.222 17.637 1.00 12.74 60 GLY B CA 1
ATOM 3053 C C . GLY B 1 54 ? 114.297 25.352 18.829 1.00 11.06 60 GLY B C 1
ATOM 3054 O O . GLY B 1 54 ? 113.516 24.476 19.198 1.00 11.77 60 GLY B O 1
ATOM 3055 N N . PHE B 1 55 ? 115.450 25.602 19.439 1.00 11.35 61 PHE B N 1
ATOM 3056 C CA . PHE B 1 55 ? 115.888 24.807 20.573 1.00 12.28 61 PHE B CA 1
ATOM 3057 C C . PHE B 1 55 ? 116.238 25.634 21.789 1.00 12.04 61 PHE B C 1
ATOM 3058 O O . PHE B 1 55 ? 116.895 26.669 21.687 1.00 12.38 61 PHE B O 1
ATOM 3066 N N . LEU B 1 56 ? 115.788 25.157 22.944 1.00 10.02 62 LEU B N 1
ATOM 3067 C CA . LEU B 1 56 ? 116.031 25.825 24.209 1.00 11.06 62 LEU B CA 1
ATOM 3068 C C . LEU B 1 56 ? 116.846 24.935 25.132 1.00 10.38 62 LEU B C 1
ATOM 3069 O O . LEU B 1 56 ? 116.467 23.788 25.372 1.00 10.90 62 LEU B O 1
ATOM 3074 N N . ALA B 1 57 ? 117.960 25.459 25.638 1.00 10.29 63 ALA B N 1
ATOM 3075 C CA . ALA B 1 57 ? 118.779 24.725 26.600 1.00 10.67 63 ALA B CA 1
ATOM 3076 C C . ALA B 1 57 ? 118.024 24.921 27.913 1.00 10.15 63 ALA B C 1
ATOM 3077 O O . ALA B 1 57 ? 117.627 26.043 28.245 1.00 11.57 63 ALA B O 1
ATOM 3079 N N . ILE B 1 58 ? 117.813 23.835 28.649 1.00 11.03 64 ILE B N 1
ATOM 3080 C CA . ILE B 1 58 ? 117.063 23.885 29.901 1.00 11.85 64 ILE B CA 1
ATOM 3081 C C . ILE B 1 58 ? 117.871 23.507 31.135 1.00 11.41 64 ILE B C 1
ATOM 3082 O O . ILE B 1 58 ? 119.031 23.108 31.028 1.00 11.54 64 ILE B O 1
ATOM 3087 N N . ASN B 1 59 ? 117.235 23.613 32.301 1.00 11.97 65 ASN B N 1
ATOM 3088 C CA . ASN B 1 59 ? 117.903 23.297 33.557 1.00 12.87 65 ASN B CA 1
ATOM 3089 C C . ASN B 1 59 ? 117.917 21.816 33.928 1.00 13.29 65 ASN B C 1
ATOM 3090 O O . ASN B 1 59 ? 117.485 21.405 35.013 1.00 13.72 65 ASN B O 1
ATOM 3095 N N . ARG B 1 60 ? 118.400 21.022 32.981 1.00 12.04 66 ARG B N 1
ATOM 3096 C CA . ARG B 1 60 ? 118.605 19.585 33.140 1.00 11.93 66 ARG B CA 1
ATOM 3097 C C . ARG B 1 60 ? 119.912 19.455 32.377 1.00 11.89 66 ARG B C 1
ATOM 3098 O O . ARG B 1 60 ? 120.082 20.103 31.342 1.00 12.22 66 ARG B O 1
ATOM 3106 N N . GLN B 1 61 ? 120.839 18.647 32.867 1.00 10.98 67 GLN B N 1
ATOM 3107 C CA . GLN B 1 61 ? 122.112 18.545 32.175 1.00 11.27 67 GLN B CA 1
ATOM 3108 C C . GLN B 1 61 ? 122.857 17.249 32.369 1.00 12.36 67 GLN B C 1
ATOM 3109 O O . GLN B 1 61 ? 122.700 16.571 33.377 1.00 12.71 67 GLN B O 1
ATOM 3115 N N . CYS B 1 62 ? 123.67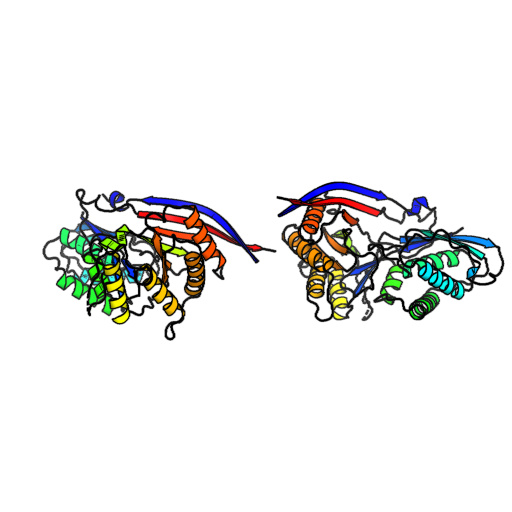2 16.920 31.375 1.00 11.98 68 CYS B N 1
ATOM 3116 C CA . CYS B 1 62 ? 124.508 15.741 31.436 1.00 11.66 68 CYS B CA 1
ATOM 3117 C C . CYS B 1 62 ? 125.784 16.200 32.129 1.00 12.80 68 CYS B C 1
ATOM 3118 O O . CYS B 1 62 ? 126.304 17.279 31.843 1.00 13.13 68 CYS B O 1
ATOM 3121 N N . LEU B 1 63 ? 126.273 15.392 33.058 1.00 12.36 69 LEU B N 1
ATOM 3122 C CA . LEU B 1 63 ? 127.487 15.721 33.781 1.00 12.55 69 LEU B CA 1
ATOM 3123 C C . LEU B 1 63 ? 128.528 14.670 33.461 1.00 12.75 69 LEU B C 1
ATOM 3124 O O . LEU B 1 63 ? 128.210 13.483 33.354 1.00 14.33 69 LEU B O 1
ATOM 3129 N N . VAL B 1 64 ? 129.768 15.106 33.290 1.00 11.35 70 VAL B N 1
ATOM 3130 C CA . VAL B 1 64 ? 130.852 14.181 33.011 1.00 13.59 70 VAL B CA 1
ATOM 3131 C C . VAL B 1 64 ? 131.988 14.449 33.984 1.00 13.41 70 VAL B C 1
ATOM 3132 O O . VAL B 1 64 ? 132.424 15.589 34.148 1.00 15.16 70 VAL B O 1
ATOM 3136 N N . LYS B 1 65 ? 132.437 13.394 34.652 1.00 13.80 71 LYS B N 1
ATOM 3137 C CA . LYS B 1 65 ? 133.548 13.502 35.586 1.00 16.00 71 LYS B CA 1
ATOM 3138 C C . LYS B 1 65 ? 134.689 12.696 34.981 1.00 17.29 71 LYS B C 1
ATOM 3139 O O . LYS B 1 65 ? 134.510 11.536 34.606 1.00 18.38 71 LYS B O 1
ATOM 3145 N N . GLY B 1 66 ? 135.855 13.320 34.873 1.00 16.48 72 GLY B N 1
ATOM 3146 C CA . GLY B 1 66 ? 136.998 12.637 34.304 1.00 16.28 72 GLY B CA 1
ATOM 3147 C C . GLY B 1 66 ? 138.199 12.722 35.218 1.00 17.24 72 GLY B C 1
ATOM 3148 O O . GLY B 1 66 ? 138.487 13.774 35.785 1.00 17.41 72 GLY B O 1
ATOM 3149 N N . LYS B 1 67 ? 138.898 11.601 35.361 1.00 17.97 73 LYS B N 1
ATOM 3150 C CA . LYS B 1 67 ? 140.078 11.535 36.208 1.00 20.80 73 LYS B CA 1
ATOM 3151 C C . LYS B 1 67 ? 141.181 10.788 35.471 1.00 19.66 73 LYS B C 1
ATOM 3152 O O . LYS B 1 67 ? 140.955 9.701 34.940 1.00 17.92 73 LYS B O 1
ATOM 3158 N N . ALA B 1 68 ? 142.370 11.379 35.425 1.00 20.89 74 ALA B N 1
ATOM 3159 C CA . ALA B 1 68 ? 143.500 10.746 34.759 1.00 21.80 74 ALA B CA 1
ATOM 3160 C C . ALA B 1 68 ? 144.028 9.637 35.659 1.00 22.97 74 ALA B C 1
ATOM 3161 O O . ALA B 1 68 ? 144.393 9.888 36.808 1.00 24.82 74 ALA B O 1
ATOM 3163 N N . ILE B 1 69 ? 144.056 8.412 35.146 1.00 22.32 75 ILE B N 1
ATOM 3164 C CA . ILE B 1 69 ? 144.544 7.282 35.925 1.00 23.93 75 ILE B CA 1
ATOM 3165 C C . ILE B 1 69 ? 145.958 6.872 35.524 1.00 24.26 75 ILE B C 1
ATOM 3166 O O . ILE B 1 69 ? 146.629 6.143 36.253 1.00 26.46 75 ILE B O 1
ATOM 3171 N N . LEU B 1 70 ? 146.407 7.342 34.365 1.00 24.05 76 LEU B N 1
ATOM 3172 C CA . LEU B 1 70 ? 147.756 7.058 33.884 1.00 24.31 76 LEU B CA 1
ATOM 3173 C C . LEU B 1 70 ? 148.257 8.227 33.050 1.00 25.19 76 LEU B C 1
ATOM 3174 O O . LEU B 1 70 ? 147.602 8.645 32.094 1.00 23.99 76 LEU B O 1
ATOM 3179 N N . ALA B 1 71 ? 149.421 8.751 33.418 1.00 25.10 77 ALA B N 1
ATOM 3180 C CA . ALA B 1 71 ? 150.008 9.873 32.699 1.00 27.45 77 ALA B CA 1
ATOM 3181 C C . ALA B 1 71 ? 150.839 9.387 31.518 1.00 28.44 77 ALA B C 1
ATOM 3182 O O . ALA B 1 71 ? 152.043 9.644 31.446 1.00 29.98 77 ALA B O 1
ATOM 3184 N N . ARG B 1 72 ? 150.193 8.677 30.600 1.00 27.41 78 ARG B N 1
ATOM 3185 C CA . ARG B 1 72 ? 150.863 8.165 29.412 1.00 27.76 78 ARG B CA 1
ATOM 3186 C C . ARG B 1 72 ? 149.886 8.042 28.249 1.00 27.25 78 ARG B C 1
ATOM 3187 O O . ARG B 1 72 ? 148.668 8.009 28.442 1.00 25.39 78 ARG B O 1
ATOM 3195 N N . GLU B 1 73 ? 150.438 7.974 27.042 1.00 27.46 79 GLU B N 1
ATOM 3196 C CA . GLU B 1 73 ? 149.659 7.855 25.816 1.00 27.24 79 GLU B CA 1
ATOM 3197 C C . GLU B 1 73 ? 148.773 6.614 25.836 1.00 26.62 79 GLU B C 1
ATOM 3198 O O . GLU B 1 73 ? 149.244 5.513 26.118 1.00 25.40 79 GLU B O 1
ATOM 3204 N N . PRO B 1 74 ? 147.472 6.776 25.545 1.00 24.91 80 PRO B N 1
ATOM 3205 C CA . PRO B 1 74 ? 146.568 5.622 25.540 1.00 25.81 80 PRO B CA 1
ATOM 3206 C C . PRO B 1 74 ? 146.950 4.694 24.393 1.00 26.31 80 PRO B C 1
ATOM 3207 O O . PRO B 1 74 ? 147.335 5.160 23.322 1.00 27.52 80 PRO B O 1
ATOM 3211 N N . LYS B 1 75 ? 146.854 3.387 24.612 1.00 26.74 81 LYS B N 1
ATOM 3212 C CA . LYS B 1 75 ? 147.187 2.434 23.560 1.00 27.74 81 LYS B CA 1
ATOM 3213 C C . LYS B 1 75 ? 146.151 2.572 22.448 1.00 25.71 81 LYS B C 1
ATOM 3214 O O . LYS B 1 75 ? 146.444 2.360 21.271 1.00 26.16 81 LYS B O 1
ATOM 3220 N N . SER B 1 76 ? 144.935 2.936 22.846 1.00 22.73 82 SER B N 1
ATOM 3221 C CA . SER B 1 76 ? 143.818 3.140 21.926 1.00 20.69 82 SER B CA 1
ATOM 3222 C C . SER B 1 76 ? 142.682 3.723 22.755 1.00 18.40 82 SER B C 1
ATOM 3223 O O . SER B 1 76 ? 142.766 3.756 23.983 1.00 17.09 82 SER B O 1
ATOM 3226 N N . SER B 1 77 ? 141.622 4.179 22.097 1.00 17.42 83 SER B N 1
ATOM 3227 C CA . SER B 1 77 ? 140.500 4.757 22.825 1.00 16.34 83 SER B CA 1
ATOM 3228 C C . SER B 1 77 ? 139.785 3.730 23.701 1.00 16.90 83 SER B C 1
ATOM 3229 O O . SER B 1 77 ? 138.977 4.104 24.550 1.00 15.56 83 SER B O 1
ATOM 3232 N N . ASN B 1 78 ? 140.085 2.447 23.508 1.00 15.89 84 ASN B N 1
ATOM 3233 C CA . ASN B 1 78 ? 139.458 1.396 24.318 1.00 15.98 84 ASN B CA 1
ATOM 3234 C C . ASN B 1 78 ? 140.082 1.284 25.703 1.00 16.42 84 ASN B C 1
ATOM 3235 O O . ASN B 1 78 ? 139.541 0.607 26.577 1.00 17.46 84 ASN B O 1
ATOM 3240 N N . GLU B 1 79 ? 141.217 1.940 25.915 1.00 16.62 85 GLU B N 1
ATOM 3241 C CA . GLU B 1 79 ? 141.888 1.836 27.207 1.00 17.15 85 GLU B CA 1
ATOM 3242 C C . GLU B 1 79 ? 141.220 2.612 28.339 1.00 16.48 85 GLU B C 1
ATOM 3243 O O . GLU B 1 79 ? 141.311 2.224 29.504 1.00 17.26 85 GLU B O 1
ATOM 3249 N N . HIS B 1 80 ? 140.546 3.703 28.002 1.00 14.39 86 HIS B N 1
ATOM 3250 C CA . HIS B 1 80 ? 139.874 4.509 29.012 1.00 14.21 86 HIS B CA 1
ATOM 3251 C C . HIS B 1 80 ? 138.769 3.708 29.691 1.00 15.49 86 HIS B C 1
ATOM 3252 O O . HIS B 1 80 ? 138.088 2.897 29.058 1.00 15.87 86 HIS B O 1
ATOM 3259 N N . MET B 1 81 ? 138.603 3.928 30.987 1.00 14.88 87 MET B N 1
ATOM 3260 C CA . MET B 1 81 ? 137.563 3.243 31.726 1.00 16.26 87 MET B CA 1
ATOM 3261 C C . MET B 1 81 ? 136.322 4.120 31.706 1.00 17.93 87 MET B C 1
ATOM 3262 O O . MET B 1 81 ? 136.335 5.247 32.198 1.00 19.67 87 MET B O 1
ATOM 3267 N N . ILE B 1 82 ? 135.261 3.602 31.101 1.00 18.30 88 ILE B N 1
ATOM 3268 C CA . ILE B 1 82 ? 134.003 4.319 31.032 1.00 20.50 88 ILE B CA 1
ATOM 3269 C C . ILE B 1 82 ? 133.083 3.648 32.042 1.00 24.38 88 ILE B C 1
ATOM 3270 O O . ILE B 1 82 ? 132.609 2.527 31.836 1.00 22.87 88 ILE B O 1
ATOM 3275 N N . ASP B 1 83 ? 132.878 4.349 33.156 1.00 29.77 89 ASP B N 1
ATOM 3276 C CA . ASP B 1 83 ? 132.062 3.877 34.273 1.00 37.25 89 ASP B CA 1
ATOM 3277 C C . ASP B 1 83 ? 130.645 3.474 33.914 1.00 39.99 89 ASP B C 1
ATOM 3278 O O . ASP B 1 83 ? 130.240 3.557 32.753 1.00 41.73 89 ASP B O 1
ATOM 3283 N N . ASP B 1 84 ? 129.904 3.046 34.937 1.00 43.21 90 ASP B N 1
ATOM 3284 C CA . ASP B 1 84 ? 128.519 2.614 34.801 1.00 45.18 90 ASP B CA 1
ATOM 3285 C C . ASP B 1 84 ? 127.724 3.630 33.997 1.00 45.42 90 ASP B C 1
ATOM 3286 O O . ASP B 1 84 ? 127.128 4.546 34.564 1.00 46.93 90 ASP B O 1
ATOM 3291 N N . LEU B 1 85 ? 127.711 3.470 32.679 1.00 44.47 91 LEU B N 1
ATOM 3292 C CA . LEU B 1 85 ? 126.964 4.383 31.830 1.00 42.92 91 LEU B CA 1
ATOM 3293 C C . LEU B 1 85 ? 125.504 4.085 32.159 1.00 40.96 91 LEU B C 1
ATOM 3294 O O . LEU B 1 85 ? 125.069 2.938 32.063 1.00 40.00 91 LEU B O 1
ATOM 3299 N N . PRO B 1 86 ? 124.737 5.106 32.580 1.00 39.37 92 PRO B N 1
ATOM 3300 C CA . PRO B 1 86 ? 123.327 4.889 32.913 1.00 37.84 92 PRO B CA 1
ATOM 3301 C C . PRO B 1 86 ? 122.671 3.981 31.878 1.00 36.66 92 PRO B C 1
ATOM 3302 O O . PRO B 1 86 ? 122.804 4.201 30.676 1.00 36.22 92 PRO B O 1
ATOM 3306 N N . LYS B 1 87 ? 121.981 2.949 32.352 1.00 35.63 93 LYS B N 1
ATOM 3307 C CA . LYS B 1 87 ? 121.326 1.996 31.466 1.00 34.82 93 LYS B CA 1
ATOM 3308 C C . LYS B 1 87 ? 120.273 2.635 30.567 1.00 32.88 93 LYS B C 1
ATOM 3309 O O . LYS B 1 87 ? 119.477 3.459 31.011 1.00 33.81 93 LYS B O 1
ATOM 3315 N N . HIS B 1 88 ? 120.288 2.248 29.296 1.00 30.13 94 HIS B N 1
ATOM 3316 C CA . HIS B 1 88 ? 119.341 2.745 28.306 1.00 27.97 94 HIS B CA 1
ATOM 3317 C C . HIS B 1 88 ? 119.396 1.847 27.080 1.00 28.48 94 HIS B C 1
ATOM 3318 O O . HIS B 1 88 ? 120.317 1.044 26.933 1.00 29.40 94 HIS B O 1
ATOM 3325 N N . ALA B 1 89 ? 118.413 1.986 26.198 1.00 27.73 95 ALA B N 1
ATOM 3326 C CA . ALA B 1 89 ? 118.363 1.179 24.987 1.00 28.07 95 ALA B CA 1
ATOM 3327 C C . ALA B 1 89 ? 119.642 1.310 24.166 1.00 28.64 95 ALA B C 1
ATOM 3328 O O . ALA B 1 89 ? 120.176 2.409 23.996 1.00 29.06 95 ALA B O 1
ATOM 3330 N N . HIS B 1 90 ? 120.127 0.178 23.666 1.00 28.22 96 HIS B N 1
ATOM 3331 C CA . HIS B 1 90 ? 121.328 0.144 22.839 1.00 28.53 96 HIS B CA 1
ATOM 3332 C C . HIS B 1 90 ? 122.508 0.889 23.454 1.00 26.95 96 HIS B C 1
ATOM 3333 O O . HIS B 1 90 ? 123.245 1.577 22.747 1.00 26.58 96 HIS B O 1
ATOM 3340 N N . ASP B 1 91 ? 122.700 0.753 24.761 1.00 25.43 97 ASP B N 1
ATOM 3341 C CA . ASP B 1 91 ? 123.806 1.450 25.403 1.00 24.67 97 ASP B CA 1
ATOM 3342 C C . ASP B 1 91 ? 125.183 1.001 24.916 1.00 24.38 97 ASP B C 1
ATOM 3343 O O . ASP B 1 91 ? 126.173 1.681 25.168 1.00 22.22 97 ASP B O 1
ATOM 3348 N N . GLN B 1 92 ? 125.256 -0.134 24.224 1.00 23.94 98 GLN B N 1
ATOM 3349 C CA . GLN B 1 92 ? 126.547 -0.591 23.709 1.00 24.02 98 GLN B CA 1
ATOM 3350 C C . GLN B 1 92 ? 126.913 0.267 22.503 1.00 23.24 98 GLN B C 1
ATOM 3351 O O . GLN B 1 92 ? 128.091 0.517 22.236 1.00 22.25 98 GLN B O 1
ATOM 3357 N N . HIS B 1 93 ? 125.895 0.719 21.778 1.00 22.37 99 HIS B N 1
ATOM 3358 C CA . HIS B 1 93 ? 126.120 1.562 20.612 1.00 23.04 99 HIS B CA 1
ATOM 3359 C C . HIS B 1 93 ? 126.646 2.900 21.118 1.00 21.57 99 HIS B C 1
ATOM 3360 O O . HIS B 1 93 ? 127.512 3.523 20.496 1.00 20.15 99 HIS B O 1
ATOM 3367 N N . THR B 1 94 ? 126.118 3.332 22.261 1.00 19.74 100 THR B N 1
ATOM 3368 C CA . THR B 1 94 ? 126.531 4.589 22.866 1.00 18.30 100 THR B CA 1
ATOM 3369 C C . THR B 1 94 ? 128.021 4.528 23.178 1.00 18.52 100 THR B C 1
ATOM 3370 O O . THR B 1 94 ? 128.748 5.491 22.947 1.00 16.87 100 THR B O 1
ATOM 3374 N N . LEU B 1 95 ? 128.474 3.390 23.696 1.00 17.49 101 LEU B N 1
ATOM 3375 C CA . LEU B 1 95 ? 129.887 3.217 24.011 1.00 17.44 101 LEU B CA 1
ATOM 3376 C C . LEU B 1 95 ? 130.737 3.380 22.756 1.00 15.74 101 LEU B C 1
ATOM 3377 O O . LEU B 1 95 ? 131.787 4.020 22.792 1.00 15.18 101 LEU B O 1
ATOM 3382 N N . SER B 1 96 ? 130.285 2.787 21.654 1.00 16.05 102 SER B N 1
ATOM 3383 C CA . SER B 1 96 ? 131.009 2.874 20.390 1.00 17.26 102 SER B CA 1
ATOM 3384 C C . SER B 1 96 ? 131.166 4.330 19.972 1.00 15.74 102 SER B C 1
ATOM 3385 O O . SER B 1 96 ? 132.225 4.742 19.502 1.00 15.11 102 SER B O 1
ATOM 3388 N N . ILE B 1 97 ? 130.101 5.103 20.145 1.00 15.48 103 ILE B N 1
ATOM 3389 C CA . ILE B 1 97 ? 130.117 6.517 19.796 1.00 14.33 103 ILE B CA 1
ATOM 3390 C C . ILE B 1 97 ? 131.144 7.254 20.654 1.00 14.59 103 ILE B C 1
ATOM 3391 O O . ILE B 1 97 ? 131.932 8.058 20.150 1.00 14.56 103 ILE B O 1
ATOM 3396 N N . LEU B 1 98 ? 131.134 6.973 21.953 1.00 14.02 104 LEU B N 1
ATOM 3397 C CA . LEU B 1 98 ? 132.071 7.603 22.875 1.00 14.49 104 LEU B CA 1
ATOM 3398 C C . LEU B 1 98 ? 133.513 7.263 22.515 1.00 14.87 104 LEU B C 1
ATOM 3399 O O . LEU B 1 98 ? 134.380 8.142 22.510 1.00 15.81 104 LEU B O 1
ATOM 3404 N N . ARG B 1 99 ? 133.765 5.991 22.216 1.00 15.62 105 ARG B N 1
ATOM 3405 C CA . ARG B 1 99 ? 135.110 5.550 21.857 1.00 15.11 105 ARG B CA 1
ATOM 3406 C C . ARG B 1 99 ? 135.604 6.298 20.622 1.00 16.39 105 ARG B C 1
ATOM 3407 O O . ARG B 1 99 ? 136.763 6.703 20.558 1.00 16.32 105 ARG B O 1
ATOM 3415 N N . ASP B 1 100 ? 134.722 6.490 19.646 1.00 16.30 106 ASP B N 1
ATOM 3416 C CA . ASP B 1 100 ? 135.113 7.178 18.420 1.00 17.43 106 ASP B CA 1
ATOM 3417 C C . ASP B 1 100 ? 135.390 8.650 18.673 1.00 17.08 106 ASP B C 1
ATOM 3418 O O . ASP B 1 100 ? 136.366 9.205 18.167 1.00 17.87 106 ASP B O 1
ATOM 3423 N N . PHE B 1 101 ? 134.530 9.285 19.459 1.00 15.63 107 PHE B N 1
ATOM 3424 C CA . PHE B 1 101 ? 134.713 10.693 19.783 1.00 14.93 107 PHE B CA 1
ATOM 3425 C C . PHE B 1 101 ? 136.031 10.863 20.533 1.00 15.82 107 PHE B C 1
ATOM 3426 O O . PHE B 1 101 ? 136.821 11.757 20.227 1.00 14.84 107 PHE B O 1
ATOM 3434 N N . ILE B 1 102 ? 136.267 10.000 21.516 1.00 14.44 108 ILE B N 1
ATOM 3435 C CA . ILE B 1 102 ? 137.490 10.063 22.304 1.00 16.50 108 ILE B CA 1
ATOM 3436 C C . ILE B 1 102 ? 138.716 9.923 21.411 1.00 18.08 108 ILE B C 1
ATOM 3437 O O . ILE B 1 102 ? 139.705 10.638 21.580 1.00 18.95 108 ILE B O 1
ATOM 3442 N N . ASP B 1 103 ? 138.639 9.007 20.454 1.00 19.03 109 ASP B N 1
ATOM 3443 C CA . ASP B 1 103 ? 139.743 8.776 19.531 1.00 21.02 109 ASP B CA 1
ATOM 3444 C C . ASP B 1 103 ? 140.104 10.067 18.802 1.00 21.27 109 ASP B C 1
ATOM 3445 O O . ASP B 1 103 ? 141.280 10.386 18.623 1.00 20.66 109 ASP B O 1
ATOM 3450 N N . GLN B 1 104 ? 139.090 10.820 18.394 1.00 20.87 110 GLN B N 1
ATOM 3451 C CA . GLN B 1 104 ? 139.336 12.058 17.671 1.00 21.70 110 GLN B CA 1
ATOM 3452 C C . GLN B 1 104 ? 139.860 13.202 18.528 1.00 21.61 110 GLN B C 1
ATOM 3453 O O . GLN B 1 104 ? 140.425 14.160 17.999 1.00 21.60 110 GLN B O 1
ATOM 3459 N N . LEU B 1 105 ? 139.686 13.109 19.843 1.00 20.31 111 LEU B N 1
ATOM 3460 C CA . LEU B 1 105 ? 140.173 14.156 20.736 1.00 20.90 111 LEU B CA 1
ATOM 3461 C C . LEU B 1 105 ? 141.688 14.077 20.917 1.00 21.34 111 LEU B C 1
ATOM 3462 O O . LEU B 1 105 ? 142.307 15.015 21.421 1.00 21.24 111 LEU B O 1
ATOM 3467 N N . LYS B 1 106 ? 142.277 12.954 20.514 1.00 21.27 112 LYS B N 1
ATOM 3468 C CA . LYS B 1 106 ? 143.724 12.768 20.613 1.00 22.44 112 LYS B CA 1
ATOM 3469 C C . LYS B 1 106 ? 144.233 13.007 22.033 1.00 22.32 112 LYS B C 1
ATOM 3470 O O . LYS B 1 106 ? 145.082 13.873 22.261 1.00 23.03 112 LYS B O 1
ATOM 3476 N N . LEU B 1 107 ? 143.723 12.236 22.985 1.00 22.11 113 LEU B N 1
ATOM 3477 C CA . LEU B 1 107 ? 144.128 12.384 24.379 1.00 20.88 113 LEU B CA 1
ATOM 3478 C C . LEU B 1 107 ? 145.535 11.856 24.614 1.00 21.18 113 LEU B C 1
ATOM 3479 O O . LEU B 1 107 ? 145.983 10.940 23.929 1.00 22.47 113 LEU B O 1
ATOM 3484 N N . HIS B 1 108 ? 146.224 12.428 25.594 1.00 22.47 114 HIS B N 1
ATOM 3485 C CA . HIS B 1 108 ? 147.585 12.005 25.894 1.00 23.93 114 HIS B CA 1
ATOM 3486 C C . HIS B 1 108 ? 147.735 11.392 27.282 1.00 22.46 114 HIS B C 1
ATOM 3487 O O . HIS B 1 108 ? 148.846 11.221 27.784 1.00 22.29 114 HIS B O 1
ATOM 3494 N N . ASN B 1 109 ? 146.602 11.055 27.887 1.00 20.19 115 ASN B N 1
ATOM 3495 C CA . ASN B 1 109 ? 146.565 10.427 29.202 1.00 19.59 115 ASN B CA 1
ATOM 3496 C C . ASN B 1 109 ? 145.448 9.393 29.146 1.00 18.12 115 ASN B C 1
ATOM 3497 O O . ASN B 1 109 ? 144.606 9.437 28.252 1.00 17.55 115 ASN B O 1
ATOM 3502 N N . VAL B 1 110 ? 145.455 8.455 30.085 1.00 17.48 116 VAL B N 1
ATOM 3503 C CA . VAL B 1 110 ? 144.419 7.432 30.146 1.00 16.82 116 VAL B CA 1
ATOM 3504 C C . VAL B 1 110 ? 143.468 7.900 31.237 1.00 16.36 116 VAL B C 1
ATOM 3505 O O . VAL B 1 110 ? 143.905 8.269 32.326 1.00 17.68 116 VAL B O 1
ATOM 3509 N N . TYR B 1 111 ? 142.172 7.891 30.948 1.00 14.46 117 TYR B N 1
ATOM 3510 C CA . TYR B 1 111 ? 141.186 8.364 31.914 1.00 14.84 117 TYR B CA 1
ATOM 3511 C C . TYR B 1 111 ? 140.139 7.374 32.389 1.00 15.79 117 TYR B C 1
ATOM 3512 O O . TYR B 1 111 ? 139.896 6.338 31.770 1.00 15.14 117 TYR B O 1
ATOM 3521 N N . GLU B 1 112 ? 139.522 7.736 33.509 1.00 15.31 118 GLU B N 1
ATOM 3522 C CA . GLU B 1 112 ? 138.405 7.002 34.079 1.00 17.48 118 GLU B CA 1
ATOM 3523 C C . GLU B 1 112 ? 137.329 8.068 33.868 1.00 16.12 118 GLU B C 1
ATOM 3524 O O . GLU B 1 112 ? 137.487 9.212 34.309 1.00 16.88 118 GLU B O 1
ATOM 3530 N N . ILE B 1 113 ? 136.255 7.707 33.177 1.00 15.53 119 ILE B N 1
ATOM 3531 C CA . ILE B 1 113 ? 135.199 8.664 32.878 1.00 16.42 119 ILE B CA 1
ATOM 3532 C C . ILE B 1 113 ? 133.841 8.204 33.382 1.00 15.86 119 ILE B C 1
ATOM 3533 O O . ILE B 1 113 ? 133.464 7.043 33.212 1.00 16.35 119 ILE B O 1
ATOM 3538 N N . ASN B 1 114 ? 133.110 9.125 34.003 1.00 14.54 120 ASN B N 1
ATOM 3539 C CA . ASN B 1 114 ? 131.781 8.817 34.520 1.00 15.60 120 ASN B CA 1
ATOM 3540 C C . ASN B 1 114 ? 130.756 9.776 33.937 1.00 15.27 120 ASN B C 1
ATOM 3541 O O . ASN B 1 114 ? 130.982 10.983 33.882 1.00 15.53 120 ASN B O 1
ATOM 3546 N N . PHE B 1 115 ? 129.630 9.234 33.491 1.00 15.90 121 PHE B N 1
ATOM 3547 C CA . PHE B 1 115 ? 128.565 10.063 32.945 1.00 16.59 121 PHE B CA 1
ATOM 3548 C C . PHE B 1 115 ? 127.370 10.037 33.886 1.00 17.18 121 PHE B C 1
ATOM 3549 O O . PHE B 1 115 ? 127.025 8.990 34.437 1.00 17.48 121 PHE B O 1
ATOM 3557 N N . TYR B 1 116 ? 126.748 11.196 34.074 1.00 16.67 122 TYR B N 1
ATOM 3558 C CA . TYR B 1 116 ? 125.572 11.306 34.929 1.00 17.04 122 TYR B CA 1
ATOM 3559 C C . TYR B 1 116 ? 124.457 12.033 34.179 1.00 16.53 122 TYR B C 1
ATOM 3560 O O . TYR B 1 116 ? 124.715 12.981 33.433 1.00 17.49 122 TYR B O 1
ATOM 3569 N N . ASP B 1 117 ? 123.224 11.566 34.363 1.00 16.62 123 ASP B N 1
ATOM 3570 C CA . ASP B 1 117 ? 122.046 12.169 33.736 1.00 16.72 123 ASP B CA 1
ATOM 3571 C C . ASP B 1 117 ? 122.141 12.451 32.231 1.00 16.57 123 ASP B C 1
ATOM 3572 O O . ASP B 1 117 ? 121.893 13.578 31.789 1.00 16.19 123 ASP B O 1
ATOM 3577 N N . PRO B 1 118 ? 122.472 11.431 31.418 1.00 15.89 124 PRO B N 1
ATOM 3578 C CA . PRO B 1 118 ? 122.585 11.617 29.966 1.00 16.19 124 PRO B CA 1
ATOM 3579 C C . PRO B 1 118 ? 121.261 11.504 29.200 1.00 15.39 124 PRO B C 1
ATOM 3580 O O . PRO B 1 118 ? 121.228 11.679 27.981 1.00 16.96 124 PRO B O 1
ATOM 3584 N N . LEU B 1 119 ? 120.176 11.213 29.909 1.00 16.97 125 LEU B N 1
ATOM 3585 C CA . LEU B 1 119 ? 118.875 11.065 29.268 1.00 16.58 125 LEU B CA 1
ATOM 3586 C C . LEU B 1 119 ? 118.105 12.380 29.259 1.00 15.08 125 LEU B C 1
ATOM 3587 O O . LEU B 1 119 ? 118.066 13.087 30.265 1.00 18.20 125 LEU B O 1
ATOM 3592 N N . ASP B 1 120 ? 117.486 12.697 28.125 1.00 14.53 126 ASP B N 1
ATOM 3593 C CA . ASP B 1 120 ? 116.727 13.936 27.999 1.00 15.10 126 ASP B CA 1
ATOM 3594 C C . ASP B 1 120 ? 115.330 13.832 28.609 1.00 15.83 126 ASP B C 1
ATOM 3595 O O . ASP B 1 120 ? 114.991 12.834 29.239 1.00 16.46 126 ASP B O 1
ATOM 3600 N N . SER B 1 121 ? 114.528 14.873 28.410 1.00 16.90 127 SER B N 1
ATOM 3601 C CA . SER B 1 121 ? 113.176 14.927 28.962 1.00 18.89 127 SER B CA 1
ATOM 3602 C C . SER B 1 121 ? 112.296 13.764 28.530 1.00 19.50 127 SER B C 1
ATOM 3603 O O . SER B 1 121 ? 111.396 13.358 29.266 1.00 19.92 127 SER B O 1
ATOM 3606 N N . SER B 1 122 ? 112.552 13.230 27.341 1.00 19.97 128 SER B N 1
ATOM 3607 C CA . SER B 1 122 ? 111.771 12.110 26.832 1.00 22.56 128 SER B CA 1
ATOM 3608 C C . SER B 1 122 ? 112.326 10.792 27.363 1.00 22.80 128 SER B C 1
ATOM 3609 O O . SER B 1 122 ? 111.719 9.738 27.179 1.00 24.44 128 SER B O 1
ATOM 3612 N N . GLY B 1 123 ? 113.482 10.860 28.020 1.00 21.73 129 GLY B N 1
ATOM 3613 C CA . GLY B 1 123 ? 114.112 9.664 28.554 1.00 22.04 129 GLY B CA 1
ATOM 3614 C C . GLY B 1 123 ? 115.003 9.022 27.505 1.00 21.49 129 GLY B C 1
ATOM 3615 O O . GLY B 1 123 ? 115.435 7.876 27.645 1.00 22.95 129 GLY B O 1
ATOM 3616 N N . LYS B 1 124 ? 115.276 9.777 26.447 1.00 20.68 130 LYS B N 1
ATOM 3617 C CA . LYS B 1 124 ? 116.106 9.309 25.347 1.00 20.30 130 LYS B CA 1
ATOM 3618 C C . LYS B 1 124 ? 117.539 9.795 25.539 1.00 20.10 130 LYS B C 1
ATOM 3619 O O . LYS B 1 124 ? 117.770 10.905 26.023 1.00 18.57 130 LYS B O 1
ATOM 3625 N N . LEU B 1 125 ? 118.501 8.955 25.175 1.00 18.62 131 LEU B N 1
ATOM 3626 C CA . LEU B 1 125 ? 119.901 9.328 25.312 1.00 19.54 131 LEU B CA 1
ATOM 3627 C C . LEU B 1 125 ? 120.196 10.497 24.385 1.00 18.47 131 LEU B C 1
ATOM 3628 O O . LEU B 1 125 ? 119.900 10.437 23.190 1.00 19.67 131 LEU B O 1
ATOM 3633 N N . ALA B 1 126 ? 120.777 11.560 24.938 1.00 16.74 132 ALA B N 1
ATOM 3634 C CA . ALA B 1 126 ? 121.125 12.743 24.157 1.00 15.62 132 ALA B CA 1
ATOM 3635 C C . ALA B 1 126 ? 122.633 12.759 23.923 1.00 15.16 132 ALA B C 1
ATOM 3636 O O . ALA B 1 126 ? 123.408 13.166 24.785 1.00 13.91 132 ALA B O 1
ATOM 3638 N N . VAL B 1 127 ? 123.040 12.307 22.745 1.00 15.18 133 VAL B N 1
ATOM 3639 C CA . VAL B 1 127 ? 124.449 12.241 22.389 1.00 14.24 133 VAL B CA 1
ATOM 3640 C C . VAL B 1 127 ? 125.195 13.575 22.400 1.00 13.81 133 VAL B C 1
ATOM 3641 O O . VAL B 1 127 ? 126.321 13.654 22.892 1.00 13.15 133 VAL B O 1
ATOM 3645 N N . ILE B 1 128 ? 124.582 14.623 21.863 1.00 13.15 134 I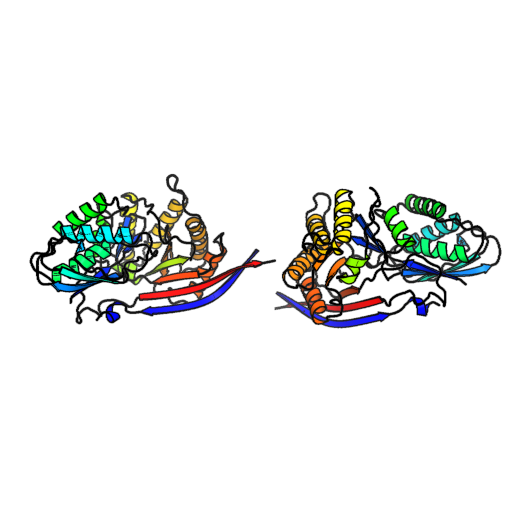LE B N 1
ATOM 3646 C CA . ILE B 1 128 ? 125.263 15.912 21.805 1.00 13.89 134 ILE B CA 1
ATOM 3647 C C . ILE B 1 128 ? 125.741 16.448 23.158 1.00 13.51 134 ILE B C 1
ATOM 3648 O O . ILE B 1 128 ? 126.920 16.773 23.306 1.00 13.04 134 ILE B O 1
ATOM 3653 N N . PRO B 1 129 ? 124.853 16.548 24.164 1.00 12.90 135 PRO B N 1
ATOM 3654 C CA . PRO B 1 129 ? 125.354 17.058 25.445 1.00 12.79 135 PRO B CA 1
ATOM 3655 C C . PRO B 1 129 ? 126.371 16.121 26.099 1.00 13.41 135 PRO B C 1
ATOM 3656 O O . PRO B 1 129 ? 127.233 16.569 26.854 1.00 13.25 135 PRO B O 1
ATOM 3660 N N . MET B 1 130 ? 126.275 14.823 25.818 1.00 12.94 136 MET B N 1
ATOM 3661 C CA . MET B 1 130 ? 127.233 13.877 26.385 1.00 14.48 136 MET B CA 1
ATOM 3662 C C . MET B 1 130 ? 128.625 14.181 25.839 1.00 13.74 136 MET B C 1
ATOM 3663 O O . MET B 1 130 ? 129.594 14.271 26.591 1.00 14.24 136 MET B O 1
ATOM 3668 N N . LEU B 1 131 ? 128.714 14.340 24.522 1.00 13.36 137 LEU B N 1
ATOM 3669 C CA . LEU B 1 131 ? 129.993 14.616 23.886 1.00 12.11 137 LEU B CA 1
ATOM 3670 C C . LEU B 1 131 ? 130.531 15.993 24.237 1.00 11.92 137 LEU B C 1
ATOM 3671 O O . LEU B 1 131 ? 131.728 16.159 24.452 1.00 11.28 137 LEU B O 1
ATOM 3676 N N . ILE B 1 132 ? 129.653 16.985 24.306 1.00 10.94 138 ILE B N 1
ATOM 3677 C CA . ILE B 1 132 ? 130.118 18.317 24.641 1.00 10.76 138 ILE B CA 1
ATOM 3678 C C . ILE B 1 132 ? 130.578 18.388 26.097 1.00 11.94 138 ILE B C 1
ATOM 3679 O O . ILE B 1 132 ? 131.585 19.025 26.390 1.00 12.58 138 ILE B O 1
ATOM 3684 N N . ALA B 1 133 ? 129.869 17.724 27.006 1.00 12.49 139 ALA B N 1
ATOM 3685 C CA . ALA B 1 133 ? 130.295 17.742 28.404 1.00 12.63 139 ALA B CA 1
ATOM 3686 C C . ALA B 1 133 ? 131.657 17.062 28.511 1.00 13.78 139 ALA B C 1
ATOM 3687 O O . ALA B 1 133 ? 132.533 17.526 29.241 1.00 13.57 139 ALA B O 1
ATOM 3689 N N . LEU B 1 134 ? 131.836 15.968 27.777 1.00 12.51 140 LEU B N 1
ATOM 3690 C CA . LEU B 1 134 ? 133.104 15.243 27.803 1.00 13.38 140 LEU B CA 1
ATOM 3691 C C . LEU B 1 134 ? 134.219 16.142 27.281 1.00 13.43 140 LEU B C 1
ATOM 3692 O O . LEU B 1 134 ? 135.305 16.203 27.855 1.00 14.09 140 LEU B O 1
ATOM 3697 N N . TRP B 1 135 ? 133.941 16.840 26.187 1.00 13.33 141 TRP B N 1
ATOM 3698 C CA . TRP B 1 135 ? 134.915 17.750 25.599 1.00 14.36 141 TRP B CA 1
ATOM 3699 C C . TRP B 1 135 ? 135.337 18.822 26.604 1.00 15.68 141 TRP B C 1
ATOM 3700 O O . TRP B 1 135 ? 136.522 19.121 26.737 1.00 15.36 141 TRP B O 1
ATOM 3711 N N . LYS B 1 136 ? 134.368 19.395 27.316 1.00 14.50 142 LYS B N 1
ATOM 3712 C CA . LYS B 1 136 ? 134.658 20.429 28.305 1.00 16.07 142 LYS B CA 1
ATOM 3713 C C . LYS B 1 136 ? 135.507 19.866 29.434 1.00 16.34 142 LYS B C 1
ATOM 3714 O O . LYS B 1 136 ? 136.382 20.548 29.965 1.00 17.38 142 LYS B O 1
ATOM 3720 N N . CYS B 1 137 ? 135.238 18.619 29.800 1.00 14.55 143 CYS B N 1
ATOM 3721 C CA . CYS B 1 137 ? 135.980 17.964 30.864 1.00 16.82 143 CYS B CA 1
ATOM 3722 C C . CYS B 1 137 ? 137.446 17.800 30.455 1.00 16.99 143 CYS B C 1
ATOM 3723 O O . CYS B 1 137 ? 138.354 18.111 31.224 1.00 17.97 143 CYS B O 1
ATOM 3726 N N . MET B 1 138 ? 137.665 17.324 29.236 1.00 16.45 144 MET B N 1
ATOM 3727 C CA . MET B 1 138 ? 139.017 17.110 28.730 1.00 17.20 144 MET B CA 1
ATOM 3728 C C . MET B 1 138 ? 139.757 18.423 28.496 1.00 18.50 144 MET B C 1
ATOM 3729 O O . MET B 1 138 ? 140.965 18.517 28.726 1.00 18.73 144 MET B O 1
ATOM 3734 N N . LEU B 1 139 ? 139.029 19.437 28.046 1.00 18.64 145 LEU B N 1
ATOM 3735 C CA . LEU B 1 139 ? 139.622 20.746 27.791 1.00 21.05 145 LEU B CA 1
ATOM 3736 C C . LEU B 1 139 ? 140.306 21.293 29.045 1.00 22.24 145 LEU B C 1
ATOM 3737 O O . LEU B 1 139 ? 141.342 21.955 28.962 1.00 23.32 145 LEU B O 1
ATOM 3742 N N . ALA B 1 140 ? 139.734 21.000 30.208 1.00 22.35 146 ALA B N 1
ATOM 3743 C CA . ALA B 1 140 ? 140.285 21.478 31.471 1.00 23.77 146 ALA B CA 1
ATOM 3744 C C . ALA B 1 140 ? 141.259 20.488 32.100 1.00 24.59 146 ALA B C 1
ATOM 3745 O O . ALA B 1 140 ? 141.938 20.813 33.076 1.00 25.90 146 ALA B O 1
ATOM 3747 N N . SER B 1 141 ? 141.328 19.286 31.534 1.00 24.23 147 SER B N 1
ATOM 3748 C CA . SER B 1 141 ? 142.193 18.230 32.056 1.00 26.35 147 SER B CA 1
ATOM 3749 C C . SER B 1 141 ? 143.589 18.197 31.456 1.00 26.90 147 SER B C 1
ATOM 3750 O O . SER B 1 141 ? 144.566 17.940 32.161 1.00 27.39 147 SER B O 1
ATOM 3753 N N . GLU B 1 142 ? 143.688 18.435 30.155 1.00 28.13 148 GLU B N 1
ATOM 3754 C CA . GLU B 1 142 ? 144.988 18.426 29.506 1.00 29.66 148 GLU B CA 1
ATOM 3755 C C . GLU B 1 142 ? 145.087 19.456 28.395 1.00 30.60 148 GLU B C 1
ATOM 3756 O O . GLU B 1 142 ? 144.082 19.985 27.922 1.00 31.02 148 GLU B O 1
ATOM 3762 N N . THR B 1 143 ? 146.317 19.742 27.989 1.00 31.75 149 THR B N 1
ATOM 3763 C CA . THR B 1 143 ? 146.565 20.717 26.941 1.00 33.84 149 THR B CA 1
ATOM 3764 C C . THR B 1 143 ? 146.425 20.086 25.566 1.00 33.56 149 THR B C 1
ATOM 3765 O O . THR B 1 143 ? 146.444 18.861 25.424 1.00 34.93 149 THR B O 1
ATOM 3769 N N . ASP B 1 144 ? 146.272 20.939 24.560 1.00 33.86 150 ASP B N 1
ATOM 3770 C CA . ASP B 1 144 ? 146.158 20.513 23.173 1.00 33.27 150 ASP B CA 1
ATOM 3771 C C . ASP B 1 144 ? 144.807 19.920 22.785 1.00 32.28 150 ASP B C 1
ATOM 3772 O O . ASP B 1 144 ? 144.725 19.081 21.887 1.00 32.92 150 ASP B O 1
ATOM 3777 N N . ILE B 1 145 ? 143.747 20.349 23.465 1.00 29.90 151 ILE B N 1
ATOM 3778 C CA . ILE B 1 145 ? 142.403 19.879 23.145 1.00 28.03 151 ILE B CA 1
ATOM 3779 C C . ILE B 1 145 ? 141.826 20.867 22.135 1.00 27.67 151 ILE B C 1
ATOM 3780 O O . ILE B 1 145 ? 142.038 22.073 22.250 1.00 28.08 151 ILE B O 1
ATOM 3785 N N . CYS B 1 146 ? 141.101 20.350 21.149 1.00 26.73 152 CYS B N 1
ATOM 3786 C CA . CYS B 1 146 ? 140.517 21.173 20.092 1.00 26.41 152 CYS B CA 1
ATOM 3787 C C . CYS B 1 146 ? 139.604 22.304 20.561 1.00 27.01 152 CYS B C 1
ATOM 3788 O O . CYS B 1 146 ? 139.003 22.240 21.638 1.00 24.59 152 CYS B O 1
ATOM 3791 N N . ASP B 1 147 ? 139.500 23.341 19.732 1.00 26.61 153 ASP B N 1
ATOM 3792 C CA . ASP B 1 147 ? 138.645 24.477 20.042 1.00 28.11 153 ASP B CA 1
ATOM 3793 C C . ASP B 1 147 ? 137.216 24.170 19.602 1.00 28.23 153 ASP B C 1
ATOM 3794 O O . ASP B 1 147 ? 136.934 23.084 19.092 1.00 25.98 153 ASP B O 1
ATOM 3799 N N . GLN B 1 148 ? 136.318 25.130 19.796 1.00 28.17 154 GLN B N 1
ATOM 3800 C CA . GLN B 1 148 ? 134.913 24.955 19.442 1.00 28.71 154 GLN B CA 1
ATOM 3801 C C . GLN B 1 148 ? 134.660 24.605 17.978 1.00 28.50 154 GLN B C 1
ATOM 3802 O O . GLN B 1 148 ? 133.833 23.743 17.675 1.00 27.60 154 GLN B O 1
ATOM 3808 N N . GLU B 1 149 ? 135.359 25.272 17.067 1.00 27.95 155 GLU B N 1
ATOM 3809 C CA . GLU B 1 149 ? 135.170 25.003 15.646 1.00 28.12 155 GLU B CA 1
ATOM 3810 C C . GLU B 1 149 ? 135.588 23.592 15.251 1.00 26.12 155 GLU B C 1
ATOM 3811 O O . GLU B 1 149 ? 134.910 22.940 14.455 1.00 26.09 155 GLU B O 1
ATOM 3817 N N . VAL B 1 150 ? 136.700 23.117 15.800 1.00 24.49 156 VAL B N 1
ATOM 3818 C CA . VAL B 1 150 ? 137.158 21.767 15.497 1.00 23.63 156 VAL B CA 1
ATOM 3819 C C . VAL B 1 150 ? 136.184 20.774 16.132 1.00 22.01 156 VAL B C 1
ATOM 3820 O O . VAL B 1 150 ? 135.887 19.723 15.561 1.00 21.33 156 VAL B O 1
ATOM 3824 N N . LEU B 1 151 ? 135.679 21.116 17.313 1.00 20.71 157 LEU B N 1
ATOM 3825 C CA . LEU B 1 151 ? 134.723 20.254 18.002 1.00 20.33 157 LEU B CA 1
ATOM 3826 C C . LEU B 1 151 ? 133.505 19.981 17.123 1.00 19.75 157 LEU B C 1
ATOM 3827 O O . LEU B 1 151 ? 133.041 18.846 17.022 1.00 19.36 157 LEU B O 1
ATOM 3832 N N . LYS B 1 152 ? 132.976 21.026 16.495 1.00 20.55 158 LYS B N 1
ATOM 3833 C CA . LYS B 1 152 ? 131.809 20.864 15.642 1.00 20.77 158 LYS B CA 1
ATOM 3834 C C . LYS B 1 152 ? 132.107 19.941 14.469 1.00 20.90 158 LYS B C 1
ATOM 3835 O O . LYS B 1 152 ? 131.255 19.152 14.060 1.00 20.64 158 LYS B O 1
ATOM 3841 N N . SER B 1 153 ? 133.321 20.037 13.937 1.00 20.69 159 SER B N 1
ATOM 3842 C CA . SER B 1 153 ? 133.731 19.197 12.817 1.00 21.21 159 SER B CA 1
ATOM 3843 C C . SER B 1 153 ? 133.781 17.736 13.254 1.00 19.97 159 SER B C 1
ATOM 3844 O O . SER B 1 153 ? 133.332 16.840 12.535 1.00 20.50 159 SER B O 1
ATOM 3847 N N . ILE B 1 154 ? 134.330 17.498 14.440 1.00 19.11 160 ILE B N 1
ATOM 3848 C CA . ILE B 1 154 ? 134.421 16.145 14.970 1.00 17.97 160 ILE B CA 1
ATOM 3849 C C . ILE B 1 154 ? 133.031 15.587 15.246 1.00 18.83 160 ILE B C 1
ATOM 3850 O O . ILE B 1 154 ? 132.743 14.437 14.920 1.00 18.38 160 ILE B O 1
ATOM 3855 N N . MET B 1 155 ? 132.169 16.403 15.843 1.00 18.46 161 MET B N 1
ATOM 3856 C CA . MET B 1 155 ? 130.822 15.945 16.146 1.00 19.33 161 MET B CA 1
ATOM 3857 C C . MET B 1 155 ? 130.045 15.603 14.881 1.00 19.71 161 MET B C 1
ATOM 3858 O O . MET B 1 155 ? 129.295 14.628 14.858 1.00 20.14 161 MET B O 1
ATOM 3863 N N . ASN B 1 156 ? 130.226 16.392 13.827 1.00 20.48 162 ASN B N 1
ATOM 3864 C CA . ASN B 1 156 ? 129.537 16.110 12.574 1.00 21.37 162 ASN B CA 1
ATOM 3865 C C . ASN B 1 156 ? 130.036 14.786 12.004 1.00 21.11 162 ASN B C 1
ATOM 3866 O O . ASN B 1 156 ? 129.266 14.015 11.429 1.00 20.33 162 ASN B O 1
ATOM 3871 N N . SER B 1 157 ? 131.330 14.525 12.176 1.00 20.47 163 SER B N 1
ATOM 3872 C CA . SER B 1 157 ? 131.936 13.291 11.688 1.00 21.56 163 SER B CA 1
ATOM 3873 C C . SER B 1 157 ? 131.372 12.078 12.418 1.00 20.27 163 SER B C 1
ATOM 3874 O O . SER B 1 157 ? 131.088 11.053 11.805 1.00 19.39 163 SER B O 1
ATOM 3877 N N . VAL B 1 158 ? 131.214 12.200 13.733 1.00 18.98 164 VAL B N 1
ATOM 3878 C CA . VAL B 1 158 ? 130.684 11.107 14.533 1.00 18.84 164 VAL B CA 1
ATOM 3879 C C . VAL B 1 158 ? 129.217 10.861 14.201 1.00 19.14 164 VAL B C 1
ATOM 3880 O O . VAL B 1 158 ? 128.785 9.718 14.068 1.00 18.94 164 VAL B O 1
ATOM 3884 N N . ILE B 1 159 ? 128.454 11.939 14.060 1.00 19.02 165 ILE B N 1
ATOM 3885 C CA . ILE B 1 159 ? 127.037 11.824 13.736 1.00 20.62 165 ILE B CA 1
ATOM 3886 C C . ILE B 1 159 ? 126.854 11.135 12.389 1.00 20.83 165 ILE B C 1
ATOM 3887 O O . ILE B 1 159 ? 125.995 10.268 12.240 1.00 21.32 165 ILE B O 1
ATOM 3892 N N . ALA B 1 160 ? 127.673 11.516 11.415 1.00 21.85 166 ALA B N 1
ATOM 3893 C CA . ALA B 1 160 ? 127.597 10.931 10.078 1.00 22.96 166 ALA B CA 1
ATOM 3894 C C . ALA B 1 160 ? 128.025 9.465 10.080 1.00 23.21 166 ALA B C 1
ATOM 3895 O O . ALA B 1 160 ? 127.366 8.616 9.476 1.00 24.44 166 ALA B O 1
ATOM 3897 N N . LYS B 1 161 ? 129.128 9.175 10.762 1.00 22.22 167 LYS B N 1
ATOM 3898 C CA . LYS B 1 161 ? 129.659 7.817 10.837 1.00 22.92 167 LYS B CA 1
ATOM 3899 C C . LYS B 1 161 ? 128.663 6.827 11.440 1.00 22.01 167 LYS B C 1
ATOM 3900 O O . LYS B 1 161 ? 128.508 5.708 10.948 1.00 22.37 167 LYS B O 1
ATOM 3906 N N . PHE B 1 162 ? 127.980 7.244 12.501 1.00 20.24 168 PHE B N 1
ATOM 3907 C CA . PHE B 1 162 ? 127.020 6.376 13.169 1.00 20.39 168 PHE B CA 1
ATOM 3908 C C . PHE B 1 162 ? 125.584 6.577 12.692 1.00 20.31 168 PHE B C 1
ATOM 3909 O O . PHE B 1 162 ? 124.652 6.001 13.250 1.00 21.58 168 PHE B O 1
ATOM 3917 N N . GLU B 1 163 ? 125.423 7.380 11.645 1.00 22.02 169 GLU B N 1
ATOM 3918 C CA . GLU B 1 163 ? 124.114 7.660 11.064 1.00 23.55 169 GLU B CA 1
ATOM 3919 C C . GLU B 1 163 ? 123.088 8.053 12.116 1.00 23.18 169 GLU B C 1
ATOM 3920 O O . GLU B 1 163 ? 121.940 7.608 12.073 1.00 22.24 169 GLU B O 1
ATOM 3926 N N . LEU B 1 164 ? 123.502 8.889 13.061 1.00 21.87 170 LEU B N 1
ATOM 3927 C CA . LEU B 1 164 ? 122.601 9.335 14.114 1.00 21.13 170 LEU B CA 1
ATOM 3928 C C . LEU B 1 164 ? 121.553 10.273 13.529 1.00 21.09 170 LEU B C 1
ATOM 3929 O O . LEU B 1 164 ? 121.862 11.116 12.686 1.00 21.38 170 LEU B O 1
ATOM 3934 N N . GLN B 1 165 ? 120.311 10.116 13.974 1.00 20.88 171 GLN B N 1
ATOM 3935 C CA . GLN B 1 165 ? 119.213 10.943 13.486 1.00 20.96 171 GLN B CA 1
ATOM 3936 C C . GLN B 1 165 ? 118.904 12.048 14.485 1.00 18.96 171 GLN B C 1
ATOM 3937 O O . GLN B 1 165 ? 118.117 11.857 15.411 1.00 21.30 171 GLN B O 1
ATOM 3943 N N . ILE B 1 166 ? 119.537 13.201 14.293 1.00 17.88 172 ILE B N 1
ATOM 3944 C CA . ILE B 1 166 ? 119.342 14.340 15.178 1.00 17.42 172 ILE B CA 1
ATOM 3945 C C . ILE B 1 166 ? 118.992 15.553 14.327 1.00 16.33 172 ILE B C 1
ATOM 3946 O O . ILE B 1 166 ? 119.874 16.231 13.798 1.00 18.15 172 ILE B O 1
ATOM 3951 N N . PRO B 1 167 ? 117.693 15.838 14.176 1.00 17.49 173 PRO B N 1
ATOM 3952 C CA . PRO B 1 167 ? 117.282 16.989 13.370 1.00 16.56 173 PRO B CA 1
ATOM 3953 C C . PRO B 1 167 ? 117.868 18.303 13.878 1.00 16.35 173 PRO B C 1
ATOM 3954 O O . PRO B 1 167 ? 118.006 18.508 15.085 1.00 16.01 173 PRO B O 1
ATOM 3958 N N . CYS B 1 168 ? 118.215 19.183 12.946 1.00 16.36 174 CYS B N 1
ATOM 3959 C CA . CYS B 1 168 ? 118.761 20.495 13.276 1.00 17.14 174 CYS B CA 1
ATOM 3960 C C . CYS B 1 168 ? 119.943 20.409 14.234 1.00 15.97 174 CYS B C 1
ATOM 3961 O O . CYS B 1 168 ? 120.042 21.206 15.165 1.00 15.89 174 CYS B O 1
ATOM 3964 N N . LYS B 1 169 ? 120.839 19.456 13.999 1.00 16.29 175 LYS B N 1
ATOM 3965 C CA . LYS B 1 169 ? 121.992 19.275 14.874 1.00 17.50 175 LYS B CA 1
ATOM 3966 C C . LYS B 1 169 ? 122.805 20.546 15.097 1.00 16.96 175 LYS B C 1
ATOM 3967 O O . LYS B 1 169 ? 123.356 20.740 16.177 1.00 16.87 175 LYS B O 1
ATOM 3973 N N . ASN B 1 170 ? 122.891 21.415 14.092 1.00 15.94 176 ASN B N 1
ATOM 3974 C CA . ASN B 1 170 ? 123.661 22.644 14.267 1.00 16.49 176 ASN B CA 1
ATOM 3975 C C . ASN B 1 170 ? 123.058 23.535 15.349 1.00 14.92 176 ASN B C 1
ATOM 3976 O O . ASN B 1 170 ? 123.786 24.106 16.160 1.00 16.02 176 ASN B O 1
ATOM 3981 N N . ALA B 1 171 ? 121.734 23.652 15.362 1.00 14.84 177 ALA B N 1
ATOM 3982 C CA . ALA B 1 171 ? 121.058 24.475 16.357 1.00 14.54 177 ALA B CA 1
ATOM 3983 C C . ALA B 1 171 ? 121.164 23.828 17.736 1.00 13.98 177 ALA B C 1
ATOM 3984 O O . ALA B 1 171 ? 121.304 24.521 18.739 1.00 15.09 177 ALA B O 1
ATOM 3986 N N . VAL B 1 172 ? 121.093 22.503 17.783 1.00 12.89 178 VAL B N 1
ATOM 3987 C CA . VAL B 1 172 ? 121.195 21.797 19.058 1.00 12.88 178 VAL B CA 1
ATOM 3988 C C . VAL B 1 172 ? 122.574 22.040 19.662 1.00 13.95 178 VAL B C 1
ATOM 3989 O O . VAL B 1 172 ? 122.699 22.325 20.854 1.00 13.17 178 VAL B O 1
ATOM 3993 N N . ILE B 1 173 ? 123.606 21.935 18.833 1.00 13.74 179 ILE B N 1
ATOM 3994 C CA . ILE B 1 173 ? 124.972 22.159 19.292 1.00 13.97 179 ILE B CA 1
ATOM 3995 C C . ILE B 1 173 ? 125.142 23.597 19.783 1.00 13.96 179 ILE B C 1
ATOM 3996 O O . ILE B 1 173 ? 125.730 23.829 20.842 1.00 13.24 179 ILE B O 1
ATOM 4001 N N . ASP B 1 174 ? 124.623 24.567 19.035 1.00 13.84 180 ASP B N 1
ATOM 4002 C CA . ASP B 1 174 ? 124.737 25.959 19.461 1.00 15.25 180 ASP B CA 1
ATOM 4003 C C . ASP B 1 174 ? 124.013 26.200 20.785 1.00 13.56 180 ASP B C 1
ATOM 4004 O O . ASP B 1 174 ? 124.496 26.946 21.641 1.00 13.71 180 ASP B O 1
ATOM 4009 N N . ALA B 1 175 ? 122.852 25.572 20.957 1.00 13.00 181 ALA B N 1
ATOM 4010 C CA . ALA B 1 175 ? 122.095 25.729 22.193 1.00 12.85 181 ALA B CA 1
ATOM 4011 C C . ALA B 1 175 ? 122.864 25.125 23.358 1.00 12.71 181 ALA B C 1
ATOM 4012 O O . ALA B 1 175 ? 122.831 25.639 24.477 1.00 12.14 181 ALA B O 1
ATOM 4014 N N . THR B 1 176 ? 123.557 24.025 23.091 1.00 12.07 182 THR B N 1
ATOM 4015 C CA . THR B 1 176 ? 124.311 23.345 24.133 1.00 11.61 182 THR B CA 1
ATOM 4016 C C . THR B 1 176 ? 125.516 24.169 24.575 1.00 12.26 182 THR B C 1
ATOM 4017 O O . THR B 1 176 ? 125.846 24.211 25.758 1.00 11.92 182 THR B O 1
ATOM 4021 N N . LEU B 1 177 ? 126.164 24.834 23.628 1.00 13.54 183 LEU B N 1
ATOM 4022 C CA . LEU B 1 177 ? 127.334 25.639 23.951 1.00 14.08 183 LEU B CA 1
ATOM 4023 C C . LEU B 1 177 ? 126.998 27.000 24.558 1.00 14.87 183 LEU B C 1
ATOM 4024 O O . LEU B 1 177 ? 127.705 27.476 25.452 1.00 15.39 183 LEU B O 1
ATOM 4029 N N . SER B 1 178 ? 125.918 27.621 24.086 1.00 13.97 184 SER B N 1
ATOM 4030 C CA . SER B 1 178 ? 125.540 28.947 24.568 1.00 15.89 184 SER B CA 1
ATOM 4031 C C . SER B 1 178 ? 124.493 29.005 25.672 1.00 14.58 184 SER B C 1
ATOM 4032 O O . SER B 1 178 ? 124.451 29.971 26.437 1.00 15.65 184 SER B O 1
ATOM 4035 N N . GLY B 1 179 ? 123.657 27.979 25.764 1.00 14.52 185 GLY B N 1
ATOM 4036 C CA . GLY B 1 179 ? 122.608 27.991 26.764 1.00 13.07 185 GLY B CA 1
ATOM 4037 C C . GLY B 1 179 ? 121.482 28.872 26.251 1.00 13.18 185 GLY B C 1
ATOM 4038 O O . GLY B 1 179 ? 121.587 29.443 25.164 1.00 13.06 185 GLY B O 1
ATOM 4039 N N . SER B 1 180 ? 120.406 28.993 27.021 1.00 11.78 186 SER B N 1
ATOM 4040 C CA . SER B 1 180 ? 119.275 29.812 26.600 1.00 11.69 186 SER B CA 1
ATOM 4041 C C . SER B 1 180 ? 118.849 30.862 27.611 1.00 12.88 186 SER B C 1
ATOM 4042 O O . SER B 1 180 ? 117.689 31.273 27.637 1.00 13.56 186 SER B O 1
ATOM 4045 N N . ARG B 1 181 ? 119.773 31.308 28.448 1.00 14.59 187 ARG B N 1
ATOM 4046 C CA . ARG B 1 181 ? 119.398 32.325 29.416 1.00 17.16 187 ARG B CA 1
ATOM 4047 C C . ARG B 1 181 ? 119.246 33.664 28.713 1.00 17.59 187 ARG B C 1
ATOM 4048 O O . ARG B 1 181 ? 118.799 34.645 29.304 1.00 19.50 187 ARG B O 1
ATOM 4056 N N . GLU B 1 182 ? 119.593 33.681 27.430 1.00 18.08 188 GLU B N 1
ATOM 4057 C CA . GLU B 1 182 ? 119.457 34.877 26.618 1.00 18.72 188 GLU B CA 1
ATOM 4058 C C . GLU B 1 182 ? 118.717 34.612 25.311 1.00 17.68 188 GLU B C 1
ATOM 4059 O O . GLU B 1 182 ? 117.832 35.381 24.934 1.00 17.08 188 GLU B O 1
ATOM 4065 N N . GLU B 1 183 ? 119.051 33.516 24.632 1.00 16.85 189 GLU B N 1
ATOM 4066 C CA . GLU B 1 183 ? 118.413 33.225 23.350 1.00 16.56 189 GLU B CA 1
ATOM 4067 C C . GLU B 1 183 ? 117.875 31.818 23.121 1.00 15.13 189 GLU B C 1
ATOM 4068 O O . GLU B 1 183 ? 118.303 30.855 23.754 1.00 13.21 189 GLU B O 1
ATOM 4074 N N . VAL B 1 184 ? 116.921 31.727 22.199 1.00 14.08 190 VAL B N 1
ATOM 4075 C CA . VAL B 1 184 ? 116.360 30.450 21.782 1.00 14.00 190 VAL B CA 1
ATOM 4076 C C . VAL B 1 184 ? 117.080 30.250 20.452 1.00 14.02 190 VAL B C 1
ATOM 4077 O O . VAL B 1 184 ? 117.173 31.174 19.636 1.00 14.83 190 VAL B O 1
ATOM 4081 N N . HIS B 1 185 ? 117.615 29.056 20.243 1.00 13.08 191 HIS B N 1
ATOM 4082 C CA . HIS B 1 185 ? 118.382 28.782 19.040 1.00 13.07 191 HIS B CA 1
ATOM 4083 C C . HIS B 1 185 ? 117.550 28.255 17.893 1.00 13.34 191 HIS B C 1
ATOM 4084 O O . HIS B 1 185 ? 117.106 27.109 17.884 1.00 13.62 191 HIS B O 1
ATOM 4091 N N . ILE B 1 186 ? 117.350 29.137 16.921 1.00 13.11 192 ILE B N 1
ATOM 4092 C CA . ILE B 1 186 ? 116.535 28.847 15.755 1.00 14.47 192 ILE B CA 1
ATOM 4093 C C . ILE B 1 186 ? 117.383 28.569 14.528 1.00 16.99 192 ILE B C 1
ATOM 4094 O O . ILE B 1 186 ? 118.410 29.213 14.309 1.00 18.60 192 ILE B O 1
ATOM 4099 N N . ILE B 1 187 ? 116.958 27.591 13.738 1.00 17.55 193 ILE B N 1
ATOM 4100 C CA . ILE B 1 187 ? 117.699 27.220 12.546 1.00 21.08 193 ILE B CA 1
ATOM 4101 C C . ILE B 1 187 ? 118.041 28.430 11.691 1.00 24.66 193 ILE B C 1
ATOM 4102 O O . ILE B 1 187 ? 117.190 29.280 11.431 1.00 25.72 193 ILE B O 1
ATOM 4107 N N . ALA B 1 188 ? 119.305 28.493 11.272 1.00 28.60 194 ALA B N 1
ATOM 4108 C CA . ALA B 1 188 ? 119.828 29.583 10.443 1.00 31.45 194 ALA B CA 1
ATOM 4109 C C . ALA B 1 188 ? 118.865 29.957 9.317 1.00 33.55 194 ALA B C 1
ATOM 4110 O O . ALA B 1 188 ? 118.039 29.148 8.904 1.00 35.91 194 ALA B O 1
ATOM 4112 N N . GLU B 1 189 ? 118.983 31.186 8.825 1.00 28.79 195 GLU B N 1
ATOM 4113 C CA . GLU B 1 189 ? 118.120 31.677 7.754 1.00 31.64 195 GLU B CA 1
ATOM 4114 C C . GLU B 1 189 ? 118.967 32.022 6.539 1.00 33.74 195 GLU B C 1
ATOM 4115 O O . GLU B 1 189 ? 120.170 32.225 6.657 1.00 36.10 195 GLU B O 1
ATOM 4121 N N . ASN B 1 195 ? 120.468 37.659 14.284 1.00 43.78 201 ASN B N 1
ATOM 4122 C CA . ASN B 1 195 ? 120.408 36.561 13.326 1.00 42.75 201 ASN B CA 1
ATOM 4123 C C . ASN B 1 195 ? 119.022 35.934 13.293 1.00 40.32 201 ASN B C 1
ATOM 4124 O O . ASN B 1 195 ? 118.009 36.629 13.242 1.00 41.71 201 ASN B O 1
ATOM 4129 N N . SER B 1 196 ? 118.996 34.606 13.338 1.00 36.84 202 SER B N 1
ATOM 4130 C CA . SER B 1 196 ? 117.757 33.844 13.300 1.00 32.43 202 SER B CA 1
ATOM 4131 C C . SER B 1 196 ? 117.215 33.571 14.697 1.00 27.75 202 SER B C 1
ATOM 4132 O O . SER B 1 196 ? 116.060 33.191 14.858 1.00 26.97 202 SER B O 1
ATOM 4135 N N . ASN B 1 197 ? 118.048 33.770 15.710 1.00 24.04 203 ASN B N 1
ATOM 4136 C CA . ASN B 1 197 ? 117.622 33.515 17.082 1.00 21.36 203 ASN B CA 1
ATOM 4137 C C . ASN B 1 197 ? 116.673 34.558 17.657 1.00 21.45 203 ASN B C 1
ATOM 4138 O O . ASN B 1 197 ? 116.600 35.694 17.183 1.00 21.33 203 ASN B O 1
ATOM 4143 N N . GLY B 1 198 ? 115.946 34.148 18.692 1.00 19.87 204 GLY B N 1
ATOM 4144 C CA . GLY B 1 198 ? 115.020 35.039 19.365 1.00 18.85 204 GLY B CA 1
ATOM 4145 C C . GLY B 1 198 ? 115.452 35.181 20.812 1.00 19.76 204 GLY B C 1
ATOM 4146 O O . GLY B 1 198 ? 116.270 34.395 21.294 1.00 19.65 204 GLY B O 1
ATOM 4147 N N . THR B 1 199 ? 114.917 36.184 21.503 1.00 18.10 205 THR B N 1
ATOM 4148 C CA . THR B 1 199 ? 115.255 36.417 22.905 1.00 17.95 205 THR B CA 1
ATOM 4149 C C . THR B 1 199 ? 114.286 35.659 23.806 1.00 16.01 205 THR B C 1
ATOM 4150 O O . THR B 1 199 ? 113.095 35.573 23.513 1.00 16.69 205 THR B O 1
ATOM 4154 N N . THR B 1 200 ? 114.798 35.128 24.912 1.00 15.96 206 THR B N 1
ATOM 4155 C CA . THR B 1 200 ? 113.977 34.353 25.836 1.00 15.01 206 THR B CA 1
ATOM 4156 C C . THR B 1 200 ? 113.563 35.077 27.110 1.00 16.01 206 THR B C 1
ATOM 4157 O O . THR B 1 200 ? 112.736 34.573 27.866 1.00 13.76 206 THR B O 1
ATOM 4161 N N . GLU B 1 201 ? 114.136 36.250 27.355 1.00 17.28 207 GLU B N 1
ATOM 4162 C CA . GLU B 1 201 ? 113.836 36.996 28.572 1.00 18.67 207 GLU B CA 1
ATOM 4163 C C . GLU B 1 201 ? 112.355 37.193 28.884 1.00 18.27 207 GLU B C 1
ATOM 4164 O O . GLU B 1 201 ? 111.884 36.827 29.962 1.00 17.80 207 GLU B O 1
ATOM 4170 N N . HIS B 1 202 ? 111.622 37.774 27.943 1.00 19.18 208 HIS B N 1
ATOM 4171 C CA . HIS B 1 202 ? 110.211 38.050 28.169 1.00 19.02 208 HIS B CA 1
ATOM 4172 C C . HIS B 1 202 ? 109.321 36.824 28.237 1.00 18.50 208 HIS B C 1
ATOM 4173 O O . HIS B 1 202 ? 108.386 36.782 29.034 1.00 18.48 208 HIS B O 1
ATOM 4180 N N . PHE B 1 203 ? 109.604 35.821 27.413 1.00 16.87 209 PHE B N 1
ATOM 4181 C CA . PHE B 1 203 ? 108.823 34.596 27.457 1.00 16.34 209 PHE B CA 1
ATOM 4182 C C . PHE B 1 203 ? 108.960 34.002 28.856 1.00 15.48 209 PHE B C 1
ATOM 4183 O O . PHE B 1 203 ? 107.978 33.598 29.474 1.00 15.36 209 PHE B O 1
ATOM 4191 N N . ASN B 1 204 ? 110.193 33.956 29.351 1.00 13.48 210 ASN B N 1
ATOM 4192 C CA . ASN B 1 204 ? 110.464 33.384 30.662 1.00 15.02 210 ASN B CA 1
ATOM 4193 C C . ASN B 1 204 ? 109.767 34.106 31.811 1.00 15.52 210 ASN B C 1
ATOM 4194 O O . ASN B 1 204 ? 109.344 33.476 32.774 1.00 15.63 210 ASN B O 1
ATOM 4199 N N . LYS B 1 205 ? 109.652 35.426 31.721 1.00 16.45 211 LYS B N 1
ATOM 4200 C CA . LYS B 1 205 ? 108.995 36.178 32.783 1.00 18.41 211 LYS B CA 1
ATOM 4201 C C . LYS B 1 205 ? 107.511 35.846 32.885 1.00 17.96 211 LYS B C 1
ATOM 4202 O O . LYS B 1 205 ? 106.935 35.874 33.976 1.00 17.86 211 LYS B O 1
ATOM 4208 N N . LYS B 1 206 ? 106.901 35.517 31.750 1.00 16.68 212 LYS B N 1
ATOM 4209 C CA . LYS B 1 206 ? 105.465 35.259 31.703 1.00 17.65 212 LYS B CA 1
ATOM 4210 C C . LYS B 1 206 ? 104.963 33.823 31.712 1.00 16.92 212 LYS B C 1
ATOM 4211 O O . LYS B 1 206 ? 103.787 33.591 31.990 1.00 16.38 212 LYS B O 1
ATOM 4217 N N . HIS B 1 207 ? 105.826 32.860 31.418 1.00 15.52 213 HIS B N 1
ATOM 4218 C CA . HIS B 1 207 ? 105.359 31.480 31.360 1.00 16.59 213 HIS B CA 1
ATOM 4219 C C . HIS B 1 207 ? 106.213 30.428 32.042 1.00 16.43 213 HIS B C 1
ATOM 4220 O O . HIS B 1 207 ? 107.424 30.597 32.214 1.00 16.39 213 HIS B O 1
ATOM 4227 N N . ASP B 1 208 ? 105.549 29.336 32.421 1.00 16.24 214 ASP B N 1
ATOM 4228 C CA . ASP B 1 208 ? 106.202 28.162 32.998 1.00 16.08 214 ASP B CA 1
ATOM 4229 C C . ASP B 1 208 ? 106.234 27.215 31.803 1.00 15.09 214 ASP B C 1
ATOM 4230 O O . ASP B 1 208 ? 105.204 26.998 31.159 1.00 16.22 214 ASP B O 1
ATOM 4235 N N . LEU B 1 209 ? 107.398 26.662 31.493 1.00 13.39 215 LEU B N 1
ATOM 4236 C CA . LEU B 1 209 ? 107.509 25.716 30.389 1.00 11.69 215 LEU B CA 1
ATOM 4237 C C . LEU B 1 209 ? 107.572 24.357 31.080 1.00 11.15 215 LEU B C 1
ATOM 4238 O O . LEU B 1 209 ? 108.429 24.132 31.936 1.00 11.49 215 LEU B O 1
ATOM 4243 N N . VAL B 1 210 ? 106.660 23.460 30.714 1.00 8.83 216 VAL B N 1
ATOM 4244 C CA . VAL B 1 210 ? 106.577 22.153 31.357 1.00 10.38 216 VAL B CA 1
ATOM 4245 C C . VAL B 1 210 ? 106.557 20.995 30.374 1.00 10.41 216 VAL B C 1
ATOM 4246 O O . VAL B 1 210 ? 105.791 21.012 29.412 1.00 11.84 216 VAL B O 1
ATOM 4250 N N . PHE B 1 211 ? 107.392 19.987 30.617 1.00 9.12 217 PHE B N 1
ATOM 4251 C CA . PHE B 1 211 ? 107.399 18.811 29.755 1.00 9.63 217 PHE B CA 1
ATOM 4252 C C . PHE B 1 211 ? 106.541 17.761 30.448 1.00 9.83 217 PHE B C 1
ATOM 4253 O O . PHE B 1 211 ? 106.832 17.344 31.574 1.00 10.40 217 PHE B O 1
ATOM 4261 N N . VAL B 1 212 ? 105.468 17.357 29.776 1.00 9.89 218 VAL B N 1
ATOM 4262 C CA . VAL B 1 212 ? 104.529 16.382 30.313 1.00 9.64 218 VAL B CA 1
ATOM 4263 C C . VAL B 1 212 ? 104.667 15.060 29.567 1.00 11.52 218 VAL B C 1
ATOM 4264 O O . VAL B 1 212 ? 104.721 15.037 28.338 1.00 12.30 218 VAL B O 1
ATOM 4268 N N . LYS B 1 213 ? 104.719 13.959 30.309 1.00 11.20 219 LYS B N 1
ATOM 4269 C CA . LYS B 1 213 ? 104.890 12.647 29.695 1.00 12.27 219 LYS B CA 1
ATOM 4270 C C . LYS B 1 213 ? 104.103 11.564 30.427 1.00 13.48 219 LYS B C 1
ATOM 4271 O O . LYS B 1 213 ? 104.015 11.583 31.647 1.00 12.79 219 LYS B O 1
ATOM 4277 N N . THR B 1 214 ? 103.510 10.635 29.685 1.00 11.46 220 THR B N 1
ATOM 4278 C CA . THR B 1 214 ? 102.795 9.530 30.322 1.00 12.14 220 THR B CA 1
ATOM 4279 C C . THR B 1 214 ? 103.651 8.289 30.154 1.00 12.23 220 THR B C 1
ATOM 4280 O O . THR B 1 214 ? 104.613 8.291 29.386 1.00 12.11 220 THR B O 1
ATOM 4284 N N . ASP B 1 215 ? 103.301 7.221 30.863 1.00 12.88 221 ASP B N 1
ATOM 4285 C CA . ASP B 1 215 ? 104.060 5.983 30.747 1.00 13.81 221 ASP B CA 1
ATOM 4286 C C . ASP B 1 215 ? 103.859 5.329 29.375 1.00 14.50 221 ASP B C 1
ATOM 4287 O O . ASP B 1 215 ? 104.498 4.325 29.064 1.00 17.03 221 ASP B O 1
ATOM 4292 N N . LEU B 1 216 ? 102.978 5.901 28.559 1.00 14.25 222 LEU B N 1
ATOM 4293 C CA . LEU B 1 216 ? 102.714 5.374 27.220 1.00 15.34 222 LEU B CA 1
ATOM 4294 C C . LEU B 1 216 ? 103.554 6.069 26.148 1.00 14.58 222 LEU B C 1
ATOM 4295 O O . LEU B 1 216 ? 103.598 5.617 25.002 1.00 17.65 222 LEU B O 1
ATOM 4300 N N . HIS B 1 217 ? 104.200 7.175 26.507 1.00 14.83 223 HIS B N 1
ATOM 4301 C CA . HIS B 1 217 ? 105.052 7.889 25.558 1.00 13.72 223 HIS B CA 1
ATOM 4302 C C . HIS B 1 217 ? 106.359 7.118 25.434 1.00 13.99 223 HIS B C 1
ATOM 4303 O O . HIS B 1 217 ? 106.944 6.713 26.435 1.00 16.23 223 HIS B O 1
ATOM 4310 N N . PRO B 1 218 ? 106.834 6.899 24.202 1.00 11.60 224 PRO B N 1
ATOM 4311 C CA . PRO B 1 218 ? 108.086 6.160 24.033 1.00 12.93 224 PRO B CA 1
ATOM 4312 C C . PRO B 1 218 ? 109.309 6.929 24.513 1.00 14.68 224 PRO B C 1
ATOM 4313 O O . PRO B 1 218 ? 109.343 8.161 24.473 1.00 14.07 224 PRO B O 1
ATOM 4317 N N . GLU B 1 219 ? 110.304 6.181 24.981 1.00 16.10 225 GLU B N 1
ATOM 4318 C CA . GLU B 1 219 ? 111.563 6.736 25.461 1.00 21.08 225 GLU B CA 1
ATOM 4319 C C . GLU B 1 219 ? 112.620 6.441 24.404 1.00 21.86 225 GLU B C 1
ATOM 4320 O O . GLU B 1 219 ? 113.735 6.960 24.450 1.00 24.49 225 GLU B O 1
ATOM 4326 N N . ASP B 1 220 ? 112.247 5.591 23.454 1.00 22.58 226 ASP B N 1
ATOM 4327 C CA . ASP B 1 220 ? 113.117 5.196 22.356 1.00 24.09 226 ASP B CA 1
ATOM 4328 C C . ASP B 1 220 ? 112.348 5.447 21.067 1.00 22.10 226 ASP B C 1
ATOM 4329 O O . ASP B 1 220 ? 111.292 4.854 20.844 1.00 24.08 226 ASP B O 1
ATOM 4334 N N . PHE B 1 221 ? 112.870 6.328 20.225 1.00 19.58 227 PHE B N 1
ATOM 4335 C CA . PHE B 1 221 ? 112.213 6.632 18.962 1.00 17.77 227 PHE B CA 1
ATOM 4336 C C . PHE B 1 221 ? 113.124 7.436 18.057 1.00 17.26 227 PHE B C 1
ATOM 4337 O O . PHE B 1 221 ? 114.075 8.064 18.518 1.00 18.20 227 PHE B O 1
ATOM 4345 N N . THR B 1 222 ? 112.835 7.393 16.761 1.00 17.51 228 THR B N 1
ATOM 4346 C CA . THR B 1 222 ? 113.593 8.154 15.780 1.00 18.72 228 THR B CA 1
ATOM 4347 C C . THR B 1 222 ? 112.804 9.450 15.640 1.00 16.58 228 THR B C 1
ATOM 4348 O O . THR B 1 222 ? 111.642 9.429 15.237 1.00 17.82 228 THR B O 1
ATOM 4352 N N . PRO B 1 223 ? 113.420 10.592 15.974 1.00 17.53 229 PRO B N 1
ATOM 4353 C CA . PRO B 1 223 ? 112.710 11.870 15.867 1.00 17.37 229 PRO B CA 1
ATOM 4354 C C . PRO B 1 223 ? 112.169 12.137 14.469 1.00 17.83 229 PRO B C 1
ATOM 4355 O O . PRO B 1 223 ? 112.895 12.033 13.486 1.00 18.12 229 PRO B O 1
ATOM 4359 N N . GLN B 1 224 ? 110.884 12.465 14.392 1.00 15.04 230 GLN B N 1
ATOM 4360 C CA . GLN B 1 224 ? 110.240 12.792 13.129 1.00 16.53 230 GLN B CA 1
ATOM 4361 C C . GLN B 1 224 ? 109.859 14.254 13.270 1.00 15.08 230 GLN B C 1
ATOM 4362 O O . GLN B 1 224 ? 108.804 14.585 13.820 1.00 16.21 230 GLN B O 1
ATOM 4368 N N . MET B 1 225 ? 110.740 15.122 12.786 1.00 15.00 231 MET B N 1
ATOM 4369 C CA . MET B 1 225 ? 110.540 16.558 12.881 1.00 13.94 231 MET B CA 1
ATOM 4370 C C . MET B 1 225 ? 110.507 17.207 11.510 1.00 14.38 231 MET B C 1
ATOM 4371 O O . MET B 1 225 ? 111.072 16.684 10.549 1.00 16.26 231 MET B O 1
ATOM 4376 N N . PHE B 1 226 ? 109.843 18.355 11.432 1.00 13.05 232 PHE B N 1
ATOM 4377 C CA . PHE B 1 226 ? 109.693 19.052 1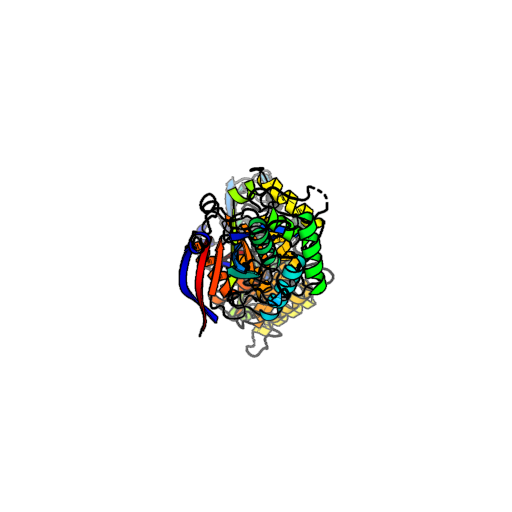0.167 1.00 12.24 232 PHE B CA 1
ATOM 4378 C C . PHE B 1 226 ? 110.059 20.523 10.251 1.00 13.15 232 PHE B C 1
ATOM 4379 O O . PHE B 1 226 ? 109.208 21.405 10.145 1.00 13.02 232 PHE B O 1
ATOM 4387 N N . PRO B 1 227 ? 111.352 20.803 10.442 1.00 12.92 233 PRO B N 1
ATOM 4388 C CA . PRO B 1 227 ? 111.832 22.179 10.535 1.00 13.20 233 PRO B CA 1
ATOM 4389 C C . PRO B 1 227 ? 111.607 22.889 9.208 1.00 13.81 233 PRO B C 1
ATOM 4390 O O . PRO B 1 227 ? 111.609 22.253 8.153 1.00 13.87 233 PRO B O 1
ATOM 4394 N N . SER B 1 228 ? 111.404 24.199 9.258 1.00 13.39 234 SER B N 1
ATOM 4395 C CA . SER B 1 228 ? 111.208 24.969 8.035 1.00 13.32 234 SER B CA 1
ATOM 4396 C C . SER B 1 228 ? 111.499 26.431 8.305 1.00 13.99 234 SER B C 1
ATOM 4397 O O . SER B 1 228 ? 111.436 26.887 9.447 1.00 13.58 234 SER B O 1
ATOM 4400 N N . GLN B 1 229 ? 111.826 27.167 7.251 1.00 15.56 235 GLN B N 1
ATOM 4401 C CA . GLN B 1 229 ? 112.101 28.584 7.409 1.00 15.65 235 GLN B CA 1
ATOM 4402 C C . GLN B 1 229 ? 110.829 29.317 7.826 1.00 13.72 235 GLN B C 1
ATOM 4403 O O . GLN B 1 229 ? 110.886 30.292 8.570 1.00 14.63 235 GLN B O 1
ATOM 4409 N N . ALA B 1 230 ? 109.679 28.832 7.368 1.00 13.49 236 ALA B N 1
ATOM 4410 C CA . ALA B 1 230 ? 108.411 29.463 7.725 1.00 12.71 236 ALA B CA 1
ATOM 4411 C C . ALA B 1 230 ? 108.171 29.353 9.229 1.00 12.97 236 ALA B C 1
ATOM 4412 O O . ALA B 1 230 ? 107.804 30.330 9.881 1.00 13.85 236 ALA B O 1
ATOM 4414 N N . LYS B 1 231 ? 108.379 28.162 9.781 1.00 12.65 237 LYS B N 1
ATOM 4415 C CA . LYS B 1 231 ? 108.184 27.959 11.212 1.00 11.71 237 LYS B CA 1
ATOM 4416 C C . LYS B 1 231 ? 109.258 28.693 12.008 1.00 11.44 237 LYS B C 1
ATOM 4417 O O . LYS B 1 231 ? 108.996 29.195 13.103 1.00 11.96 237 LYS B O 1
ATOM 4423 N N . ALA B 1 232 ? 110.468 28.754 11.461 1.00 11.97 238 ALA B N 1
ATOM 4424 C CA . ALA B 1 232 ? 111.562 29.447 12.131 1.00 12.37 238 ALA B CA 1
ATOM 4425 C C . ALA B 1 232 ? 111.220 30.924 12.313 1.00 12.73 238 ALA B C 1
ATOM 4426 O O . ALA B 1 232 ? 111.424 31.487 13.387 1.00 13.11 238 ALA B O 1
ATOM 4428 N N . LYS B 1 233 ? 110.692 31.549 11.264 1.00 12.61 239 LYS B N 1
ATOM 4429 C CA . LYS B 1 233 ? 110.326 32.961 11.328 1.00 14.26 239 LYS B CA 1
ATOM 4430 C C . LYS B 1 233 ? 109.179 33.188 12.306 1.00 13.38 239 LYS B C 1
ATOM 4431 O O . LYS B 1 233 ? 109.186 34.156 13.060 1.00 14.51 239 LYS B O 1
ATOM 4437 N N . LEU B 1 234 ? 108.192 32.298 12.297 1.00 13.10 240 LEU B N 1
ATOM 4438 C CA . LEU B 1 234 ? 107.064 32.439 13.209 1.00 12.81 240 LEU B CA 1
ATOM 4439 C C . LEU B 1 234 ? 107.529 32.369 14.658 1.00 12.88 240 LEU B C 1
ATOM 4440 O O . LEU B 1 234 ? 107.118 33.183 15.490 1.00 13.94 240 LEU B O 1
ATOM 4445 N N . LEU B 1 235 ? 108.387 31.395 14.952 1.00 12.09 241 LEU B N 1
ATOM 4446 C CA . LEU B 1 235 ? 108.892 31.208 16.308 1.00 12.11 241 LEU B CA 1
ATOM 4447 C C . LEU B 1 235 ? 109.728 32.398 16.762 1.00 12.11 241 LEU B C 1
ATOM 4448 O O . LEU B 1 235 ? 109.586 32.868 17.889 1.00 12.12 241 LEU B O 1
ATOM 4453 N N . ARG B 1 236 ? 110.597 32.886 15.884 1.00 12.15 242 ARG B N 1
ATOM 4454 C CA . ARG B 1 236 ? 111.442 34.031 16.211 1.00 13.74 242 ARG B CA 1
ATOM 4455 C C . ARG B 1 236 ? 110.588 35.257 16.531 1.00 13.97 242 ARG B C 1
ATOM 4456 O O . ARG B 1 236 ? 110.800 35.931 17.545 1.00 14.62 242 ARG B O 1
ATOM 4464 N N . ASP B 1 237 ? 109.615 35.542 15.675 1.00 14.36 243 ASP B N 1
ATOM 4465 C CA . ASP B 1 237 ? 108.758 36.698 15.891 1.00 15.82 243 ASP B CA 1
ATOM 4466 C C . ASP B 1 237 ? 107.913 36.565 17.152 1.00 15.02 243 ASP B C 1
ATOM 4467 O O . ASP B 1 237 ? 107.697 37.547 17.861 1.00 16.12 243 ASP B O 1
ATOM 4472 N N . ALA B 1 238 ? 107.445 35.354 17.439 1.00 13.76 244 ALA B N 1
ATOM 4473 C CA . ALA B 1 238 ? 106.637 35.130 18.631 1.00 13.11 244 ALA B CA 1
ATOM 4474 C C . ALA B 1 238 ? 107.455 35.441 19.888 1.00 12.73 244 ALA B C 1
ATOM 4475 O O . ALA B 1 238 ? 106.983 36.121 20.791 1.00 12.71 244 ALA B O 1
ATOM 4477 N N . PHE B 1 239 ? 108.685 34.940 19.948 1.00 12.77 245 PHE B N 1
ATOM 4478 C CA . PHE B 1 239 ? 109.533 35.203 21.105 1.00 13.24 245 PHE B CA 1
ATOM 4479 C C . PHE B 1 239 ? 109.810 36.697 21.250 1.00 15.06 245 PHE B C 1
ATOM 4480 O O . PHE B 1 239 ? 109.774 37.242 22.353 1.00 15.62 245 PHE B O 1
ATOM 4488 N N . ASN B 1 240 ? 110.069 37.363 20.133 1.00 17.52 246 ASN B N 1
ATOM 4489 C CA . ASN B 1 240 ? 110.350 38.791 20.172 1.00 19.88 246 ASN B CA 1
ATOM 4490 C C . ASN B 1 240 ? 109.109 39.598 20.541 1.00 20.58 246 ASN B C 1
ATOM 4491 O O . ASN B 1 240 ? 109.217 40.682 21.117 1.00 22.46 246 ASN B O 1
ATOM 4496 N N . ASN B 1 241 ? 107.929 39.068 20.235 1.00 19.90 247 ASN B N 1
ATOM 4497 C CA . ASN B 1 241 ? 106.697 39.777 20.556 1.00 20.76 247 ASN B CA 1
ATOM 4498 C C . ASN B 1 241 ? 106.260 39.631 22.010 1.00 19.49 247 ASN B C 1
ATOM 4499 O O . ASN B 1 241 ? 105.376 40.352 22.467 1.00 19.73 247 ASN B O 1
ATOM 4504 N N . GLU B 1 242 ? 106.879 38.706 22.738 1.00 18.47 248 GLU B N 1
ATOM 4505 C CA . GLU B 1 242 ? 106.537 38.505 24.146 1.00 17.88 248 GLU B CA 1
ATOM 4506 C C . GLU B 1 242 ? 106.897 39.753 24.953 1.00 18.96 248 GLU B C 1
ATOM 4507 O O . GLU B 1 242 ? 106.392 39.959 26.054 1.00 19.21 248 GLU B O 1
ATOM 4513 N N . GLU B 1 243 ? 107.774 40.579 24.394 1.00 20.95 249 GLU B N 1
ATOM 4514 C CA . GLU B 1 243 ? 108.223 41.797 25.058 1.00 24.52 249 GLU B CA 1
ATOM 4515 C C . GLU B 1 243 ? 107.147 42.877 25.124 1.00 26.61 249 GLU B C 1
ATOM 4516 O O . GLU B 1 243 ? 107.095 43.654 26.080 1.00 27.24 249 GLU B O 1
ATOM 4522 N N . ASP B 1 244 ? 106.292 42.927 24.108 1.00 26.81 250 ASP B N 1
ATOM 4523 C CA . ASP B 1 244 ? 105.223 43.920 24.063 1.00 30.51 250 ASP B CA 1
ATOM 4524 C C . ASP B 1 244 ? 104.015 43.405 24.838 1.00 31.57 250 ASP B C 1
ATOM 4525 O O . ASP B 1 244 ? 103.344 42.472 24.404 1.00 31.36 250 ASP B O 1
ATOM 4530 N N . GLU B 1 245 ? 103.738 44.022 25.982 1.00 33.74 251 GLU B N 1
ATOM 4531 C CA . GLU B 1 245 ? 102.614 43.616 26.822 1.00 36.23 251 GLU B CA 1
ATOM 4532 C C . GLU B 1 245 ? 101.273 43.753 26.108 1.00 36.03 251 GLU B C 1
ATOM 4533 O O . GLU B 1 245 ? 100.284 43.140 26.511 1.00 37.34 251 GLU B O 1
ATOM 4539 N N . ASP B 1 246 ? 101.250 44.553 25.047 1.00 35.19 252 ASP B N 1
ATOM 4540 C CA . ASP B 1 246 ? 100.035 44.795 24.275 1.00 34.32 252 ASP B CA 1
ATOM 4541 C C . ASP B 1 246 ? 99.772 43.753 23.188 1.00 31.67 252 ASP B C 1
ATOM 4542 O O . ASP B 1 246 ? 98.691 43.719 22.600 1.00 31.37 252 ASP B O 1
ATOM 4547 N N . THR B 1 247 ? 100.756 42.903 22.922 1.00 27.67 253 THR B N 1
ATOM 4548 C CA . THR B 1 247 ? 100.613 41.880 21.890 1.00 24.92 253 THR B CA 1
ATOM 4549 C C . THR B 1 247 ? 99.412 40.964 22.113 1.00 22.02 253 THR B C 1
ATOM 4550 O O . THR B 1 247 ? 99.148 40.539 23.237 1.00 22.71 253 THR B O 1
ATOM 4554 N N . PHE B 1 248 ? 98.685 40.676 21.035 1.00 21.46 254 PHE B N 1
ATOM 4555 C CA . PHE B 1 248 ? 97.536 39.783 21.098 1.00 20.37 254 PHE B CA 1
ATOM 4556 C C . PHE B 1 248 ? 98.092 38.396 21.411 1.00 20.61 254 PHE B C 1
ATOM 4557 O O . PHE B 1 248 ? 99.069 37.964 20.801 1.00 18.73 254 PHE B O 1
ATOM 4565 N N . PRO B 1 249 ? 97.478 37.682 22.363 1.00 20.39 255 PRO B N 1
ATOM 4566 C CA . PRO B 1 249 ? 97.958 36.345 22.721 1.00 20.15 255 PRO B CA 1
ATOM 4567 C C . PRO B 1 249 ? 98.040 35.353 21.563 1.00 19.53 255 PRO B C 1
ATOM 4568 O O . PRO B 1 249 ? 98.880 34.451 21.583 1.00 18.69 255 PRO B O 1
ATOM 4572 N N . ASP B 1 250 ? 97.198 35.518 20.546 1.00 18.45 256 ASP B N 1
ATOM 4573 C CA . ASP B 1 250 ? 97.215 34.572 19.435 1.00 16.66 256 ASP B CA 1
ATOM 4574 C C . ASP B 1 250 ? 98.459 34.594 18.552 1.00 15.97 256 ASP B C 1
ATOM 4575 O O . ASP B 1 250 ? 98.571 33.794 17.626 1.00 16.24 256 ASP B O 1
ATOM 4580 N N . ILE B 1 251 ? 99.396 35.498 18.831 1.00 15.52 257 ILE B N 1
ATOM 4581 C CA . ILE B 1 251 ? 100.635 35.523 18.065 1.00 16.23 257 ILE B CA 1
ATOM 4582 C C . ILE B 1 251 ? 101.855 35.413 18.978 1.00 14.90 257 ILE B C 1
ATOM 4583 O O . ILE B 1 251 ? 102.974 35.722 18.576 1.00 15.84 257 ILE B O 1
ATOM 4588 N N . LEU B 1 252 ? 101.628 34.957 20.207 1.00 14.69 258 LEU B N 1
ATOM 4589 C CA . LEU B 1 252 ? 102.715 34.764 21.162 1.00 13.36 258 LEU B CA 1
ATOM 4590 C C . LEU B 1 252 ? 103.172 33.306 21.061 1.00 13.45 258 LEU B C 1
ATOM 4591 O O . LEU B 1 252 ? 102.542 32.500 20.376 1.00 12.68 258 LEU B O 1
ATOM 4596 N N . VAL B 1 253 ? 104.263 32.966 21.738 1.00 11.36 259 VAL B N 1
ATOM 4597 C CA . VAL B 1 253 ? 104.798 31.609 21.669 1.00 11.74 259 VAL B CA 1
ATOM 4598 C C . VAL B 1 253 ? 103.809 30.466 21.943 1.00 11.24 259 VAL B C 1
ATOM 4599 O O . VAL B 1 253 ? 103.728 29.522 21.158 1.00 11.04 259 VAL B O 1
ATOM 4603 N N . PRO B 1 254 ? 103.036 30.534 23.042 1.00 11.94 260 PRO B N 1
ATOM 4604 C CA . PRO B 1 254 ? 102.095 29.438 23.305 1.00 12.68 260 PRO B CA 1
ATOM 4605 C C . PRO B 1 254 ? 101.121 29.194 22.153 1.00 11.62 260 PRO B C 1
ATOM 4606 O O . PRO B 1 254 ? 100.838 28.050 21.802 1.00 11.21 260 PRO B O 1
ATOM 4610 N N . ALA B 1 255 ? 100.613 30.272 21.564 1.00 11.78 261 ALA B N 1
ATOM 4611 C CA . ALA B 1 255 ? 99.673 30.153 20.455 1.00 11.54 261 ALA B CA 1
ATOM 4612 C C . ALA B 1 255 ? 100.316 29.511 19.228 1.00 11.09 261 ALA B C 1
ATOM 4613 O O . ALA B 1 255 ? 99.689 28.693 18.553 1.00 12.11 261 ALA B O 1
ATOM 4615 N N . TYR B 1 256 ? 101.558 29.883 18.925 1.00 12.19 262 TYR B N 1
ATOM 4616 C CA . TYR B 1 256 ? 102.217 29.300 17.760 1.00 12.94 262 TYR B CA 1
ATOM 4617 C C . TYR B 1 256 ? 102.582 27.835 17.999 1.00 12.20 262 TYR B C 1
ATOM 4618 O O . TYR B 1 256 ? 102.574 27.030 17.069 1.00 12.00 262 TYR B O 1
ATOM 4627 N N . MET B 1 257 ? 102.901 27.489 19.242 1.00 11.66 263 MET B N 1
ATOM 4628 C CA . MET B 1 257 ? 103.204 26.099 19.572 1.00 11.41 263 MET B CA 1
ATOM 4629 C C . MET B 1 257 ? 101.946 25.288 19.261 1.00 10.18 263 MET B C 1
ATOM 4630 O O . MET B 1 257 ? 102.004 24.241 18.615 1.00 11.18 263 MET B O 1
ATOM 4635 N N . THR B 1 258 ? 100.805 25.792 19.722 1.00 10.17 264 THR B N 1
ATOM 4636 C CA . THR B 1 258 ? 99.533 25.111 19.518 1.00 9.89 264 THR B CA 1
ATOM 4637 C C . THR B 1 258 ? 99.179 24.989 18.043 1.00 9.61 264 THR B C 1
ATOM 4638 O O . THR B 1 258 ? 98.709 23.943 17.607 1.00 10.68 264 THR B O 1
ATOM 4642 N N . ALA B 1 259 ? 99.385 26.061 17.281 1.00 11.68 265 ALA B N 1
ATOM 4643 C CA . ALA B 1 259 ? 99.083 26.031 15.852 1.00 12.73 265 ALA B CA 1
ATOM 4644 C C . ALA B 1 259 ? 99.954 24.974 15.173 1.00 12.58 265 ALA B C 1
ATOM 4645 O O . ALA B 1 259 ? 99.491 24.227 14.302 1.00 12.56 265 ALA B O 1
ATOM 4647 N N . HIS B 1 260 ? 101.219 24.914 15.575 1.00 11.28 266 HIS B N 1
ATOM 4648 C CA . HIS B 1 260 ? 102.140 23.928 15.029 1.00 11.14 266 HIS B CA 1
ATOM 4649 C C . HIS B 1 260 ? 101.681 22.519 15.406 1.00 10.89 266 HIS B C 1
ATOM 4650 O O . HIS B 1 260 ? 101.740 21.597 14.596 1.00 11.70 266 HIS B O 1
ATOM 4657 N N . SER B 1 261 ? 101.213 22.362 16.638 1.00 10.46 267 SER B N 1
ATOM 4658 C CA . SER B 1 261 ? 100.765 21.063 17.119 1.00 11.07 267 SER B CA 1
ATOM 4659 C C . SER B 1 261 ? 99.549 20.566 16.343 1.00 13.27 267 SER B C 1
ATOM 4660 O O . SER B 1 261 ? 99.473 19.395 15.972 1.00 12.71 267 SER B O 1
ATOM 4663 N N . LYS B 1 262 ? 98.601 21.463 16.094 1.00 12.50 268 LYS B N 1
ATOM 4664 C CA . LYS B 1 262 ? 97.405 21.102 15.346 1.00 14.64 268 LYS B CA 1
ATOM 4665 C C . LYS B 1 262 ? 97.784 20.634 13.945 1.00 16.28 268 LYS B C 1
ATOM 4666 O O . LYS B 1 262 ? 97.208 19.676 13.421 1.00 18.04 268 LYS B O 1
ATOM 4672 N N . ASN B 1 263 ? 98.756 21.305 13.338 1.00 16.68 269 ASN B N 1
ATOM 4673 C CA . ASN B 1 263 ? 99.177 20.918 11.999 1.00 18.85 269 ASN B CA 1
ATOM 4674 C C . ASN B 1 263 ? 99.948 19.606 12.011 1.00 18.49 269 ASN B C 1
ATOM 4675 O O . ASN B 1 263 ? 99.831 18.804 11.086 1.00 19.22 269 ASN B O 1
ATOM 4680 N N . ARG B 1 264 ? 100.730 19.375 13.060 1.00 15.77 270 ARG B N 1
ATOM 4681 C CA . ARG B 1 264 ? 101.506 18.142 13.138 1.00 15.67 270 ARG B CA 1
ATOM 4682 C C . ARG B 1 264 ? 100.612 16.901 13.101 1.00 17.08 270 ARG B C 1
ATOM 4683 O O . ARG B 1 264 ? 100.937 15.916 12.436 1.00 19.42 270 ARG B O 1
ATOM 4691 N N . VAL B 1 265 ? 99.480 16.944 13.799 1.00 17.39 271 VAL B N 1
ATOM 4692 C CA . VAL B 1 265 ? 98.579 15.795 13.824 1.00 21.34 271 VAL B CA 1
ATOM 4693 C C . VAL B 1 265 ? 97.701 15.693 12.574 1.00 23.52 271 VAL B C 1
ATOM 4694 O O . VAL B 1 265 ? 97.009 14.697 12.380 1.00 25.66 271 VAL B O 1
ATOM 4698 N N . ARG B 1 266 ? 97.736 16.722 11.731 1.00 26.35 272 ARG B N 1
ATOM 4699 C CA . ARG B 1 266 ? 96.953 16.737 10.494 1.00 30.19 272 ARG B CA 1
ATOM 4700 C C . ARG B 1 266 ? 97.878 16.716 9.282 1.00 30.80 272 ARG B C 1
ATOM 4701 O O . ARG B 1 266 ? 97.435 16.855 8.143 1.00 33.14 272 ARG B O 1
ATOM 4709 N N . GLN B 1 267 ? 99.168 16.540 9.541 1.00 31.15 273 GLN B N 1
ATOM 4710 C CA . GLN B 1 267 ? 100.185 16.513 8.497 1.00 32.01 273 GLN B CA 1
ATOM 4711 C C . GLN B 1 267 ? 99.978 15.395 7.481 1.00 32.53 273 GLN B C 1
ATOM 4712 O O . GLN B 1 267 ? 99.603 14.278 7.834 1.00 31.42 273 GLN B O 1
ATOM 4718 N N . GLU B 1 268 ? 100.240 15.702 6.216 1.00 33.80 274 GLU B N 1
ATOM 4719 C CA . GLU B 1 268 ? 100.086 14.719 5.153 1.00 35.75 274 GLU B CA 1
ATOM 4720 C C . GLU B 1 268 ? 101.291 13.787 5.090 1.00 33.53 274 GLU B C 1
ATOM 4721 O O . GLU B 1 268 ? 101.156 12.615 4.741 1.00 34.91 274 GLU B O 1
ATOM 4727 N N . ASP B 1 269 ? 102.467 14.303 5.435 1.00 31.17 275 ASP B N 1
ATOM 4728 C CA . ASP B 1 269 ? 103.680 13.496 5.392 1.00 28.39 275 ASP B CA 1
ATOM 4729 C C . ASP B 1 269 ? 104.135 12.986 6.760 1.00 26.00 275 ASP B C 1
ATOM 4730 O O . ASP B 1 269 ? 105.315 12.697 6.966 1.00 25.51 275 ASP B O 1
ATOM 4735 N N . TYR B 1 270 ? 103.192 12.882 7.692 1.00 22.84 276 TYR B N 1
ATOM 4736 C CA . TYR B 1 270 ? 103.488 12.360 9.023 1.00 20.15 276 TYR B CA 1
ATOM 4737 C C . TYR B 1 270 ? 102.271 11.674 9.611 1.00 18.95 276 TYR B C 1
ATOM 4738 O O . TYR B 1 270 ? 101.183 12.240 9.640 1.00 19.19 276 TYR B O 1
ATOM 4747 N N . THR B 1 271 ? 102.462 10.443 10.067 1.00 19.15 277 THR B N 1
ATOM 4748 C CA . THR B 1 271 ? 101.399 9.684 10.706 1.00 20.11 277 THR B CA 1
ATOM 4749 C C . THR B 1 271 ? 101.768 9.731 12.182 1.00 18.46 277 THR B C 1
ATOM 4750 O O . THR B 1 271 ? 102.709 9.071 12.617 1.00 19.11 277 THR B O 1
ATOM 4754 N N . CYS B 1 272 ? 101.039 10.530 12.949 1.00 19.02 278 CYS B N 1
ATOM 4755 C CA . CYS B 1 272 ? 101.347 10.674 14.361 1.00 17.63 278 CYS B CA 1
ATOM 4756 C C . CYS B 1 272 ? 101.045 9.438 15.193 1.00 16.60 278 CYS B C 1
ATOM 4757 O O . CYS B 1 272 ? 100.277 8.559 14.789 1.00 17.64 278 CYS B O 1
ATOM 4760 N N . LEU B 1 273 ? 101.675 9.375 16.358 1.00 15.09 279 LEU B N 1
ATOM 4761 C CA . LEU B 1 273 ? 101.470 8.270 17.278 1.00 14.69 279 LEU B CA 1
ATOM 4762 C C . LEU B 1 273 ? 100.098 8.411 17.912 1.00 14.88 279 LEU B C 1
ATOM 4763 O O . LEU B 1 273 ? 99.553 9.506 18.020 1.00 14.71 279 LEU B O 1
ATOM 4768 N N . GLU B 1 274 ? 99.549 7.283 18.331 1.00 14.07 280 GLU B N 1
ATOM 4769 C CA . GLU B 1 274 ? 98.259 7.248 18.991 1.00 16.22 280 GLU B CA 1
ATOM 4770 C C . GLU B 1 274 ? 98.323 8.151 20.230 1.00 14.70 280 GLU B C 1
ATOM 4771 O O . GLU B 1 274 ? 97.378 8.888 20.541 1.00 13.91 280 GLU B O 1
ATOM 4777 N N . VAL B 1 275 ? 99.455 8.107 20.926 1.00 14.73 281 VAL B N 1
ATOM 4778 C CA . VAL B 1 275 ? 99.630 8.911 22.130 1.00 15.59 281 VAL B CA 1
ATOM 4779 C C . VAL B 1 275 ? 99.697 10.405 21.803 1.00 15.43 281 VAL B C 1
ATOM 4780 O O . VAL B 1 275 ? 99.280 11.241 22.610 1.00 15.87 281 VAL B O 1
ATOM 4784 N N . GLU B 1 276 ? 100.213 10.743 20.622 1.00 14.47 282 GLU B N 1
ATOM 4785 C CA . GLU B 1 276 ? 100.286 12.143 20.206 1.00 13.09 282 GLU B CA 1
ATOM 4786 C C . GLU B 1 276 ? 98.870 12.630 19.917 1.00 13.49 282 GLU B C 1
ATOM 4787 O O . GLU B 1 276 ? 98.481 13.724 20.323 1.00 13.30 282 GLU B O 1
ATOM 4793 N N . PHE B 1 277 ? 98.100 11.807 19.214 1.00 13.31 283 PHE B N 1
ATOM 4794 C CA . PHE B 1 277 ? 96.733 12.172 18.879 1.00 14.08 283 PHE B CA 1
ATOM 4795 C C . PHE B 1 277 ? 95.902 12.364 20.137 1.00 13.22 283 PHE B C 1
ATOM 4796 O O . PHE B 1 277 ? 95.214 13.375 20.283 1.00 12.99 283 PHE B O 1
ATOM 4804 N N . ASP B 1 278 ? 95.965 11.393 21.045 1.00 13.56 284 ASP B N 1
ATOM 4805 C CA . ASP B 1 278 ? 95.195 11.485 22.276 1.00 13.70 284 ASP B CA 1
ATOM 4806 C C . ASP B 1 278 ? 95.639 12.649 23.152 1.00 13.30 284 ASP B C 1
ATOM 4807 O O . ASP B 1 278 ? 94.811 13.277 23.811 1.00 14.95 284 ASP B O 1
ATOM 4812 N N . SER B 1 279 ? 96.938 12.945 23.155 1.00 12.65 285 SER B N 1
ATOM 4813 C CA . SER B 1 279 ? 97.447 14.062 23.942 1.00 11.83 285 SER B CA 1
ATOM 4814 C C . SER B 1 279 ? 96.916 15.372 23.368 1.00 12.07 285 SER B C 1
ATOM 4815 O O . SER B 1 279 ? 96.582 16.297 24.108 1.00 11.99 285 SER B O 1
ATOM 4818 N N . GLN B 1 280 ? 96.840 15.445 22.042 1.00 11.72 286 GLN B N 1
ATOM 4819 C CA . GLN B 1 280 ? 96.348 16.639 21.366 1.00 12.08 286 GLN B CA 1
ATOM 4820 C C . GLN B 1 280 ? 94.903 16.939 21.766 1.00 11.35 286 GLN B C 1
ATOM 4821 O O . GLN B 1 280 ? 94.563 18.079 22.077 1.00 12.47 286 GLN B O 1
ATOM 4827 N N . VAL B 1 281 ? 94.058 15.916 21.756 1.00 12.84 287 VAL B N 1
ATOM 4828 C CA . VAL B 1 281 ? 92.657 16.098 22.121 1.00 12.93 287 VAL B CA 1
ATOM 4829 C C . VAL B 1 281 ? 92.538 16.569 23.566 1.00 12.79 287 VAL B C 1
ATOM 4830 O O . VAL B 1 281 ? 91.793 17.501 23.865 1.00 14.84 287 VAL B O 1
ATOM 4834 N N . ALA B 1 282 ? 93.284 15.933 24.462 1.00 11.69 288 ALA B N 1
ATOM 4835 C CA . ALA B 1 282 ? 93.236 16.295 25.872 1.00 11.53 288 ALA B CA 1
ATOM 4836 C C . ALA B 1 282 ? 93.699 17.727 26.114 1.00 11.35 288 ALA B C 1
ATOM 4837 O O . ALA B 1 282 ? 93.052 18.475 26.853 1.00 11.32 288 ALA B O 1
ATOM 4839 N N . LEU B 1 283 ? 94.816 18.112 25.500 1.00 11.46 289 LEU B N 1
ATOM 4840 C CA . LEU B 1 283 ? 95.338 19.458 25.695 1.00 11.64 289 LEU B CA 1
ATOM 4841 C C . LEU B 1 283 ? 94.468 20.535 25.063 1.00 12.90 289 LEU B C 1
ATOM 4842 O O . LEU B 1 283 ? 94.378 21.642 25.592 1.00 14.94 289 LEU B O 1
ATOM 4847 N N . GLU B 1 284 ? 93.828 20.227 23.940 1.00 13.34 290 GLU B N 1
ATOM 4848 C CA . GLU B 1 284 ? 92.956 21.214 23.313 1.00 15.71 290 GLU B CA 1
ATOM 4849 C C . GLU B 1 284 ? 91.789 21.522 24.251 1.00 15.63 290 GLU B C 1
ATOM 4850 O O . GLU B 1 284 ? 91.375 22.673 24.384 1.00 15.82 290 GLU B O 1
ATOM 4856 N N . LYS B 1 285 ? 91.266 20.489 24.903 1.00 15.20 291 LYS B N 1
ATOM 4857 C CA . LYS B 1 285 ? 90.163 20.664 25.846 1.00 18.41 291 LYS B CA 1
ATOM 4858 C C . LYS B 1 285 ? 90.626 21.495 27.040 1.00 18.49 291 LYS B C 1
ATOM 4859 O O . LYS B 1 285 ? 89.973 22.460 27.431 1.00 18.33 291 LYS B O 1
ATOM 4865 N N . LEU B 1 286 ? 91.758 21.108 27.617 1.00 16.90 292 LEU B N 1
ATOM 4866 C CA . LEU B 1 286 ? 92.313 21.807 28.771 1.00 16.47 292 LEU B CA 1
ATOM 4867 C C . LEU B 1 286 ? 92.571 23.277 28.487 1.00 17.91 292 LEU B C 1
ATOM 4868 O O . LEU B 1 286 ? 92.257 24.141 29.302 1.00 18.16 292 LEU B O 1
ATOM 4873 N N . MET B 1 287 ? 93.145 23.550 27.322 1.00 18.06 293 MET B N 1
ATOM 4874 C CA . MET B 1 287 ? 93.484 24.908 26.924 1.00 20.34 293 MET B CA 1
ATOM 4875 C C . MET B 1 287 ? 92.251 25.792 26.797 1.00 20.85 293 MET B C 1
ATOM 4876 O O . MET B 1 287 ? 92.291 26.977 27.123 1.00 20.95 293 MET B O 1
ATOM 4881 N N . ASN B 1 288 ? 91.154 25.221 26.317 1.00 21.52 294 ASN B N 1
ATOM 4882 C CA . ASN B 1 288 ? 89.927 25.990 26.163 1.00 24.25 294 ASN B CA 1
ATOM 4883 C C . ASN B 1 288 ? 89.186 26.170 27.486 1.00 25.84 294 ASN B C 1
ATOM 4884 O O . ASN B 1 288 ? 88.424 27.123 27.647 1.00 28.69 294 ASN B O 1
ATOM 4889 N N . GLU B 1 289 ? 89.424 25.272 28.440 1.00 25.04 295 GLU B N 1
ATOM 4890 C CA . GLU B 1 289 ? 88.750 25.344 29.733 1.00 25.45 295 GLU B CA 1
ATOM 4891 C C . GLU B 1 289 ? 89.542 26.045 30.833 1.00 24.97 295 GLU B C 1
ATOM 4892 O O . GLU B 1 289 ? 88.958 26.602 31.762 1.00 25.62 295 GLU B O 1
ATOM 4898 N N . HIS B 1 290 ? 90.867 26.026 30.732 1.00 23.06 296 HIS B N 1
ATOM 4899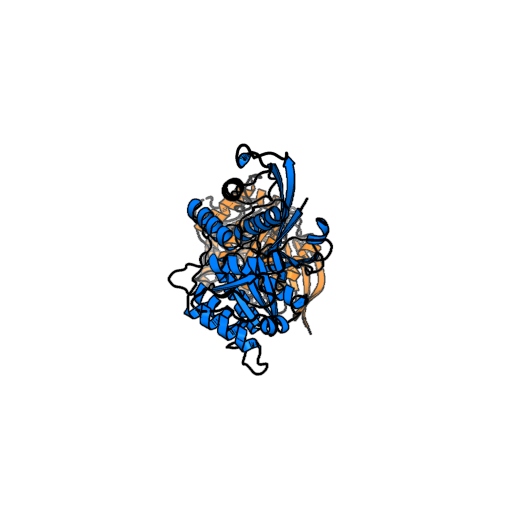 C CA . HIS B 1 290 ? 91.704 26.642 31.756 1.00 21.81 296 HIS B CA 1
ATOM 4900 C C . HIS B 1 290 ? 92.560 27.788 31.239 1.00 21.76 296 HIS B C 1
ATOM 4901 O O . HIS B 1 290 ? 93.387 27.605 30.348 1.00 22.02 296 HIS B O 1
ATOM 4908 N N . GLU B 1 291 ? 92.368 28.965 31.820 1.00 22.36 297 GLU B N 1
ATOM 4909 C CA . GLU B 1 291 ? 93.127 30.146 31.433 1.00 23.88 297 GLU B CA 1
ATOM 4910 C C . GLU B 1 291 ? 94.627 29.962 31.695 1.00 22.26 297 GLU B C 1
ATOM 4911 O O . GLU B 1 291 ? 95.463 30.562 31.018 1.00 22.49 297 GLU B O 1
ATOM 4917 N N . GLN B 1 292 ? 94.963 29.117 32.666 1.00 19.01 298 GLN B N 1
ATOM 4918 C CA . GLN B 1 292 ? 96.359 28.863 33.014 1.00 17.02 298 GLN B CA 1
ATOM 4919 C C . GLN B 1 292 ? 97.109 28.035 31.970 1.00 15.81 298 GLN B C 1
ATOM 4920 O O . GLN B 1 292 ? 98.337 28.094 31.902 1.00 14.56 298 GLN B O 1
ATOM 4926 N N . VAL B 1 293 ? 96.381 27.250 31.177 1.00 15.25 299 VAL B N 1
ATOM 4927 C CA . VAL B 1 293 ? 97.002 26.436 30.127 1.00 13.99 299 VAL B CA 1
ATOM 4928 C C . VAL B 1 293 ? 96.953 27.308 28.879 1.00 13.90 299 VAL B C 1
ATOM 4929 O O . VAL B 1 293 ? 95.908 27.453 28.251 1.00 15.22 299 VAL B O 1
ATOM 4933 N N . GLU B 1 294 ? 98.095 27.880 28.521 1.00 13.12 300 GLU B N 1
ATOM 4934 C CA . GLU B 1 294 ? 98.164 28.805 27.397 1.00 12.55 300 GLU B CA 1
ATOM 4935 C C . GLU B 1 294 ? 98.416 28.245 26.014 1.00 12.74 300 GLU B C 1
ATOM 4936 O O . GLU B 1 294 ? 97.947 28.810 25.023 1.00 14.25 300 GLU B O 1
ATOM 4942 N N . GLY B 1 295 ? 99.167 27.155 25.942 1.00 10.77 301 GLY B N 1
ATOM 4943 C CA . GLY B 1 295 ? 99.476 26.566 24.655 1.00 10.29 301 GLY B CA 1
ATOM 4944 C C . GLY B 1 295 ? 100.279 25.308 24.874 1.00 10.20 301 GLY B C 1
ATOM 4945 O O . GLY B 1 295 ? 100.703 25.022 25.993 1.00 11.25 301 GLY B O 1
ATOM 4946 N N . PHE B 1 296 ? 100.506 24.555 23.808 1.00 9.85 302 PHE B N 1
ATOM 4947 C CA . PHE B 1 296 ? 101.233 23.303 23.942 1.00 10.11 302 PHE B CA 1
ATOM 4948 C C . PHE B 1 296 ? 101.574 22.749 22.578 1.00 9.97 302 PHE B C 1
ATOM 4949 O O . PHE B 1 296 ? 101.080 23.218 21.560 1.00 10.01 302 PHE B O 1
ATOM 4957 N N . GLU B 1 297 ? 102.434 21.741 22.568 1.00 10.23 303 GLU B N 1
ATOM 4958 C CA . GLU B 1 297 ? 102.729 21.053 21.329 1.00 10.38 303 GLU B CA 1
ATOM 4959 C C . GLU B 1 297 ? 103.063 19.604 21.653 1.00 10.66 303 GLU B C 1
ATOM 4960 O O . GLU B 1 297 ? 103.870 19.317 22.547 1.00 10.93 303 GLU B O 1
ATOM 4966 N N . VAL B 1 298 ? 102.393 18.690 20.962 1.00 8.95 304 VAL B N 1
ATOM 4967 C CA . VAL B 1 298 ? 102.638 17.274 21.185 1.00 8.98 304 VAL B CA 1
ATOM 4968 C C . VAL B 1 298 ? 103.860 16.851 20.401 1.00 9.76 304 VAL B C 1
ATOM 4969 O O . VAL B 1 298 ? 104.122 17.355 19.306 1.00 11.59 304 VAL B O 1
ATOM 4973 N N . GLN B 1 299 ? 104.623 15.942 20.995 1.00 10.29 305 GLN B N 1
ATOM 4974 C CA . GLN B 1 299 ? 105.833 15.417 20.387 1.00 9.20 305 GLN B CA 1
ATOM 4975 C C . GLN B 1 299 ? 105.820 13.918 20.628 1.00 9.03 305 GLN B C 1
ATOM 4976 O O . GLN B 1 299 ? 104.967 13.397 21.347 1.00 11.09 305 GLN B O 1
ATOM 4982 N N . GLN B 1 300 ? 106.777 13.217 20.043 1.00 10.25 306 GLN B N 1
ATOM 4983 C CA . GLN B 1 300 ? 106.826 11.779 20.217 1.00 9.91 306 GLN B CA 1
ATOM 4984 C C . GLN B 1 300 ? 107.128 11.366 21.647 1.00 10.49 306 GLN B C 1
ATOM 4985 O O . GLN B 1 300 ? 106.600 10.365 22.129 1.00 11.45 306 GLN B O 1
ATOM 4991 N N . GLY B 1 301 ? 107.962 12.145 22.327 1.00 10.52 307 GLY B N 1
ATOM 4992 C CA . GLY B 1 301 ? 108.338 11.787 23.685 1.00 11.26 307 GLY B CA 1
ATOM 4993 C C . GLY B 1 301 ? 107.514 12.389 24.796 1.00 10.96 307 GLY B C 1
ATOM 4994 O O . GLY B 1 301 ? 107.716 12.060 25.965 1.00 11.75 307 GLY B O 1
ATOM 4995 N N . GLY B 1 302 ? 106.585 13.264 24.444 1.00 11.53 308 GLY B N 1
ATOM 4996 C CA . GLY B 1 302 ? 105.759 13.888 25.458 1.00 11.35 308 GLY B CA 1
ATOM 4997 C C . GLY B 1 302 ? 105.054 15.116 24.931 1.00 12.43 308 GLY B C 1
ATOM 4998 O O . GLY B 1 302 ? 104.853 15.262 23.725 1.00 13.12 308 GLY B O 1
ATOM 4999 N N . ILE B 1 303 ? 104.693 16.014 25.838 1.00 11.06 309 ILE B N 1
ATOM 5000 C CA . ILE B 1 303 ? 103.982 17.229 25.469 1.00 10.43 309 ILE B CA 1
ATOM 5001 C C . ILE B 1 303 ? 104.670 18.428 26.103 1.00 10.97 309 ILE B C 1
ATOM 5002 O O . ILE B 1 303 ? 104.882 18.446 27.316 1.00 11.57 309 ILE B O 1
ATOM 5007 N N . LEU B 1 304 ? 105.031 19.416 25.289 1.00 9.74 310 LEU B N 1
ATOM 5008 C CA . LEU B 1 304 ? 105.664 20.625 25.801 1.00 10.48 310 LEU B CA 1
ATOM 5009 C C . LEU B 1 304 ? 104.504 21.585 26.041 1.00 10.88 310 LEU B C 1
ATOM 5010 O O . LEU B 1 304 ? 103.780 21.944 25.109 1.00 12.49 310 LEU B O 1
ATOM 5015 N N . VAL B 1 305 ? 104.327 21.999 27.291 1.00 10.73 311 VAL B N 1
ATOM 5016 C CA . VAL B 1 305 ? 103.204 22.860 27.646 1.00 11.28 311 VAL B CA 1
ATOM 5017 C C . VAL B 1 305 ? 103.627 24.199 28.232 1.00 11.98 311 VAL B C 1
ATOM 5018 O O . VAL B 1 305 ? 104.566 24.272 29.018 1.00 12.47 311 VAL B O 1
ATOM 5022 N N . ALA B 1 306 ? 102.936 25.261 27.829 1.00 9.61 312 ALA B N 1
ATOM 5023 C CA . ALA B 1 306 ? 103.221 26.592 28.347 1.00 11.24 312 ALA B CA 1
ATOM 5024 C C . ALA B 1 306 ? 102.086 26.965 29.291 1.00 12.16 312 ALA B C 1
ATOM 5025 O O . ALA B 1 306 ? 100.925 27.004 28.888 1.00 12.79 312 ALA B O 1
ATOM 5027 N N . LEU B 1 307 ? 102.422 27.204 30.555 1.00 12.34 313 LEU B N 1
ATOM 5028 C CA . LEU B 1 307 ? 101.429 27.586 31.556 1.00 13.34 313 LEU B CA 1
ATOM 5029 C C . LEU B 1 307 ? 101.737 28.999 32.021 1.00 13.44 313 LEU B C 1
ATOM 5030 O O . LEU B 1 307 ? 102.850 29.493 31.830 1.00 14.24 313 LEU B O 1
ATOM 5035 N N . LYS B 1 308 ? 100.756 29.657 32.626 1.00 14.11 314 LYS B N 1
ATOM 5036 C CA . LYS B 1 308 ? 101.008 30.994 33.145 1.00 16.32 314 LYS B CA 1
ATOM 5037 C C . LYS B 1 308 ? 102.077 30.821 34.214 1.00 15.71 314 LYS B C 1
ATOM 5038 O O . LYS B 1 308 ? 102.142 29.781 34.869 1.00 16.27 314 LYS B O 1
ATOM 5044 N N . LYS B 1 309 ? 102.918 31.834 34.390 1.00 15.03 315 LYS B N 1
ATOM 5045 C CA . LYS B 1 309 ? 104.000 31.759 35.366 1.00 15.66 315 LYS B CA 1
ATOM 5046 C C . LYS B 1 309 ? 103.549 31.276 36.744 1.00 15.65 315 LYS B C 1
ATOM 5047 O O . LYS B 1 309 ? 102.579 31.784 37.304 1.00 17.49 315 LYS B O 1
ATOM 5053 N N . ASP B 1 310 ? 104.280 30.297 37.272 1.00 16.80 316 ASP B N 1
ATOM 5054 C CA . ASP B 1 310 ? 104.040 29.693 38.587 1.00 17.72 316 ASP B CA 1
ATOM 5055 C C . ASP B 1 310 ? 102.885 28.687 38.676 1.00 16.55 316 ASP B C 1
ATOM 5056 O O . ASP B 1 310 ? 102.683 28.072 39.723 1.00 17.48 316 ASP B O 1
ATOM 5061 N N . SER B 1 311 ? 102.139 28.503 37.590 1.00 15.94 317 SER B N 1
ATOM 5062 C CA . SER B 1 311 ? 101.020 27.560 37.600 1.00 15.47 317 SER B CA 1
ATOM 5063 C C . SER B 1 311 ? 101.459 26.108 37.779 1.00 13.74 317 SER B C 1
ATOM 5064 O O . SER B 1 311 ? 100.652 25.253 38.125 1.00 14.47 317 SER B O 1
ATOM 5067 N N . PHE B 1 312 ? 102.735 25.836 37.532 1.00 14.46 318 PHE B N 1
ATOM 5068 C CA . PHE B 1 312 ? 103.270 24.491 37.688 1.00 12.64 318 PHE B CA 1
ATOM 5069 C C . PHE B 1 312 ? 103.122 24.041 39.146 1.00 14.45 318 PHE B C 1
ATOM 5070 O O . PHE B 1 312 ? 102.997 22.851 39.437 1.00 13.73 318 PHE B O 1
ATOM 5078 N N . PHE B 1 313 ? 103.125 25.008 40.057 1.00 14.41 319 PHE B N 1
ATOM 5079 C CA . PHE B 1 313 ? 103.029 24.719 41.481 1.00 15.53 319 PHE B CA 1
ATOM 5080 C C . PHE B 1 313 ? 101.605 24.672 42.022 1.00 16.58 319 PHE B C 1
ATOM 5081 O O . PHE B 1 313 ? 101.395 24.616 43.233 1.00 17.69 319 PHE B O 1
ATOM 5089 N N . ASP B 1 314 ? 100.634 24.680 41.114 1.00 16.46 320 ASP B N 1
ATOM 5090 C CA . ASP B 1 314 ? 99.218 24.619 41.474 1.00 16.80 320 ASP B CA 1
ATOM 5091 C C . ASP B 1 314 ? 98.773 23.154 41.389 1.00 16.19 320 ASP B C 1
ATOM 5092 O O . ASP B 1 314 ? 98.488 22.652 40.302 1.00 15.73 320 ASP B O 1
ATOM 5097 N N . ASP B 1 315 ? 98.713 22.476 42.530 1.00 16.15 321 ASP B N 1
ATOM 5098 C CA . ASP B 1 315 ? 98.320 21.065 42.570 1.00 16.53 321 ASP B CA 1
ATOM 5099 C C . ASP B 1 315 ? 96.986 20.759 41.899 1.00 16.15 321 ASP B C 1
ATOM 5100 O O . ASP B 1 315 ? 96.843 19.725 41.248 1.00 16.69 321 ASP B O 1
ATOM 5105 N N . GLU B 1 316 ? 96.011 21.649 42.062 1.00 16.09 322 GLU B N 1
ATOM 5106 C CA . GLU B 1 316 ? 94.699 21.438 41.467 1.00 17.44 322 GLU B CA 1
ATOM 5107 C C . GLU B 1 316 ? 94.776 21.393 39.949 1.00 16.02 322 GLU B C 1
ATOM 5108 O O . GLU B 1 316 ? 94.162 20.531 39.316 1.00 15.85 322 GLU B O 1
ATOM 5114 N N . LEU B 1 317 ? 95.537 22.320 39.372 1.00 15.34 323 LEU B N 1
ATOM 5115 C CA . LEU B 1 317 ? 95.696 22.385 37.923 1.00 13.91 323 LEU B CA 1
ATOM 5116 C C . LEU B 1 317 ? 96.432 21.156 37.409 1.00 13.66 323 LEU B C 1
ATOM 5117 O O . LEU B 1 317 ? 96.022 20.535 36.435 1.00 12.67 323 LEU B O 1
ATOM 5122 N N . ILE B 1 318 ? 97.531 20.810 38.066 1.00 13.64 324 ILE B N 1
ATOM 5123 C CA . ILE B 1 318 ? 98.311 19.654 37.649 1.00 13.73 324 ILE B CA 1
ATOM 5124 C C . ILE B 1 318 ? 97.436 18.410 37.632 1.00 13.81 324 ILE B C 1
ATOM 5125 O O . ILE B 1 318 ? 97.482 17.617 36.693 1.00 14.59 324 ILE B O 1
ATOM 5130 N N . GLU B 1 319 ? 96.626 18.239 38.669 1.00 14.56 325 GLU B N 1
ATOM 5131 C CA . GLU B 1 319 ? 95.757 17.072 38.730 1.00 14.51 325 GLU B CA 1
ATOM 5132 C C . GLU B 1 319 ? 94.742 17.097 37.588 1.00 13.82 325 GLU B C 1
ATOM 5133 O O . GLU B 1 319 ? 94.461 16.063 36.986 1.00 13.51 325 GLU B O 1
ATOM 5139 N N . LYS B 1 320 ? 94.205 18.275 37.281 1.00 13.91 326 LYS B N 1
ATOM 5140 C CA . LYS B 1 320 ? 93.231 18.385 36.202 1.00 14.40 326 LYS B CA 1
ATOM 5141 C C . LYS B 1 320 ? 93.854 18.043 34.850 1.00 13.31 326 LYS B C 1
ATOM 5142 O O . LYS B 1 320 ? 93.213 17.407 34.011 1.00 14.62 326 LYS B O 1
ATOM 5148 N N . ILE B 1 321 ? 95.102 18.457 34.635 1.00 12.72 327 ILE B N 1
ATOM 5149 C CA . ILE B 1 321 ? 95.779 18.157 33.378 1.00 12.01 327 ILE B CA 1
ATOM 5150 C C . ILE B 1 321 ? 95.994 16.648 33.272 1.00 12.00 327 ILE B C 1
ATOM 5151 O O . ILE B 1 321 ? 95.752 16.051 32.225 1.00 13.00 327 ILE B O 1
ATOM 5156 N N . ALA B 1 322 ? 96.440 16.033 34.361 1.00 12.47 328 ALA B N 1
ATOM 5157 C CA . ALA B 1 322 ? 96.683 14.593 34.371 1.00 12.25 328 ALA B CA 1
ATOM 5158 C C . ALA B 1 322 ? 95.399 13.808 34.124 1.00 12.97 328 ALA B C 1
ATOM 5159 O O . ALA B 1 322 ? 95.396 12.815 33.390 1.00 13.74 328 ALA B O 1
ATOM 5161 N N . ILE B 1 323 ? 94.306 14.250 34.739 1.00 13.07 329 ILE B N 1
ATOM 5162 C CA . ILE B 1 323 ? 93.026 13.570 34.564 1.00 13.64 329 ILE B CA 1
ATOM 5163 C C . ILE B 1 323 ? 92.543 13.670 33.122 1.00 14.00 329 ILE B C 1
ATOM 5164 O O . ILE B 1 323 ? 92.057 12.692 32.557 1.00 15.10 329 ILE B O 1
ATOM 5169 N N . ALA B 1 324 ? 92.687 14.846 32.523 1.00 14.26 330 ALA B N 1
ATOM 5170 C CA . ALA B 1 324 ? 92.259 15.045 31.142 1.00 13.45 330 ALA B CA 1
ATOM 5171 C C . ALA B 1 324 ? 93.043 14.131 30.208 1.00 12.36 330 ALA B C 1
ATOM 5172 O O . ALA B 1 324 ? 92.475 13.490 29.322 1.00 13.15 330 ALA B O 1
ATOM 5174 N N . ILE B 1 325 ? 94.354 14.065 30.412 1.00 12.07 331 ILE B N 1
ATOM 5175 C CA . ILE B 1 325 ? 95.199 13.218 29.582 1.00 11.51 331 ILE B CA 1
ATOM 5176 C C . ILE B 1 325 ? 94.836 11.743 29.746 1.00 12.60 331 ILE B C 1
ATOM 5177 O O . ILE B 1 325 ? 94.752 10.999 28.765 1.00 11.79 331 ILE B O 1
ATOM 5182 N N . ALA B 1 326 ? 94.606 11.320 30.983 1.00 12.57 332 ALA B N 1
ATOM 5183 C CA . ALA B 1 326 ? 94.244 9.929 31.240 1.00 12.92 332 ALA B CA 1
ATOM 5184 C C . ALA B 1 326 ? 92.869 9.610 30.659 1.00 14.30 332 ALA B C 1
ATOM 5185 O O . ALA B 1 326 ? 92.644 8.524 30.132 1.00 15.78 332 ALA B O 1
ATOM 5187 N N . THR B 1 327 ? 91.952 10.566 30.744 1.00 13.33 333 THR B N 1
ATOM 5188 C CA . THR B 1 327 ? 90.606 10.358 30.231 1.00 15.38 333 THR B CA 1
ATOM 5189 C C . THR B 1 327 ? 90.568 10.168 28.715 1.00 15.76 333 THR B C 1
ATOM 5190 O O . THR B 1 327 ? 89.795 9.353 28.205 1.00 17.33 333 THR B O 1
ATOM 5194 N N . GLU B 1 328 ? 91.414 10.900 27.998 1.00 14.94 334 GLU B N 1
ATOM 5195 C CA . GLU B 1 328 ? 91.442 10.816 26.541 1.00 16.43 334 GLU B CA 1
ATOM 5196 C C . GLU B 1 328 ? 92.323 9.712 25.961 1.00 16.42 334 GLU B C 1
ATOM 5197 O O . GLU B 1 328 ? 92.120 9.298 24.819 1.00 18.77 334 GLU B O 1
ATOM 5203 N N . SER B 1 329 ? 93.299 9.238 26.726 1.00 15.06 335 SER B N 1
ATOM 5204 C CA . SER B 1 329 ? 94.182 8.185 26.222 1.00 17.28 335 SER B CA 1
ATOM 5205 C C . SER B 1 329 ? 93.392 6.892 26.047 1.00 16.36 335 SER B C 1
ATOM 5206 O O . SER B 1 329 ? 92.746 6.424 26.986 1.00 17.58 335 SER B O 1
ATOM 5209 N N . ARG B 1 330 ? 93.451 6.303 24.854 1.00 15.91 336 ARG B N 1
ATOM 5210 C CA . ARG B 1 330 ? 92.693 5.085 24.597 1.00 16.32 336 ARG B CA 1
ATOM 5211 C C . ARG B 1 330 ? 93.195 3.873 25.372 1.00 15.71 336 ARG B C 1
ATOM 5212 O O . ARG B 1 330 ? 92.443 2.928 25.602 1.00 16.08 336 ARG B O 1
ATOM 5220 N N . GLN B 1 331 ? 94.466 3.888 25.760 1.00 14.87 337 GLN B N 1
ATOM 5221 C CA . GLN B 1 331 ? 95.010 2.813 26.580 1.00 15.43 337 GLN B CA 1
ATOM 5222 C C . GLN B 1 331 ? 95.104 3.409 27.978 1.00 14.43 337 GLN B C 1
ATOM 5223 O O . GLN B 1 331 ? 95.314 4.615 28.127 1.00 16.30 337 GLN B O 1
ATOM 5229 N N . SER B 1 332 ? 94.946 2.574 28.998 1.00 14.26 338 SER B N 1
ATOM 5230 C CA . SER B 1 332 ? 95.025 3.046 30.375 1.00 13.40 338 SER B CA 1
ATOM 5231 C C . SER B 1 332 ? 96.411 3.558 30.734 1.00 14.27 338 SER B C 1
ATOM 5232 O O . SER B 1 332 ? 97.414 2.873 30.523 1.00 14.55 338 SER B O 1
ATOM 5235 N N . VAL B 1 333 ? 96.449 4.771 31.277 1.00 14.31 339 VAL B N 1
ATOM 5236 C CA . VAL B 1 333 ? 97.692 5.403 31.710 1.00 15.88 339 VAL B CA 1
ATOM 5237 C C . VAL B 1 333 ? 97.907 5.032 33.176 1.00 16.75 339 VAL B C 1
ATOM 5238 O O . VAL B 1 333 ? 96.942 4.861 33.918 1.00 18.00 339 VAL B O 1
ATOM 5242 N N . SER B 1 334 ? 99.162 4.890 33.594 1.00 14.30 340 SER B N 1
ATOM 5243 C CA . SER B 1 334 ? 99.445 4.561 34.991 1.00 14.58 340 SER B CA 1
ATOM 5244 C C . SER B 1 334 ? 100.202 5.690 35.686 1.00 14.73 340 SER B C 1
ATOM 5245 O O . SER B 1 334 ? 100.249 5.755 36.915 1.00 14.07 340 SER B O 1
ATOM 5248 N N . SER B 1 335 ? 100.798 6.583 34.904 1.00 12.52 341 SER B N 1
ATOM 5249 C CA . SER B 1 335 ? 101.518 7.707 35.488 1.00 12.93 341 SER B CA 1
ATOM 5250 C C . SER B 1 335 ? 101.670 8.857 34.506 1.00 12.52 341 SER B C 1
ATOM 5251 O O . SER B 1 335 ? 101.726 8.650 33.290 1.00 12.48 341 SER B O 1
ATOM 5254 N N . VAL B 1 336 ? 101.715 10.071 35.046 1.00 11.84 342 VAL B N 1
ATOM 5255 C CA . VAL B 1 336 ? 101.898 11.277 34.248 1.00 11.91 342 VAL B CA 1
ATOM 5256 C C . VAL B 1 336 ? 102.916 12.129 34.986 1.00 12.38 342 VAL B C 1
ATOM 5257 O O . VAL B 1 336 ? 102.712 12.491 36.151 1.00 11.18 342 VAL B O 1
ATOM 5261 N N . SER B 1 337 ? 104.023 12.434 34.320 1.00 10.53 343 SER B N 1
ATOM 5262 C CA . SER B 1 337 ? 105.070 13.236 34.932 1.00 11.05 343 SER B CA 1
ATOM 5263 C C . SER B 1 337 ? 105.078 14.639 34.347 1.00 11.27 343 SER B C 1
ATOM 5264 O O . SER B 1 337 ? 104.766 14.840 33.169 1.00 11.35 343 SER B O 1
ATOM 5267 N N . PHE B 1 338 ? 105.436 15.602 35.184 1.00 9.54 344 PHE B N 1
ATOM 5268 C CA . PHE B 1 338 ? 105.498 17.001 34.794 1.00 10.47 344 PHE B CA 1
ATOM 5269 C C . PHE B 1 338 ? 106.849 17.566 35.215 1.00 10.88 344 PHE B C 1
ATOM 5270 O O . PHE B 1 338 ? 107.175 17.593 36.404 1.00 11.14 344 PHE B O 1
ATOM 5278 N N . ASP B 1 339 ? 107.640 18.015 34.251 1.00 9.64 345 ASP B N 1
ATOM 5279 C CA . ASP B 1 339 ? 108.938 18.586 34.571 1.00 10.69 345 ASP B CA 1
ATOM 5280 C C . ASP B 1 339 ? 108.971 20.071 34.251 1.00 10.59 345 ASP B C 1
ATOM 5281 O O . ASP B 1 339 ? 108.754 20.474 33.108 1.00 10.77 345 ASP B O 1
ATOM 5286 N N . LEU B 1 340 ? 109.215 20.894 35.265 1.00 9.68 346 LEU B N 1
ATOM 5287 C CA . LEU B 1 340 ? 109.303 22.332 35.048 1.00 10.64 346 LEU B CA 1
ATOM 5288 C C . LEU B 1 340 ? 110.675 22.604 34.446 1.00 11.35 346 LEU B C 1
ATOM 5289 O O . LEU B 1 340 ? 111.706 22.233 35.018 1.00 11.53 346 LEU B O 1
ATOM 5294 N N . LEU B 1 341 ? 110.682 23.250 33.286 1.00 9.79 347 LEU B N 1
ATOM 5295 C CA . LEU B 1 341 ? 111.925 23.542 32.592 1.00 10.66 347 LEU B CA 1
ATOM 5296 C C . LEU B 1 341 ? 112.285 25.015 32.641 1.00 12.89 347 LEU B C 1
ATOM 5297 O O . LEU B 1 341 ? 111.559 25.858 32.116 1.00 13.49 347 LEU B O 1
ATOM 5302 N N . LYS B 1 342 ? 113.406 25.322 33.282 1.00 12.69 348 LYS B N 1
ATOM 5303 C CA . LYS B 1 342 ? 113.879 26.694 33.368 1.00 13.41 348 LYS B CA 1
ATOM 5304 C C . LYS B 1 342 ? 114.980 26.824 32.319 1.00 13.06 348 LYS B C 1
ATOM 5305 O O . LYS B 1 342 ? 115.501 25.814 31.838 1.00 12.94 348 LYS B O 1
ATOM 5311 N N . LEU B 1 343 ? 115.327 28.058 31.962 1.00 13.47 349 LEU B N 1
ATOM 5312 C CA . LEU B 1 343 ? 116.368 28.298 30.963 1.00 14.36 349 LEU B CA 1
ATOM 5313 C C . LEU B 1 343 ? 117.718 27.889 31.535 1.00 14.92 349 LEU B C 1
ATOM 5314 O O . LEU B 1 343 ? 118.074 28.291 32.644 1.00 14.89 349 LEU B O 1
ATOM 5319 N N . GLY B 1 344 ? 118.466 27.093 30.776 1.00 14.10 350 GLY B N 1
ATOM 5320 C CA . GLY B 1 344 ? 119.756 26.623 31.247 1.00 14.19 350 GLY B CA 1
ATOM 5321 C C . GLY B 1 344 ? 120.974 27.319 30.670 1.00 14.51 350 GLY B C 1
ATOM 5322 O O . GLY B 1 344 ? 120.928 27.855 29.559 1.00 13.56 350 GLY B O 1
ATOM 5323 N N . PRO B 1 345 ? 122.093 27.324 31.412 1.00 13.76 351 PRO B N 1
ATOM 5324 C CA . PRO B 1 345 ? 123.326 27.963 30.954 1.00 15.11 351 PRO B CA 1
ATOM 5325 C C . PRO B 1 345 ? 124.073 27.072 29.974 1.00 13.95 351 PRO B C 1
ATOM 5326 O O . PRO B 1 345 ? 123.785 25.876 29.861 1.00 13.84 351 PRO B O 1
ATOM 5330 N N . GLY B 1 346 ? 125.032 27.666 29.270 1.00 14.63 352 GLY B N 1
ATOM 5331 C CA . GLY B 1 346 ? 125.820 26.925 28.306 1.00 14.06 352 GLY B CA 1
ATOM 5332 C C . GLY B 1 346 ? 126.759 25.944 28.977 1.00 14.42 352 GLY B C 1
ATOM 5333 O O . GLY B 1 346 ? 127.057 26.070 30.171 1.00 15.48 352 GLY B O 1
ATOM 5334 N N . ALA B 1 347 ? 127.225 24.968 28.206 1.00 13.39 353 ALA B N 1
ATOM 5335 C CA . ALA B 1 347 ? 128.136 23.944 28.711 1.00 13.20 353 ALA B CA 1
ATOM 5336 C C . ALA B 1 347 ? 129.309 24.608 29.409 1.00 14.74 353 ALA B C 1
ATOM 5337 O O . ALA B 1 347 ? 129.832 25.621 28.939 1.00 15.25 353 ALA B O 1
ATOM 5339 N N . SER B 1 348 ? 129.736 24.030 30.525 1.00 14.07 354 SER B N 1
ATOM 5340 C CA . SER B 1 348 ? 130.832 24.620 31.275 1.00 14.91 354 SER B CA 1
ATOM 5341 C C . SER B 1 348 ? 131.442 23.667 32.284 1.00 15.51 354 SER B C 1
ATOM 5342 O O . SER B 1 348 ? 130.832 22.674 32.677 1.00 13.79 354 SER B O 1
ATOM 5345 N N . LEU B 1 349 ? 132.663 23.984 32.692 1.00 16.45 355 LEU B N 1
ATOM 5346 C CA . LEU B 1 349 ? 133.355 23.207 33.703 1.00 17.00 355 LEU B CA 1
ATOM 5347 C C . LEU B 1 349 ? 132.626 23.593 34.988 1.00 16.68 355 LEU B C 1
ATOM 5348 O O . LEU B 1 349 ? 132.211 24.743 35.146 1.00 17.32 355 LEU B O 1
ATOM 5353 N N . VAL B 1 350 ? 132.454 22.641 35.896 1.00 16.56 356 VAL B N 1
ATOM 5354 C CA . VAL B 1 350 ? 131.775 22.926 37.152 1.00 17.76 356 VAL B CA 1
ATOM 5355 C C . VAL B 1 350 ? 132.792 23.057 38.273 1.00 19.82 356 VAL B C 1
ATOM 5356 O O . VAL B 1 350 ? 133.655 22.199 38.444 1.00 20.37 356 VAL B O 1
ATOM 5360 N N . THR B 1 351 ? 132.687 24.141 39.031 1.00 22.91 357 THR B N 1
ATOM 5361 C CA . THR B 1 351 ? 133.590 24.381 40.148 1.00 26.57 357 THR B CA 1
ATOM 5362 C C . THR B 1 351 ? 132.765 24.731 41.376 1.00 28.76 357 THR B C 1
ATOM 5363 O O . THR B 1 351 ? 131.555 24.934 41.280 1.00 27.92 357 THR B O 1
ATOM 5367 N N . LEU B 1 352 ? 133.414 24.789 42.533 1.00 31.16 358 LEU B N 1
ATOM 5368 C CA . LEU B 1 352 ? 132.716 25.139 43.763 1.00 33.64 358 LEU B CA 1
ATOM 5369 C C . LEU B 1 352 ? 132.186 26.555 43.605 1.00 34.14 358 LEU B C 1
ATOM 5370 O O . LEU B 1 352 ? 131.099 26.887 44.078 1.00 35.33 358 LEU B O 1
ATOM 5375 N N . ALA B 1 353 ? 132.965 27.378 42.913 1.00 34.94 359 ALA B N 1
ATOM 5376 C CA . ALA B 1 353 ? 132.623 28.773 42.684 1.00 35.08 359 ALA B CA 1
ATOM 5377 C C . ALA B 1 353 ? 131.389 29.004 41.819 1.00 35.08 359 ALA B C 1
ATOM 5378 O O . ALA B 1 353 ? 130.660 29.967 42.041 1.00 35.94 359 ALA B O 1
ATOM 5380 N N . ASN B 1 354 ? 131.153 28.136 40.837 1.00 33.13 360 ASN B N 1
ATOM 5381 C CA . ASN B 1 354 ? 130.006 28.304 39.947 1.00 30.57 360 ASN B CA 1
ATOM 5382 C C . ASN B 1 354 ? 128.924 27.236 40.084 1.00 29.48 360 ASN B C 1
ATOM 5383 O O . ASN B 1 354 ? 127.954 27.234 39.327 1.00 29.86 360 ASN B O 1
ATOM 5388 N N . SER B 1 355 ? 129.085 26.333 41.042 1.00 28.81 361 SER B N 1
ATOM 5389 C CA . SER B 1 355 ? 128.124 25.254 41.237 1.00 28.64 361 SER B CA 1
ATOM 5390 C C . SER B 1 355 ? 126.696 25.701 41.533 1.00 28.99 361 SER B C 1
ATOM 5391 O O . SER B 1 355 ? 125.752 24.935 41.336 1.00 28.71 361 SER B O 1
ATOM 5394 N N . ARG B 1 356 ? 126.527 26.932 42.005 1.00 28.98 362 ARG B N 1
ATOM 5395 C CA . ARG B 1 356 ? 125.191 27.419 42.323 1.00 28.45 362 ARG B CA 1
ATOM 5396 C C . ARG B 1 356 ? 124.545 28.186 41.175 1.00 28.82 362 ARG B C 1
ATOM 5397 O O . ARG B 1 356 ? 123.498 28.810 41.348 1.00 30.17 362 ARG B O 1
ATOM 5405 N N . ARG B 1 357 ? 125.165 28.141 40.001 1.00 28.69 363 ARG B N 1
ATOM 5406 C CA . ARG B 1 357 ? 124.603 28.820 38.841 1.00 29.55 363 ARG B CA 1
ATOM 5407 C C . ARG B 1 357 ? 123.483 27.940 38.296 1.00 27.34 363 ARG B C 1
ATOM 5408 O O . ARG B 1 357 ? 122.754 28.331 37.386 1.00 27.63 363 ARG B O 1
ATOM 5416 N N . PHE B 1 358 ? 123.357 26.748 38.873 1.00 24.96 364 PHE B N 1
ATOM 5417 C CA . PHE B 1 358 ? 122.336 25.793 38.464 1.00 21.77 364 PHE B CA 1
ATOM 5418 C C . PHE B 1 358 ? 121.092 25.904 39.340 1.00 21.28 364 PHE B C 1
ATOM 5419 O O . PHE B 1 358 ? 121.177 25.862 40.569 1.00 23.62 364 PHE B O 1
ATOM 5427 N N . GLU B 1 359 ? 119.940 26.047 38.694 1.00 19.78 365 GLU B N 1
ATOM 5428 C CA . GLU B 1 359 ? 118.666 26.148 39.394 1.00 19.86 365 GLU B CA 1
ATOM 5429 C C . GLU B 1 359 ? 118.161 24.748 39.708 1.00 17.67 365 GLU B C 1
ATOM 5430 O O . GLU B 1 359 ? 118.321 23.837 38.899 1.00 17.82 365 GLU B O 1
ATOM 5436 N N . PRO B 1 360 ? 117.538 24.560 40.882 1.00 15.70 366 PRO B N 1
ATOM 5437 C CA . PRO B 1 360 ? 117.022 23.236 41.242 1.00 15.72 366 PRO B CA 1
ATOM 5438 C C . PRO B 1 360 ? 116.038 22.757 40.178 1.00 15.04 366 PRO B C 1
ATOM 5439 O O . PRO B 1 360 ? 115.345 23.570 39.554 1.00 14.63 366 PRO B O 1
ATOM 5443 N N . GLU B 1 361 ? 115.979 21.447 39.968 1.00 14.42 367 GLU B N 1
ATOM 5444 C CA . GLU B 1 361 ? 115.052 20.904 38.984 1.00 13.96 367 GLU B CA 1
ATOM 5445 C C . GLU B 1 361 ? 113.795 20.422 39.692 1.00 13.86 367 GLU B C 1
ATOM 5446 O O . GLU B 1 361 ? 113.856 19.569 40.581 1.00 13.34 367 GLU B O 1
ATOM 5452 N N . CYS B 1 362 ? 112.661 20.992 39.288 1.00 11.81 368 CYS B N 1
ATOM 5453 C CA . CYS B 1 362 ? 111.359 20.681 39.875 1.00 11.25 368 CYS B CA 1
ATOM 5454 C C . CYS B 1 362 ? 110.538 19.743 39.010 1.00 10.98 368 CYS B C 1
ATOM 5455 O O . CYS B 1 362 ? 110.466 19.897 37.786 1.00 11.05 368 CYS B O 1
ATOM 5458 N N . ARG B 1 363 ? 109.883 18.796 39.667 1.00 10.17 369 ARG B N 1
ATOM 5459 C CA . ARG B 1 363 ? 109.091 17.793 38.982 1.00 10.70 369 ARG B CA 1
ATOM 5460 C C . ARG B 1 363 ? 107.927 17.352 39.856 1.00 11.41 369 ARG B C 1
ATOM 5461 O O . ARG B 1 363 ? 107.970 17.474 41.081 1.00 12.25 369 ARG B O 1
ATOM 5469 N N . VAL B 1 364 ? 106.861 16.894 39.218 1.00 10.70 370 VAL B N 1
ATOM 5470 C CA . VAL B 1 364 ? 105.733 16.351 39.952 1.00 11.58 370 VAL B CA 1
ATOM 5471 C C . VAL B 1 364 ? 105.235 15.168 39.137 1.00 12.25 370 VAL B C 1
ATOM 5472 O O . VAL B 1 364 ? 105.096 15.252 37.913 1.00 12.82 370 VAL B O 1
ATOM 5476 N N . VAL B 1 365 ? 105.022 14.047 39.813 1.00 11.92 371 VAL B N 1
ATOM 5477 C CA . VAL B 1 365 ? 104.550 12.845 39.154 1.00 13.07 371 VAL B CA 1
ATOM 5478 C C . VAL B 1 365 ? 103.273 12.357 39.814 1.00 14.03 371 VAL B C 1
ATOM 5479 O O . VAL B 1 365 ? 103.195 12.254 41.042 1.00 14.04 371 VAL B O 1
ATOM 5483 N N . LEU B 1 366 ? 102.268 12.069 38.999 1.00 11.75 372 LEU B N 1
ATOM 5484 C CA . LEU B 1 366 ? 101.011 11.563 39.517 1.00 12.43 372 LEU B CA 1
ATOM 5485 C C . LEU B 1 366 ? 100.861 10.102 39.143 1.00 13.62 372 LEU B C 1
ATOM 5486 O O . LEU B 1 366 ? 101.112 9.713 38.000 1.00 13.99 372 LEU B O 1
ATOM 5491 N N . GLN B 1 367 ? 100.499 9.285 40.124 1.00 13.88 373 GLN B N 1
ATOM 5492 C CA . GLN B 1 367 ? 100.261 7.867 39.886 1.00 14.96 373 GLN B CA 1
ATOM 5493 C C . GLN B 1 367 ? 98.772 7.808 39.594 1.00 15.18 373 GLN B C 1
ATOM 5494 O O . GLN B 1 367 ? 97.973 8.409 40.310 1.00 15.50 373 GLN B O 1
ATOM 5500 N N . ILE B 1 368 ? 98.399 7.091 38.541 1.00 15.49 374 ILE B N 1
ATOM 5501 C CA . ILE B 1 368 ? 97.001 7.019 38.147 1.00 17.25 374 ILE B CA 1
ATOM 5502 C C . ILE B 1 368 ? 96.523 5.600 37.883 1.00 15.91 374 ILE B C 1
ATOM 5503 O O . ILE B 1 368 ? 97.311 4.712 37.567 1.00 16.99 374 ILE B O 1
ATOM 5508 N N . GLU B 1 369 ? 95.220 5.399 38.041 1.00 16.86 375 GLU B N 1
ATOM 5509 C CA . GLU B 1 369 ? 94.593 4.122 37.749 1.00 18.08 375 GLU B CA 1
ATOM 5510 C C . GLU B 1 369 ? 93.415 4.449 36.845 1.00 17.63 375 GLU B C 1
ATOM 5511 O O . GLU B 1 369 ? 92.555 5.248 37.208 1.00 18.01 375 GLU B O 1
ATOM 5517 N N . VAL B 1 370 ? 93.399 3.859 35.657 1.00 17.25 376 VAL B N 1
ATOM 5518 C CA . VAL B 1 370 ? 92.314 4.072 34.709 1.00 17.97 376 VAL B CA 1
ATOM 5519 C C . VAL B 1 370 ? 91.702 2.691 34.552 1.00 18.16 376 VAL B C 1
ATOM 5520 O O . VAL B 1 370 ? 92.256 1.823 33.878 1.00 18.86 376 VAL B O 1
ATOM 5524 N N . LYS B 1 371 ? 90.559 2.487 35.193 1.00 17.64 377 LYS B N 1
ATOM 5525 C CA . LYS B 1 371 ? 89.923 1.183 35.174 1.00 18.71 377 LYS B CA 1
ATOM 5526 C C . LYS B 1 371 ? 88.532 1.106 34.574 1.00 19.28 377 LYS B C 1
ATOM 5527 O O . LYS B 1 371 ? 87.677 1.952 34.838 1.00 19.04 377 LYS B O 1
ATOM 5533 N N . PRO B 1 372 ? 88.295 0.082 33.740 1.00 20.48 378 PRO B N 1
ATOM 5534 C CA . PRO B 1 372 ? 86.989 -0.113 33.108 1.00 21.91 378 PRO B CA 1
ATOM 5535 C C . PRO B 1 372 ? 86.037 -0.472 34.247 1.00 24.04 378 PRO B C 1
ATOM 5536 O O . PRO B 1 372 ? 86.367 -1.304 35.089 1.00 23.81 378 PRO B O 1
ATOM 5540 N N . VAL B 1 373 ? 84.872 0.158 34.290 1.00 26.47 379 VAL B N 1
ATOM 5541 C CA . VAL B 1 373 ? 83.925 -0.139 35.355 1.00 30.82 379 VAL B CA 1
ATOM 5542 C C . VAL B 1 373 ? 82.521 -0.383 34.830 1.00 33.67 379 VAL B C 1
ATOM 5543 O O . VAL B 1 373 ? 82.197 -0.032 33.694 1.00 34.62 379 VAL B O 1
ATOM 5547 N N . SER B 1 374 ? 81.697 -0.997 35.673 1.00 36.81 380 SER B N 1
ATOM 5548 C CA . SER B 1 374 ? 80.316 -1.310 35.331 1.00 40.48 380 SER B CA 1
ATOM 5549 C C . SER B 1 374 ? 79.515 -0.034 35.090 1.00 41.43 380 SER B C 1
ATOM 5550 O O . SER B 1 374 ? 78.995 0.129 33.965 1.00 43.36 380 SER B O 1
#

Radius of gyration: 40.87 Å; Cα contacts (8 Å, |Δi|>4): 1482; chains: 2; bounding box: 130×63×52 Å

CATH classification: 3.30.70.1000 (+1 more: 3.30.230.10)

InterPro domains:
  IPR014721 Small ribosomal subunit protein uS5 domain 2-type fold, subgroup [G3DSA:3.30.230.10] (42-188)
  IPR015192 Switch protein XOL-1, N-terminal [PF09108] (18-177)
  IPR015193 Switch protein XOL-1, GHMP-like [PF09109] (184-372)
  IPR020568 Ribosomal protein uS5 domain 2-type superfamily [SSF54211] (8-181)
  IPR036554 GHMP kinase, C-terminal domain superfamily [SSF55060] (182-373)

Solvent-accessible surface area: 31512 Å² total; per-residue (Å²): 159,81,92,42,88,40,107,20,72,85,87,47,111,90,43,26,3,74,105,67,89,88,80,13,0,3,0,5,2,27,6,41,0,4,4,0,0,6,0,0,2,4,35,8,0,0,0,67,2,103,51,67,82,102,88,105,17,167,56,20,106,48,4,124,27,67,128,28,39,178,23,46,152,28,130,81,8,51,52,5,1,45,20,0,3,87,50,9,154,6,86,30,2,3,60,0,24,6,40,70,1,62,36,24,12,20,56,27,17,19,4,5,2,1,0,0,0,6,45,0,0,74,36,41,20,125,110,18,25,84,84,143,69,0,64,69,15,0,53,53,0,12,72,135,41,139,30,110,47,34,26,59,93,6,14,3,53,0,0,26,79,3,0,107,136,77,0,10,6,30,88,157,63,46,2,43,0,86,26,6,50,128,73,8,2,8,0,4,1,27,3,72,52,6,38,101,83,46,74,25,75,27,47,56,41,79,71,33,0,115,76,0,32,49,0,0,68,51,2,119,71,179,104,26,143,90,100,69,12,0,6,23,43,0,6,57,9,0,77,70,8,31,167,33,181,104,29,130,27,68,75,18,0,96,11,2,6,41,0,0,55,116,6,56,134,132,27,146,55,3,45,0,0,1,0,15,16,1,0,0,0,2,0,2,86,66,92,9,1,94,49,72,103,3,2,48,86,1,0,63,20,4,0,72,44,6,131,101,56,2,56,24,0,14,1,16,3,7,45,23,0,33,19,11,49,51,10,46,160,101,51,9,180,50,36,76,64,26,12,91,0,27,0,72,6,59,10,104,98,50,64,158,84,146,38,92,47,105,20,73,88,86,48,109,85,43,24,3,74,111,72,77,89,76,14,0,3,0,6,4,29,7,42,1,3,4,0,0,6,1,0,2,5,28,12,0,0,0,73,1,80,58,62,81,101,90,108,14,171,56,21,108,46,5,113,29,49,120,28,40,180,26,51,155,29,127,81,6,50,50,5,1,50,27,0,3,85,61,6,148,8,84,31,1,3,53,0,20,4,46,65,1,63,36,28,12,23,61,29,19,17,4,6,2,0,0,0,0,9,46,0,0,76,40,40,23,120,114,20,24,85,77,117,68,0,50,70,15,0,53,51,0,12,73,133,36,138,31,108,47,36,26,70,98,8,13,3,54,0,0,27,78,2,0,101,134,77,0,9,8,31,82,134,173,8,38,2,48,0,90,37,6,46,128,74,8,4,9,0,6,1,26,5,71,53,5,40,96,94,45,74,26,73,26,49,55,41,92,72,32,0,119,71,0,29,51,0,0,64,51,2,111,74,176,110,21,139,103,97,69,15,0,6,25,44,0,5,54,7,0,78,72,7,30,180,27,154,88,27,128,27,66,79,19,0,99,12,3,8,53,0,0,46,56,4,59,108,123,38,126,50,3,39,0,0,1,0,15,16,1,0,0,0,0,0,1,72,64,91,7,0,96,48,63,117,4,2,53,98,2,0,62,13,4,0,63,51,7,131,100,56,2,56,26,0,14,1,17,6,8,41,21,0,18,14,10,24,51,11,52,147,102,40,8,182,78,29,80,61,47,12,94,0,27,0,75,8,65,10,116,98,48,151

Foldseek 3Di:
DKDKDFPDKDKDWFQVLVVPLCFKWWWFDWDDFLLFWIFGWLAIKMKHKDFPFQAFDPALVQAAEPDAPDDPPVVVVVVLVRQLSRLQRDGTHMHMYMDRQAHPLLAGDNLRRSVRVLQSVPVVDPDGDDPVVSVVSVVVSCVVSVAQDRPVVQRNVCRAFFQCFWIRGRPVAIAGQVLVQVWWWKKWKAFPPQDSDDRFDGDHDPVLRHLQRVQRNQSPDPPDDLCSHRQNSSAVSQVCQCVPPVDPDDLLSVLLNVLLVVLCVVDVQFRHWHGGRSTIITIGTPPCVVVVVSVVSSVSSSQVSRPDHTFKMKMWGIHTDGHMHIDDPVCSVVRGITIMMMITMTMGDDD/DKDKDFPDKDKDWFQVLVVPDCFKWWWFDWDDFLLFWIFGWQAIKMKHKDFPFQAADPALVQAAEPDAPDDPPVVVVVVLVRQLSRVQRDGTHMHMYMDRQAHPLRAGDNLRRSVRVLQSVVVVDPDGDDPVVSVVSVVVSCVVSVAQDPPVVQRNVCRAFFQCFWIRGRVVVLIAGQVLLQVWKWKKWKAFPPQDSDDRFDGDHDPVLSNLQRVQRNCSPPPPDDLCSHRQNSSAVSQVCQCVDPPDPDDLLSVLLNVLLVVLCVVDVQFRHWHGGRSTIITIGTPPCVVVVVSVVSSVSSSQVRRPDHTFKMKMWTIDTDGHMHIDDPVCSVVRGITIMMMITMTMGDDD

Secondary structure (DSSP, 8-state):
-EEEEEEEEEEEEE-HHHHT--EEEEEEEEEEETTTEEEEEEEEEEEEEEEEESS--SSGGGSEE--PPP-TTHHHHHHHHHHHHHHHT-SSEEEEEEE--B-TTS-B-HHHHHHHHHHHHHTTSTT---HHHHHHHHHHHHHHTT---TTHHHHHHHHHHBSSSEEEEPP---EE-HHHHHHEEEEEEEETTS-SS--------HHHHHHHHHHHHHTT-SSS-GGGSHHHHHHHHHHHHHH-SS----HHHHHHHHHHHHHHHH-TTEEEEEE-SS-EEEEEETTGGG-HHHHHHHHHHHHHH-SSPP-EEEEEEEPBPBPPEE--TTTGGGSPPEEEEEEEEEEEE--/-EEEEEEEEEEEEE-HHHHH--EEEEEEEEEEETTTEEEEEEEEEEEEEEEEESS--SSGGGSEE------TTHHHHHHHHHHHHHHHT-SSEEEEEEE--B-TTS-B-HHHHHHHHHHHHHHHSSS---HHHHHHHHHHHHHHTT---TTHHHHHHHHHHBSSSEEEE------EE-HHHHHHEEEEEEEETTS-SS--------HHHHHHHHHHHHHTT-TTS-GGGSHHHHHHHHHHHHTT-TT----HHHHHHHHHHHHHHHH-TTEEEEEE-SS-EEEEEETTGGG-HHHHHHHHHHHHHH-SS---EEEEEEEPBPBPPEE--TTTGGGSPPEEEEEEEEEEEE--

GO terms:
  GO:0042464 dosage compensation by hypoactivation of X chromosome (P, IMP)
  GO:0030238 male sex determination (P, IMP)
  GO:0000366 mRNA alternative trans-splicing (P, IDA)
  GO:0005634 nucleus (C, EXP)

Sequence (703 aa):
ERRVKILGIDRSENSPVLTYMSKLAAAPHTVHMMDSGFLAINRQCLVKGKAILAREPKSSNEHMIDDLPKHAHDQHTLSILRDFIDQLKLHNVYEINFYDPLDSSGKLAVIPMLIALWKCMLASETDICDQEVLKSIMNSVIAKFELQIPCKNAVIDATLSGSREEVHIIAESNGTTEHFNKKHDLVFVKTDLHPEDFTPQMFPSQAKAKLLRDAFNNEEDEDTFPDILVPAYMTAHSKNRVRQEDYTCLEVEFDSQVALEKLMNEHEQVEGFEVQQGGILVALKKDSFFDDELIEKIAIAIATESRQSVSSVSFDLLKLGPGASLVTLANSRRFEPECRVVLQIEVKPVSERRVKILGIDRSENSPVLTYMSKLAAAPHTVHMMDSGFLAINRQCLVKGKAILAREPKSSNEHMIDDLPKHAHDQHTLSILRDFIDQLKLHNVYEINFYDPLDSSGKLAVIPMLIALWKCMLASETDICDQEVLKSIMNSVIAKFELQIPCKNAVIDATLSGSREEVHIIAENSNGTTEHFNKKHDLVFVKTDLHPEDFTPQMFPSQAKAKLLRDAFNNEEDEDTFPDILVPAYMTAHSKNRVRQEDYTCLEVEFDSQVALEKLMNEHEQVEGFEVQQGGILVALKKDSFFDDELIEKIAIAIATESRQSVSSVSFDLLKLGPGASLVTLANSRRFEPECRVVLQIEVKPVS

B-factor: mean 21.23, std 8.85, range [8.74, 57.28]

Organism: Caenorhabditis elegans (NCBI:txid6239)